Protein AF-A0A3M0Y220-F1 (afdb_monomer_lite)

Radius of gyration: 33.37 Å; chains: 1; bounding box: 118×40×92 Å

Secondary structure (DSSP, 8-state):
---------PPPPP-----EEEE-SSS-EEEE-TTSPBPP-STTS-GGG---S-----EEEEEEEEEB-PPPPTTSTT-SEEEEEEEEEEESSSSEEEEEESS------TTTTTS--TTSS-EEEESSGGG-EEE-S--EE-SSEEE--STT-B--EEEEE-TTS-S-EEEEEEEEEGGGTEEEEEEEES---GGGTTSEEEETTEEEEEEEEETTTTEEEESS----EEEEE-S----SS-----TTB-S-SSTTTBTTGGGTEEEE-------PBPP-SB---SSSSSTTHHHHHHHHHH------SS-EEEEEEEESBS-TTSSSSSTT------EE--STT---EEEEHHHHHHHHHHTT-HHHHHHHHHHHHHHHHHHHHTTPPTTSSGGGSTT---GGG----HHHHHHHHH-S--

Sequence (422 aa):
MASCIDQNVATPAIDLTPVEAVQDDGTQARVKDAMGNLIASDLTTVAAVKASEVLTVWRRVHVEVDSMGPEPAWPDAEANVVRGEVVRVEGDGTKATRVVVDQNLDDGSPLLPQGNGRFEWGTITIGSGSQAATTTFLGNNGVDFVQKTFGEGIEIPFVISKGGVRGSVSGQVWALEPSLRRFSVTVDQGSLSSLYNGGEINVAGVAMVIQSIDRVAQTVQVVQLVDIPFELMDDDEAAHPFDVNLSLLQDSDDLNDNRLATAYVRPVYDLNSPTEAPFNRNVNVGMLPDPDQEAKTQLMAGRDSMSTNDFWTVYFQGAFQEDSRRDQDPNSETQLIAGWTPDFDFRGSLIFVEAIRDGAVSVGGGQTLADQINMTTVVHELGHQFGLGENTGGVMNQGVFDPDQAFFTDDHLHLIRSRLKP

Foldseek 3Di:
DDDDDDDPDDDDDDDPFDWDFDPDPVQDIFIATPVRDTDDPDPVPPPVPPPDPDPLDQAEAEEAEAAADFQDDPPDPRHLKDKFFFPKFAADLQATFKTFTPAFPCPVAPCAPPAAAQAAQWWKWKADDPLTDIDGRWHHAHRGMTGDPDDRIDFKKKWADAPPDPDIWIFGFRIADQVQQKTATDTPDDADDQVRQQTWMQISNRIFGWNGADRVRRMTHTPHDDTIMMMIGGPQDQGPPLDFQQQCQAQDLDNLRHLCNLLSYHYDHPDDQPFHFHADQAQQADDDPQRCPRVLVRLVRGDDDAWDLVHEYAYEYEHAAYHSNQLPRPVPRDDQDQKDDRPLPLSHMYGHLRSLQSVCVSVPNHPVLSSLQSNLVNLLNVLVSLVHAAPPAFSSDPPPSHSVSSHDDPVSSVSSNPDSYD

pLDDT: mean 87.2, std 16.1, range [31.5, 98.69]

Structure (mmCIF, N/CA/C/O backbone):
data_AF-A0A3M0Y220-F1
#
_entry.id   AF-A0A3M0Y220-F1
#
loop_
_atom_site.group_PDB
_atom_site.id
_atom_site.type_symbol
_atom_site.label_atom_id
_atom_site.label_alt_id
_atom_site.label_comp_id
_atom_site.label_asym_id
_atom_site.label_entity_id
_atom_site.label_seq_id
_atom_site.pdbx_PDB_ins_code
_atom_site.Cartn_x
_atom_site.Cartn_y
_atom_site.Cartn_z
_atom_site.occupancy
_atom_site.B_iso_or_equiv
_atom_site.auth_seq_id
_atom_site.auth_comp_id
_atom_site.auth_asym_id
_atom_site.auth_atom_id
_atom_site.pdbx_PDB_model_num
ATOM 1 N N . MET A 1 1 ? 84.416 -12.407 -53.724 1.00 37.88 1 MET A N 1
ATOM 2 C CA . MET A 1 1 ? 83.342 -12.643 -54.714 1.00 37.88 1 MET A CA 1
ATOM 3 C C . MET A 1 1 ? 82.069 -12.990 -53.955 1.00 37.88 1 MET A C 1
ATOM 5 O O . MET A 1 1 ? 82.186 -13.788 -53.038 1.00 37.88 1 MET A O 1
ATOM 9 N N . ALA A 1 2 ? 80.940 -12.385 -54.367 1.00 33.09 2 ALA A N 1
ATOM 10 C CA . ALA A 1 2 ? 79.563 -12.454 -53.825 1.00 33.09 2 ALA A CA 1
ATOM 11 C C . ALA A 1 2 ? 79.411 -11.885 -52.393 1.00 33.09 2 ALA A C 1
ATOM 13 O O . ALA A 1 2 ? 79.965 -12.455 -51.466 1.00 33.09 2 ALA A O 1
ATOM 14 N N . SER A 1 3 ? 78.820 -10.713 -52.106 1.00 34.12 3 SER A N 1
ATOM 15 C CA . SER A 1 3 ? 77.623 -9.992 -52.601 1.00 34.12 3 SER A CA 1
ATOM 16 C C . SER A 1 3 ? 76.319 -10.773 -52.434 1.00 34.12 3 SER A C 1
ATOM 18 O O . SER A 1 3 ? 75.967 -11.571 -53.299 1.00 34.12 3 SER A O 1
ATOM 20 N N . CYS A 1 4 ? 75.610 -10.498 -51.334 1.00 31.50 4 CYS A N 1
ATOM 21 C CA . CYS A 1 4 ? 74.173 -10.714 -51.202 1.00 31.50 4 CYS A CA 1
ATOM 22 C C . CYS A 1 4 ? 73.536 -9.373 -50.808 1.00 31.50 4 CYS A C 1
ATOM 24 O O . CYS A 1 4 ? 74.076 -8.640 -49.982 1.00 31.50 4 CYS A O 1
ATOM 26 N N . ILE A 1 5 ? 72.457 -9.041 -51.505 1.00 34.53 5 ILE A N 1
ATOM 27 C CA . ILE A 1 5 ? 71.771 -7.752 -51.554 1.00 34.53 5 ILE A CA 1
ATOM 28 C C . ILE A 1 5 ? 70.700 -7.727 -50.458 1.00 34.53 5 ILE A C 1
ATOM 30 O O . ILE A 1 5 ? 69.806 -8.567 -50.486 1.00 34.53 5 ILE A O 1
ATOM 34 N N . ASP A 1 6 ? 70.759 -6.745 -49.556 1.00 35.25 6 ASP A N 1
ATOM 35 C CA . ASP A 1 6 ? 69.630 -6.341 -48.709 1.00 35.25 6 ASP A CA 1
ATOM 36 C C . ASP A 1 6 ? 68.903 -5.179 -49.400 1.00 35.25 6 ASP A C 1
ATOM 38 O O . ASP A 1 6 ? 69.456 -4.087 -49.559 1.00 35.25 6 ASP A O 1
ATOM 42 N N . GLN A 1 7 ? 67.668 -5.412 -49.848 1.00 37.62 7 GLN A N 1
ATOM 43 C CA . GLN A 1 7 ? 66.762 -4.342 -50.266 1.00 37.62 7 GLN A CA 1
ATOM 44 C C . GLN A 1 7 ? 65.894 -3.931 -49.076 1.00 37.62 7 GLN A C 1
ATOM 46 O O . GLN A 1 7 ? 64.879 -4.557 -48.782 1.00 37.62 7 GLN A O 1
ATOM 51 N N . ASN A 1 8 ? 66.284 -2.837 -48.421 1.00 41.88 8 ASN A N 1
ATOM 52 C CA . ASN A 1 8 ? 65.405 -2.064 -47.551 1.00 41.88 8 ASN A CA 1
ATOM 53 C C . ASN A 1 8 ? 64.318 -1.397 -48.407 1.00 41.88 8 ASN A C 1
ATOM 55 O O . ASN A 1 8 ? 64.547 -0.338 -48.994 1.00 41.88 8 ASN A O 1
ATOM 59 N N . VAL A 1 9 ? 63.135 -2.004 -48.477 1.00 44.22 9 VAL A N 1
ATOM 60 C CA . VAL A 1 9 ? 61.927 -1.303 -48.923 1.00 44.22 9 VAL A CA 1
ATOM 61 C C . VAL A 1 9 ? 61.382 -0.550 -47.713 1.00 44.22 9 VAL A C 1
ATOM 63 O O . VAL A 1 9 ? 60.905 -1.159 -46.760 1.00 44.22 9 VAL A O 1
ATOM 66 N N . ALA A 1 10 ? 61.501 0.777 -47.725 1.00 45.81 10 ALA A N 1
ATOM 67 C CA . ALA A 1 10 ? 60.895 1.626 -46.710 1.00 45.81 10 ALA A CA 1
ATOM 68 C C . ALA A 1 10 ? 59.366 1.482 -46.771 1.00 45.81 10 ALA A C 1
ATOM 70 O O . ALA A 1 10 ? 58.751 1.782 -47.795 1.00 45.81 10 ALA A O 1
ATOM 71 N N . THR A 1 11 ? 58.750 1.030 -45.680 1.00 40.91 11 THR A N 1
ATOM 72 C CA . THR A 1 11 ? 57.302 1.144 -45.478 1.00 40.91 11 THR A CA 1
ATOM 73 C C . THR A 1 11 ? 56.923 2.627 -45.446 1.00 40.91 11 THR A C 1
ATOM 75 O O . THR A 1 11 ? 57.527 3.372 -44.668 1.00 40.91 11 THR A O 1
ATOM 78 N N . PRO A 1 12 ? 55.968 3.089 -46.272 1.00 45.06 12 PRO A N 1
ATOM 79 C CA . PRO A 1 12 ? 55.531 4.478 -46.246 1.00 45.06 12 PRO A CA 1
ATOM 80 C C . PRO A 1 12 ? 54.910 4.802 -44.882 1.00 45.06 12 PRO A C 1
ATOM 82 O O . PRO A 1 12 ? 54.186 3.986 -44.310 1.00 45.06 12 PRO A O 1
ATOM 85 N N . ALA A 1 13 ? 55.219 5.987 -44.353 1.00 43.81 13 ALA A N 1
ATOM 86 C CA . ALA A 1 13 ? 54.590 6.494 -43.142 1.00 43.81 13 ALA A CA 1
ATOM 87 C C . ALA A 1 13 ? 53.079 6.630 -43.381 1.00 43.81 13 ALA A C 1
ATOM 89 O O . ALA A 1 13 ? 52.662 7.254 -44.357 1.00 43.81 13 ALA A O 1
ATOM 90 N N . ILE A 1 14 ? 52.275 6.018 -42.512 1.00 45.75 14 ILE A N 1
ATOM 91 C CA . ILE A 1 14 ? 50.819 6.165 -42.525 1.00 45.75 14 ILE A CA 1
ATOM 92 C C . ILE A 1 14 ? 50.512 7.575 -42.013 1.00 45.75 14 ILE A C 1
ATOM 94 O O . ILE A 1 14 ? 50.866 7.910 -40.883 1.00 45.75 14 ILE A O 1
ATOM 98 N N . ASP A 1 15 ? 49.900 8.402 -42.856 1.00 52.97 15 ASP A N 1
ATOM 99 C CA . ASP A 1 15 ? 49.363 9.702 -42.459 1.00 52.97 15 ASP A CA 1
ATOM 100 C C . ASP A 1 15 ? 48.146 9.467 -41.549 1.00 52.97 15 ASP A C 1
ATOM 102 O O . ASP A 1 15 ? 47.168 8.843 -41.958 1.00 52.97 15 ASP A O 1
ATOM 106 N N . LEU A 1 16 ? 48.250 9.890 -40.286 1.00 50.69 16 LEU A N 1
ATOM 107 C CA . LEU A 1 16 ? 47.217 9.743 -39.252 1.00 50.69 16 LEU A CA 1
ATOM 108 C C . LEU A 1 16 ? 46.413 11.039 -39.075 1.00 50.69 16 LEU A C 1
ATOM 110 O O . LEU A 1 16 ? 46.027 11.390 -37.959 1.00 50.69 16 LEU A O 1
ATOM 114 N N . THR A 1 17 ? 46.197 11.794 -40.150 1.00 59.81 17 THR A N 1
ATOM 115 C CA . THR A 1 17 ? 45.305 12.951 -40.098 1.00 59.81 17 THR A CA 1
ATOM 116 C C . THR A 1 17 ? 43.883 12.492 -39.728 1.00 59.81 17 THR A C 1
ATOM 118 O O . THR A 1 17 ? 43.369 11.556 -40.344 1.00 59.81 17 THR A O 1
ATOM 121 N N . PRO A 1 18 ? 43.235 13.100 -38.711 1.00 54.31 18 PRO A N 1
ATOM 122 C CA . PRO A 1 18 ? 41.870 12.752 -38.333 1.00 54.31 18 PRO A CA 1
ATOM 123 C C . PRO A 1 18 ? 40.929 12.960 -39.520 1.00 54.31 18 PRO A C 1
ATOM 125 O O . PRO A 1 18 ? 40.909 14.036 -40.120 1.00 54.31 18 PRO A O 1
ATOM 128 N N . VAL A 1 19 ? 40.164 11.927 -39.852 1.00 61.16 19 VAL A N 1
ATOM 129 C CA . VAL A 1 19 ? 39.106 11.967 -40.862 1.00 61.16 19 VAL A CA 1
ATOM 130 C C . VAL A 1 19 ? 37.767 11.773 -40.175 1.00 61.16 19 VAL A C 1
ATOM 132 O O . VAL A 1 19 ? 37.640 10.938 -39.279 1.00 61.16 19 VAL A O 1
ATOM 135 N N . GLU A 1 20 ? 36.774 12.541 -40.603 1.00 58.06 20 GLU A N 1
ATOM 136 C CA . GLU A 1 20 ? 35.415 12.483 -40.075 1.00 58.06 20 GLU A CA 1
ATOM 137 C C . GLU A 1 20 ? 34.477 11.979 -41.174 1.00 58.06 20 GLU A C 1
ATOM 139 O O . GLU A 1 20 ? 34.514 12.447 -42.319 1.00 58.06 20 GLU A O 1
ATOM 144 N N . ALA A 1 21 ? 33.659 10.982 -40.840 1.00 57.66 21 ALA A N 1
ATOM 145 C CA . ALA A 1 21 ? 32.576 10.536 -41.702 1.00 57.66 21 ALA A CA 1
ATOM 146 C C . ALA A 1 21 ? 31.356 11.411 -41.413 1.00 57.66 21 ALA A C 1
ATOM 148 O O . ALA A 1 21 ? 30.845 11.399 -40.296 1.00 57.66 21 ALA A O 1
ATOM 149 N N . VAL A 1 22 ? 30.892 12.158 -42.414 1.00 57.94 22 VAL A N 1
ATOM 150 C CA . VAL A 1 22 ? 29.744 13.057 -42.274 1.00 57.94 22 VAL A CA 1
ATOM 151 C C . VAL A 1 22 ? 28.655 12.634 -43.258 1.00 57.94 22 VAL A C 1
ATOM 153 O O . VAL A 1 22 ? 28.919 12.374 -44.437 1.00 57.94 22 VAL A O 1
ATOM 156 N N . GLN A 1 23 ? 27.422 12.518 -42.764 1.00 52.94 23 GLN A N 1
ATOM 157 C CA . GLN A 1 23 ? 26.236 12.258 -43.577 1.00 52.94 23 GLN A CA 1
ATOM 158 C C . GLN A 1 23 ? 25.514 13.590 -43.804 1.00 52.94 23 GLN A C 1
ATOM 160 O O . GLN A 1 23 ? 24.655 13.990 -43.027 1.00 52.94 23 GLN A O 1
ATOM 165 N N . ASP A 1 24 ? 25.923 14.306 -44.851 1.00 57.78 24 ASP A N 1
ATOM 166 C CA . ASP A 1 24 ? 25.542 15.710 -45.056 1.00 57.78 24 ASP A CA 1
ATOM 167 C C . ASP A 1 24 ? 24.126 15.899 -45.634 1.00 57.78 24 ASP A C 1
ATOM 169 O O . ASP A 1 24 ? 23.545 16.972 -45.493 1.00 57.78 24 ASP A O 1
ATOM 173 N N . ASP A 1 25 ? 23.591 14.901 -46.347 1.00 54.12 25 ASP A N 1
ATOM 174 C CA . ASP A 1 25 ? 22.407 15.073 -47.207 1.00 54.12 25 ASP A CA 1
ATOM 175 C C . ASP A 1 25 ? 21.344 13.969 -47.065 1.00 54.12 25 ASP A C 1
ATOM 177 O O . ASP A 1 25 ? 20.409 13.896 -47.861 1.00 54.12 25 ASP A O 1
ATOM 181 N N . GLY A 1 26 ? 21.486 13.089 -46.068 1.00 47.31 26 GLY A N 1
ATOM 182 C CA . GLY A 1 26 ? 20.572 11.964 -45.840 1.00 47.31 26 GLY A CA 1
ATOM 183 C C . GLY A 1 26 ? 20.623 10.861 -46.906 1.00 47.31 26 GLY A C 1
ATOM 184 O O . GLY A 1 26 ? 19.968 9.837 -46.734 1.00 47.31 26 GLY A O 1
ATOM 185 N N . THR A 1 27 ? 21.419 11.017 -47.967 1.00 47.22 27 THR A N 1
ATOM 186 C CA . THR A 1 27 ? 21.483 10.072 -49.093 1.00 47.22 27 THR A CA 1
ATOM 187 C C . THR A 1 27 ? 22.879 9.512 -49.343 1.00 47.22 27 THR A C 1
ATOM 189 O O . THR A 1 27 ? 22.988 8.409 -49.867 1.00 47.22 27 THR A O 1
ATOM 192 N N . GLN A 1 28 ? 23.947 10.215 -48.949 1.00 51.38 28 GLN A N 1
ATOM 193 C CA . GLN A 1 28 ? 25.328 9.780 -49.155 1.00 51.38 28 GLN A CA 1
ATOM 194 C C . GLN A 1 28 ? 26.217 10.111 -47.953 1.00 51.38 28 GLN A C 1
ATOM 196 O O . GLN A 1 28 ? 26.328 11.260 -47.527 1.00 51.38 28 GLN A O 1
ATOM 201 N N . ALA A 1 29 ? 26.914 9.100 -47.435 1.00 54.16 29 ALA A N 1
ATOM 202 C CA . ALA A 1 29 ? 28.003 9.302 -46.486 1.00 54.16 29 ALA A CA 1
ATOM 203 C C . ALA A 1 29 ? 29.270 9.738 -47.236 1.00 54.16 29 ALA A C 1
ATOM 205 O O . ALA A 1 29 ? 29.640 9.141 -48.251 1.00 54.16 29 ALA A O 1
ATOM 206 N N . ARG A 1 30 ? 29.943 10.782 -46.743 1.00 66.12 30 ARG A N 1
ATOM 207 C CA . ARG A 1 30 ? 31.178 11.311 -47.333 1.00 66.12 30 ARG A CA 1
ATOM 208 C C . ARG A 1 30 ? 32.257 11.443 -46.268 1.00 66.12 30 ARG A C 1
ATOM 210 O O . ARG A 1 30 ? 31.968 11.701 -45.104 1.00 66.12 30 ARG A O 1
ATOM 217 N N . VAL A 1 31 ? 33.510 11.271 -46.677 1.00 63.72 31 VAL A N 1
ATOM 218 C CA . VAL A 1 31 ? 34.668 11.446 -45.793 1.00 63.72 31 VAL A CA 1
ATOM 219 C C . VAL A 1 31 ? 35.266 12.812 -46.059 1.00 63.72 31 VAL A C 1
ATOM 221 O O . VAL A 1 31 ? 35.579 13.134 -47.211 1.00 63.72 31 VAL A O 1
ATOM 224 N N . LYS A 1 32 ? 35.413 13.604 -45.000 1.00 68.50 32 LYS A N 1
ATOM 225 C CA . LYS A 1 32 ? 36.087 14.898 -45.067 1.00 68.50 32 LYS A CA 1
ATOM 226 C C . LYS A 1 32 ? 37.420 14.837 -44.335 1.00 68.50 32 LYS A C 1
ATOM 228 O O . LYS A 1 32 ? 37.559 14.135 -43.332 1.00 68.50 32 LYS A O 1
ATOM 233 N N . ASP A 1 33 ? 38.402 15.561 -44.860 1.00 72.81 33 ASP A N 1
ATOM 234 C CA . ASP A 1 33 ? 39.635 15.836 -44.127 1.00 72.81 33 ASP A CA 1
ATOM 235 C C . ASP A 1 33 ? 39.382 16.855 -42.997 1.00 72.81 33 ASP A C 1
ATOM 237 O O . ASP A 1 33 ? 38.321 17.479 -42.917 1.00 72.81 33 ASP A O 1
ATOM 241 N N . ALA A 1 34 ? 40.380 17.068 -42.136 1.00 72.44 34 ALA A N 1
ATOM 242 C CA . ALA A 1 34 ? 40.316 18.052 -41.051 1.00 72.44 34 ALA A CA 1
ATOM 243 C C . ALA A 1 34 ? 40.107 19.512 -41.524 1.00 72.44 34 ALA A C 1
ATOM 245 O O . ALA A 1 34 ? 39.922 20.408 -40.703 1.00 72.44 34 ALA A O 1
ATOM 246 N N . MET A 1 35 ? 40.160 19.772 -42.834 1.00 76.19 35 MET A N 1
ATOM 247 C CA . MET A 1 35 ? 39.906 21.072 -43.456 1.00 76.19 35 MET A CA 1
ATOM 248 C C . MET A 1 35 ? 38.516 21.144 -44.118 1.00 76.19 35 MET A C 1
ATOM 250 O O . MET A 1 35 ? 38.170 22.177 -44.691 1.00 76.19 35 MET A O 1
ATOM 254 N N . GLY A 1 36 ? 37.708 20.081 -44.027 1.00 72.25 36 GLY A N 1
ATOM 255 C CA . GLY A 1 36 ? 36.359 19.998 -44.584 1.00 72.25 36 GLY A CA 1
ATOM 256 C C . GLY A 1 36 ? 36.296 19.640 -46.073 1.00 72.25 36 GLY A C 1
ATOM 257 O O . GLY A 1 36 ? 35.209 19.681 -46.654 1.00 72.25 36 GLY A O 1
ATOM 258 N N . ASN A 1 37 ? 37.417 19.288 -46.709 1.00 77.06 37 ASN A N 1
ATOM 259 C CA . ASN A 1 37 ? 37.436 18.904 -48.120 1.00 77.06 37 ASN A CA 1
ATOM 260 C C . ASN A 1 37 ? 37.024 17.443 -48.292 1.00 77.06 37 ASN A C 1
ATOM 262 O O . ASN A 1 37 ? 37.400 16.582 -47.499 1.00 77.06 37 ASN A O 1
ATOM 266 N N . LEU A 1 38 ? 36.302 17.150 -49.374 1.00 67.69 38 LEU A N 1
ATOM 267 C CA . LEU A 1 38 ? 35.943 15.781 -49.736 1.00 67.69 38 LEU A CA 1
ATOM 268 C C . LEU A 1 38 ? 37.187 14.993 -50.152 1.00 67.69 38 LEU A C 1
ATOM 270 O O . LEU A 1 38 ? 37.877 15.368 -51.103 1.00 67.69 38 LEU A O 1
ATOM 274 N N . ILE A 1 39 ? 37.432 13.871 -49.480 1.00 69.25 39 ILE A N 1
ATOM 275 C CA . ILE A 1 39 ? 38.471 12.921 -49.875 1.00 69.25 39 ILE A CA 1
ATOM 276 C C . ILE A 1 39 ? 37.904 12.070 -51.017 1.00 69.25 39 ILE A C 1
ATOM 278 O O . ILE A 1 39 ? 36.836 11.468 -50.886 1.00 69.25 39 ILE A O 1
ATOM 282 N N . ALA A 1 40 ? 38.576 12.076 -52.172 1.00 60.31 40 ALA A N 1
ATOM 283 C CA . ALA A 1 40 ? 38.112 11.381 -53.370 1.00 60.31 40 ALA A CA 1
ATOM 284 C C . ALA A 1 40 ? 37.957 9.879 -53.097 1.00 60.31 40 ALA A C 1
ATOM 286 O O . ALA A 1 40 ? 38.880 9.243 -52.602 1.00 60.31 40 ALA A O 1
ATOM 287 N N . SER A 1 41 ? 36.808 9.311 -53.470 1.00 56.09 41 SER A N 1
ATOM 288 C CA . SER A 1 41 ? 36.396 7.925 -53.201 1.00 56.09 41 SER A CA 1
ATOM 289 C C . SER A 1 41 ? 37.181 6.854 -53.977 1.00 56.09 41 SER A C 1
ATOM 291 O O . SER A 1 41 ? 36.639 5.788 -54.283 1.00 56.09 41 SER A O 1
ATOM 293 N N . ASP A 1 42 ? 38.419 7.137 -54.384 1.00 59.16 42 ASP A N 1
ATOM 294 C CA . ASP A 1 42 ? 39.233 6.163 -55.095 1.00 59.16 42 ASP A CA 1
ATOM 295 C C . ASP A 1 42 ? 39.740 5.070 -54.141 1.00 59.16 42 ASP A C 1
ATOM 297 O O . ASP A 1 42 ? 39.746 5.214 -52.915 1.00 59.16 42 ASP A O 1
ATOM 301 N N . LEU A 1 43 ? 40.115 3.931 -54.724 1.00 48.03 43 LEU A N 1
ATOM 302 C CA . LEU A 1 43 ? 40.455 2.681 -54.038 1.00 48.03 43 LEU A CA 1
ATOM 303 C C . LEU A 1 43 ? 41.641 2.782 -53.057 1.00 48.03 43 LEU A C 1
ATOM 305 O O . LEU A 1 43 ? 41.948 1.786 -52.402 1.00 48.03 43 LEU A O 1
ATOM 309 N N . THR A 1 44 ? 42.305 3.937 -52.954 1.00 51.56 44 THR A N 1
ATOM 310 C CA . THR A 1 44 ? 43.358 4.200 -51.962 1.00 51.56 44 THR A CA 1
ATOM 311 C C . THR A 1 44 ? 42.827 4.781 -50.648 1.00 51.56 44 THR A C 1
ATOM 313 O O . THR A 1 44 ? 43.556 4.806 -49.656 1.00 51.56 44 THR A O 1
ATOM 316 N N . THR A 1 45 ? 41.546 5.163 -50.596 1.00 52.44 45 THR A N 1
ATOM 317 C CA . THR A 1 45 ? 40.874 5.570 -49.357 1.00 52.44 45 THR A CA 1
ATOM 318 C C . THR A 1 45 ? 40.820 4.373 -48.409 1.00 52.44 45 THR A C 1
ATOM 320 O O . THR A 1 45 ? 40.289 3.315 -48.758 1.00 52.44 45 THR A O 1
ATOM 323 N N . VAL A 1 46 ? 41.416 4.530 -47.223 1.00 47.94 46 VAL A N 1
ATOM 324 C CA . VAL A 1 46 ? 41.555 3.498 -46.186 1.00 47.94 46 VAL A CA 1
ATOM 325 C C . VAL A 1 46 ? 40.248 2.712 -46.044 1.00 47.94 46 VAL A C 1
ATOM 327 O O . VAL A 1 46 ? 39.182 3.293 -45.848 1.00 47.94 46 VAL A O 1
ATOM 330 N N . ALA A 1 47 ? 40.329 1.378 -46.102 1.00 47.00 47 ALA A N 1
ATOM 331 C CA . ALA A 1 47 ? 39.188 0.463 -45.963 1.00 47.00 47 ALA A CA 1
ATOM 332 C C . ALA A 1 47 ? 38.332 0.698 -44.696 1.00 47.00 47 ALA A C 1
ATOM 334 O O . ALA A 1 47 ? 37.221 0.183 -44.607 1.00 47.00 47 ALA A O 1
ATOM 335 N N . ALA A 1 48 ? 38.834 1.491 -43.746 1.00 48.28 48 ALA A N 1
ATOM 336 C CA . ALA A 1 48 ? 38.172 1.905 -42.520 1.00 48.28 48 ALA A CA 1
ATOM 337 C C . ALA A 1 48 ? 36.995 2.881 -42.715 1.00 48.28 48 ALA A C 1
ATOM 339 O O . ALA A 1 48 ? 36.225 3.049 -41.778 1.00 48.28 48 ALA A O 1
ATOM 340 N N . VAL A 1 49 ? 36.818 3.505 -43.892 1.00 48.06 49 VAL A N 1
ATOM 341 C CA . VAL A 1 49 ? 35.734 4.490 -44.107 1.00 48.06 49 VAL A CA 1
ATOM 342 C C . VAL A 1 49 ? 34.851 4.162 -45.315 1.00 48.06 49 VAL A C 1
ATOM 344 O O . VAL A 1 49 ? 34.451 5.025 -46.091 1.00 48.06 49 VAL A O 1
ATOM 347 N N . LYS A 1 50 ? 34.512 2.880 -45.481 1.00 43.94 50 LYS A N 1
ATOM 348 C CA . LYS A 1 50 ? 33.380 2.474 -46.324 1.00 43.94 50 LYS A CA 1
ATOM 349 C C . LYS A 1 50 ? 32.104 2.454 -45.484 1.00 43.94 50 LYS A C 1
ATOM 351 O O . LYS A 1 50 ? 31.723 1.411 -44.963 1.00 43.94 50 LYS A O 1
ATOM 356 N N . ALA A 1 51 ? 31.423 3.590 -45.384 1.00 45.88 51 ALA A N 1
ATOM 357 C CA . ALA A 1 51 ? 29.998 3.586 -45.079 1.00 45.88 51 ALA A CA 1
ATOM 358 C C . ALA A 1 51 ? 29.274 3.020 -46.314 1.00 45.88 51 ALA A C 1
ATOM 360 O O . ALA A 1 51 ? 29.170 3.690 -47.338 1.00 45.88 51 ALA A O 1
ATOM 361 N N . SER A 1 52 ? 28.875 1.744 -46.276 1.00 46.03 52 SER A N 1
ATOM 362 C CA . SER A 1 52 ? 28.045 1.179 -47.348 1.00 46.03 52 SER A CA 1
ATOM 363 C C . SER A 1 52 ? 26.659 1.825 -47.314 1.00 46.03 52 SER A C 1
ATOM 365 O O . SER A 1 52 ? 26.178 2.117 -46.219 1.00 46.03 52 SER A O 1
ATOM 367 N N . GLU A 1 53 ? 25.985 1.943 -48.461 1.00 48.38 53 GLU A N 1
ATOM 368 C CA . GLU A 1 53 ? 24.539 2.216 -48.589 1.00 48.38 53 GLU A CA 1
ATOM 369 C C . GLU A 1 53 ? 23.690 1.020 -48.074 1.00 48.38 53 GLU A C 1
ATOM 371 O O . GLU A 1 53 ? 22.865 0.450 -48.777 1.00 48.38 53 GLU A O 1
ATOM 376 N N . VAL A 1 54 ? 23.966 0.648 -46.819 1.00 47.47 54 VAL A N 1
ATOM 377 C CA . VAL A 1 54 ? 23.216 -0.120 -45.817 1.00 47.47 54 VAL A CA 1
ATOM 378 C C . VAL A 1 54 ? 22.603 -1.465 -46.230 1.00 47.47 54 VAL A C 1
ATOM 380 O O . VAL A 1 54 ? 21.506 -1.554 -46.771 1.00 47.47 54 VAL A O 1
ATOM 383 N N . LEU A 1 55 ? 23.215 -2.551 -45.743 1.00 48.94 55 LEU A N 1
ATOM 384 C CA . LEU A 1 55 ? 22.407 -3.582 -45.090 1.00 48.94 55 LEU A CA 1
ATOM 385 C C . LEU A 1 55 ? 21.873 -2.955 -43.797 1.00 48.94 55 LEU A C 1
ATOM 387 O O . LEU A 1 55 ? 22.623 -2.799 -42.834 1.00 48.94 55 LEU A O 1
ATOM 391 N N . THR A 1 56 ? 20.596 -2.574 -43.773 1.00 64.81 56 THR A N 1
ATOM 392 C CA . THR A 1 56 ? 19.888 -2.354 -42.508 1.00 64.81 56 THR A CA 1
ATOM 393 C C . THR A 1 56 ? 19.799 -3.706 -41.815 1.00 64.81 56 THR A C 1
ATOM 395 O O . THR A 1 56 ? 18.957 -4.540 -42.150 1.00 64.81 56 THR A O 1
ATOM 398 N N . VAL A 1 57 ? 20.732 -3.966 -40.903 1.00 77.44 57 VAL A N 1
ATOM 399 C CA . VAL A 1 57 ? 20.719 -5.187 -40.104 1.00 77.44 57 VAL A CA 1
ATOM 400 C C . VAL A 1 57 ? 19.870 -4.913 -38.878 1.00 77.44 57 VAL A C 1
ATOM 402 O O . VAL A 1 57 ? 20.274 -4.154 -37.998 1.00 77.44 57 VAL A O 1
ATOM 405 N N . TRP A 1 58 ? 18.698 -5.541 -38.836 1.00 87.81 58 TRP A N 1
ATOM 406 C CA . TRP A 1 58 ? 17.900 -5.600 -37.621 1.00 87.81 58 TRP A CA 1
ATOM 407 C C . TRP A 1 58 ? 18.702 -6.303 -36.531 1.00 87.81 58 TRP A C 1
ATOM 409 O O . TRP A 1 58 ? 19.154 -7.437 -36.718 1.00 87.81 58 TRP A O 1
ATOM 419 N N . ARG A 1 59 ? 18.881 -5.626 -35.400 1.00 91.62 59 ARG A N 1
ATOM 420 C CA . ARG A 1 59 ? 19.436 -6.234 -34.191 1.00 91.62 59 ARG A CA 1
ATOM 421 C C . ARG A 1 59 ? 18.305 -6.835 -33.373 1.00 91.62 59 ARG A C 1
ATOM 423 O O . ARG A 1 59 ? 17.161 -6.391 -33.453 1.00 91.62 59 ARG A O 1
ATOM 430 N N . ARG A 1 60 ? 18.636 -7.849 -32.586 1.00 93.88 60 ARG A N 1
ATOM 431 C CA . ARG A 1 60 ? 17.731 -8.420 -31.592 1.00 93.88 60 ARG A CA 1
ATOM 432 C C . ARG A 1 60 ? 18.204 -8.011 -30.210 1.00 93.88 60 ARG A C 1
ATOM 434 O O . ARG A 1 60 ? 19.409 -8.007 -29.959 1.00 93.88 60 ARG A O 1
ATOM 441 N N . VAL A 1 61 ? 17.255 -7.669 -29.354 1.00 95.56 61 VAL A N 1
ATOM 442 C CA . VAL A 1 61 ? 17.479 -7.503 -27.922 1.00 95.56 61 VAL A CA 1
ATOM 443 C C . VAL A 1 61 ? 16.646 -8.554 -27.209 1.00 95.56 61 VAL A C 1
ATOM 445 O O . VAL A 1 61 ? 15.438 -8.626 -27.400 1.00 95.56 61 VAL A O 1
ATOM 448 N N . HIS A 1 62 ? 17.307 -9.414 -26.451 1.00 96.31 62 HIS A N 1
ATOM 449 C CA . HIS A 1 62 ? 16.655 -10.416 -25.631 1.00 96.31 62 HIS A CA 1
ATOM 450 C C . HIS A 1 62 ? 16.117 -9.725 -24.385 1.00 96.31 62 HIS A C 1
ATOM 452 O O . HIS A 1 62 ? 16.852 -9.000 -23.712 1.00 96.31 62 HIS A O 1
ATOM 458 N N . VAL A 1 63 ? 14.834 -9.903 -24.110 1.00 96.25 63 VAL A N 1
ATOM 459 C CA . VAL A 1 63 ? 14.170 -9.286 -22.969 1.00 96.25 63 VAL A CA 1
ATOM 460 C C . VAL A 1 63 ? 13.887 -10.371 -21.948 1.00 96.25 63 VAL A C 1
ATOM 462 O O . VAL A 1 63 ? 13.151 -11.318 -22.222 1.00 96.25 63 VAL A O 1
ATOM 465 N N . GLU A 1 64 ? 14.489 -10.219 -20.779 1.00 95.75 64 GLU A N 1
ATOM 466 C CA . GLU A 1 64 ? 14.161 -10.988 -19.589 1.00 95.75 64 GLU A CA 1
ATOM 467 C C . GLU A 1 64 ? 13.203 -10.154 -18.736 1.00 95.75 64 GLU A C 1
ATOM 469 O O . GLU A 1 64 ? 13.473 -8.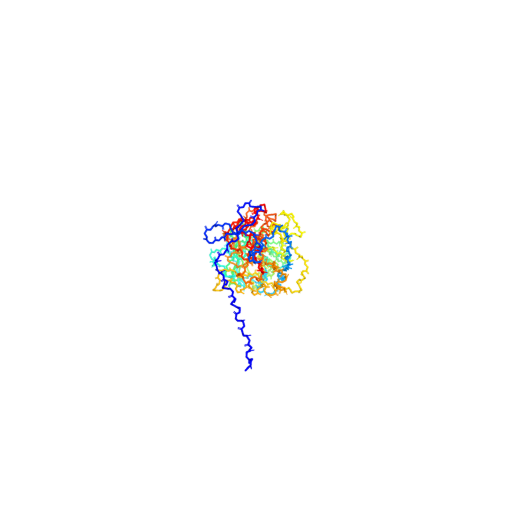982 -18.461 1.00 95.75 64 GLU A O 1
ATOM 474 N N . VAL A 1 65 ? 12.066 -10.742 -18.367 1.00 95.56 65 VAL A N 1
ATOM 475 C CA . VAL A 1 65 ? 11.069 -10.108 -17.501 1.00 95.56 65 VAL A CA 1
ATOM 476 C C . VAL A 1 65 ? 10.799 -11.026 -16.328 1.00 95.56 65 VAL A C 1
ATOM 478 O O . VAL A 1 65 ? 10.529 -12.211 -16.527 1.00 95.56 65 VAL A O 1
ATOM 481 N N . ASP A 1 66 ? 10.866 -10.455 -15.138 1.00 95.25 66 ASP A N 1
ATOM 482 C CA . ASP A 1 66 ? 10.617 -11.114 -13.864 1.00 95.25 66 ASP A CA 1
ATOM 483 C C . ASP A 1 66 ? 9.668 -10.260 -13.003 1.00 95.25 66 ASP A C 1
ATOM 485 O O . ASP A 1 66 ? 9.349 -9.114 -13.335 1.00 95.25 66 ASP A O 1
ATOM 489 N N . SER A 1 67 ? 9.220 -10.817 -11.887 1.00 95.94 67 SER A N 1
ATOM 490 C CA . SER A 1 67 ? 8.512 -10.132 -10.811 1.00 95.94 67 SER A CA 1
ATOM 491 C C . SER A 1 67 ? 9.216 -10.464 -9.500 1.00 95.94 67 SER A C 1
ATOM 493 O O . SER A 1 67 ? 9.706 -11.574 -9.313 1.00 95.94 67 SER A O 1
ATOM 495 N N . MET A 1 68 ? 9.212 -9.538 -8.543 1.00 95.94 68 MET A N 1
ATOM 496 C CA . MET A 1 68 ? 9.413 -9.928 -7.147 1.00 95.94 68 MET A CA 1
ATOM 497 C C . MET A 1 68 ? 8.444 -11.049 -6.780 1.00 95.94 68 MET A C 1
ATOM 499 O O . MET A 1 68 ? 7.344 -11.105 -7.330 1.00 95.94 68 MET A O 1
ATOM 503 N N . GLY A 1 69 ? 8.838 -11.898 -5.836 1.00 96.12 69 GLY A N 1
ATOM 504 C CA . GLY A 1 69 ? 7.983 -12.943 -5.296 1.00 96.12 69 GLY A CA 1
ATOM 505 C C . GLY A 1 69 ? 6.762 -12.386 -4.560 1.00 96.12 69 GLY A C 1
ATOM 506 O O . GLY A 1 69 ? 6.620 -11.172 -4.387 1.00 96.12 69 GLY A O 1
ATOM 507 N N . PRO A 1 70 ? 5.843 -13.258 -4.120 1.00 95.12 70 PRO A N 1
ATOM 508 C CA . PRO A 1 70 ? 4.621 -12.836 -3.463 1.00 95.12 70 PRO A CA 1
ATOM 509 C C . PRO A 1 70 ? 4.911 -12.188 -2.111 1.00 95.12 70 PRO A C 1
ATOM 511 O O . PRO A 1 70 ? 5.825 -12.597 -1.390 1.00 95.12 70 PRO A O 1
ATOM 514 N N . GLU A 1 71 ? 4.063 -11.228 -1.750 1.00 93.25 71 GLU A N 1
ATOM 515 C CA . GLU A 1 71 ? 4.045 -10.626 -0.422 1.00 93.25 71 GLU A CA 1
ATOM 516 C C . GLU A 1 71 ? 4.023 -11.720 0.669 1.00 93.25 71 GLU A C 1
ATOM 518 O O . GLU A 1 71 ? 3.219 -12.665 0.601 1.00 93.25 71 GLU A O 1
ATOM 523 N N . PRO A 1 72 ? 4.909 -11.646 1.677 1.00 93.56 72 PRO A N 1
ATOM 524 C CA . PRO A 1 72 ? 4.937 -12.627 2.743 1.00 93.56 72 PRO A CA 1
ATOM 525 C C . PRO A 1 72 ? 3.761 -12.435 3.702 1.00 93.56 72 PRO A C 1
ATOM 527 O O . PRO A 1 72 ? 3.285 -11.335 3.958 1.00 93.56 72 PRO A O 1
ATOM 530 N N . ALA A 1 73 ? 3.313 -13.531 4.311 1.00 91.50 73 ALA A N 1
ATOM 531 C CA . ALA A 1 73 ? 2.284 -13.468 5.340 1.00 91.50 73 ALA A CA 1
ATOM 532 C C . ALA A 1 73 ? 2.839 -12.934 6.678 1.00 91.50 73 ALA A C 1
ATOM 534 O O . ALA A 1 73 ? 3.977 -13.220 7.056 1.00 91.50 73 ALA A O 1
ATOM 535 N N . TRP A 1 74 ? 1.990 -12.272 7.470 1.00 85.94 74 TRP A N 1
ATOM 536 C CA . TRP A 1 74 ? 2.277 -11.938 8.875 1.00 85.94 74 TRP A CA 1
ATOM 537 C C . TRP A 1 74 ? 2.733 -13.200 9.663 1.00 85.94 74 TRP A C 1
ATOM 539 O O . TRP A 1 74 ? 2.083 -14.247 9.536 1.00 85.94 74 TRP A O 1
ATOM 549 N N . PRO A 1 75 ? 3.806 -13.164 10.490 1.00 91.56 75 PRO A N 1
ATOM 550 C CA . PRO A 1 75 ? 4.423 -11.993 11.102 1.00 91.56 75 PRO A CA 1
ATOM 551 C C . PRO A 1 75 ? 5.649 -11.400 10.411 1.00 91.56 75 PRO A C 1
ATOM 553 O O . PRO A 1 75 ? 6.484 -10.790 11.079 1.00 91.56 75 PRO A O 1
ATOM 556 N N . ASP A 1 76 ? 5.795 -11.615 9.105 1.00 91.44 76 ASP A N 1
ATOM 557 C CA . ASP A 1 76 ? 6.904 -11.010 8.381 1.00 91.44 76 ASP A CA 1
ATOM 558 C C . ASP A 1 76 ? 6.828 -9.474 8.423 1.00 91.44 76 ASP A C 1
ATOM 560 O O . ASP A 1 76 ? 5.744 -8.892 8.344 1.00 91.44 76 ASP A O 1
ATOM 564 N N . ALA A 1 77 ? 7.983 -8.823 8.572 1.00 85.81 77 ALA A N 1
ATOM 565 C CA . ALA A 1 77 ? 8.074 -7.369 8.624 1.00 85.81 77 ALA A CA 1
ATOM 566 C C . ALA A 1 77 ? 7.701 -6.718 7.284 1.00 85.81 77 ALA A C 1
ATOM 568 O O . ALA A 1 77 ? 7.279 -5.563 7.290 1.00 85.81 77 ALA A O 1
ATOM 569 N N . GLU A 1 78 ? 7.801 -7.470 6.182 1.00 87.69 78 GLU A N 1
ATOM 570 C CA . GLU A 1 78 ? 7.431 -7.068 4.822 1.00 87.69 78 GLU A CA 1
ATOM 571 C C . GLU A 1 78 ? 5.941 -7.317 4.498 1.00 87.69 78 GLU A C 1
ATOM 573 O O . GLU A 1 78 ? 5.445 -6.827 3.488 1.00 87.69 78 GLU A O 1
ATOM 578 N N . ALA A 1 79 ? 5.154 -7.922 5.398 1.00 90.62 79 ALA A N 1
ATOM 579 C CA . ALA A 1 79 ? 3.714 -8.138 5.190 1.00 90.62 79 ALA A CA 1
ATOM 580 C C . ALA A 1 79 ? 2.889 -6.835 5.154 1.00 90.62 79 ALA A C 1
ATOM 582 O O . ALA A 1 79 ? 3.107 -5.915 5.949 1.00 90.62 79 ALA A O 1
ATOM 583 N N . ASN A 1 80 ? 1.867 -6.776 4.308 1.00 89.75 80 ASN A N 1
ATOM 584 C CA . ASN A 1 80 ? 0.957 -5.642 4.188 1.00 89.75 80 ASN A CA 1
ATOM 585 C C . ASN A 1 80 ? -0.066 -5.531 5.334 1.00 89.75 80 ASN A C 1
ATOM 587 O O . ASN A 1 80 ? -0.886 -4.620 5.413 1.00 89.75 80 ASN A O 1
ATOM 591 N N . VAL A 1 81 ? 0.016 -6.478 6.270 1.00 93.50 81 VAL A N 1
ATOM 592 C CA . VAL A 1 81 ? -0.873 -6.614 7.416 1.00 93.50 81 VAL A CA 1
ATOM 593 C C . VAL A 1 81 ? -0.087 -6.561 8.715 1.00 93.50 81 VAL A C 1
ATOM 595 O O . VAL A 1 81 ? 0.872 -7.309 8.906 1.00 93.50 81 VAL A O 1
ATOM 598 N N . VAL A 1 82 ? -0.589 -5.783 9.672 1.00 95.19 82 VAL A N 1
ATOM 599 C CA . VAL A 1 82 ? -0.146 -5.789 11.068 1.00 95.19 82 VAL A CA 1
ATOM 600 C C . VAL A 1 82 ? -1.281 -6.286 11.960 1.00 95.19 82 VAL A C 1
ATOM 602 O O . VAL A 1 82 ? -2.410 -5.809 11.881 1.00 95.19 82 VAL A O 1
ATOM 605 N N . ARG A 1 83 ? -0.998 -7.247 12.844 1.00 97.19 83 ARG A N 1
ATOM 606 C CA . ARG A 1 83 ? -1.970 -7.750 13.831 1.00 97.19 83 ARG A CA 1
ATOM 607 C C . ARG A 1 83 ? -1.443 -7.577 15.242 1.00 97.19 83 ARG A C 1
ATOM 609 O O . ARG A 1 83 ? -0.254 -7.765 15.481 1.00 97.19 83 ARG A O 1
ATOM 616 N N . GLY A 1 84 ? -2.347 -7.320 16.176 1.00 97.62 84 GLY A N 1
ATOM 617 C CA . GLY A 1 84 ? -2.004 -7.177 17.586 1.00 97.62 84 GLY A CA 1
ATOM 618 C C . GLY A 1 84 ? -3.231 -6.960 18.457 1.00 97.62 84 GLY A C 1
ATOM 619 O O . GLY A 1 84 ? -4.318 -7.451 18.148 1.00 97.62 84 GLY A O 1
ATOM 620 N N . GLU A 1 85 ? -3.059 -6.202 19.531 1.00 98.44 85 GLU A N 1
ATOM 621 C CA . GLU A 1 85 ? -4.071 -5.914 20.540 1.00 98.44 85 GLU A CA 1
ATOM 622 C C . GLU A 1 85 ? -4.281 -4.405 20.726 1.00 98.44 85 GLU A C 1
ATOM 624 O O . GLU A 1 85 ? -3.353 -3.594 20.679 1.00 98.44 85 GLU A O 1
ATOM 629 N N . VAL A 1 86 ? -5.534 -4.014 20.966 1.00 98.50 86 VAL A N 1
ATOM 630 C CA . VAL A 1 86 ? -5.892 -2.640 21.324 1.00 98.50 86 VAL A CA 1
ATOM 631 C C . VAL A 1 86 ? -5.489 -2.370 22.770 1.00 98.50 86 VAL A C 1
ATOM 633 O O . VAL A 1 86 ? -6.040 -2.943 23.710 1.00 98.50 86 VAL A O 1
ATOM 636 N N . VAL A 1 87 ? -4.585 -1.411 22.953 1.00 98.38 87 VAL A N 1
ATOM 637 C CA . VAL A 1 87 ? -4.109 -0.970 24.267 1.00 98.38 87 VAL A CA 1
ATOM 638 C C . VAL A 1 87 ? -5.032 0.092 24.847 1.00 98.38 87 VAL A C 1
ATOM 640 O O . VAL A 1 87 ? -5.351 0.056 26.033 1.00 98.38 87 VAL A O 1
ATOM 643 N N . ARG A 1 88 ? -5.449 1.074 24.041 1.00 98.31 88 ARG A N 1
ATOM 644 C CA . ARG A 1 88 ? -6.234 2.228 24.503 1.00 98.31 88 ARG A CA 1
ATOM 645 C C . ARG A 1 88 ? -7.044 2.824 23.359 1.00 98.31 88 ARG A C 1
ATOM 647 O O . ARG A 1 88 ? -6.601 2.836 22.220 1.00 98.31 88 ARG A O 1
ATOM 654 N N . VAL A 1 89 ? -8.209 3.376 23.683 1.00 98.50 89 VAL A N 1
ATOM 655 C CA . VAL A 1 89 ? -9.067 4.086 22.726 1.00 98.50 89 VAL A CA 1
ATOM 656 C C . VAL A 1 89 ? -9.262 5.508 23.227 1.00 98.50 89 VAL A C 1
ATOM 658 O O . VAL A 1 89 ? -9.585 5.713 24.400 1.00 98.50 89 VAL A O 1
ATOM 661 N N . GLU A 1 90 ? -9.066 6.476 22.342 1.00 98.31 90 GLU A N 1
ATOM 662 C CA . GLU A 1 90 ? -9.280 7.898 22.583 1.00 98.31 90 GLU A CA 1
ATOM 663 C C . GLU A 1 90 ? -10.342 8.419 21.608 1.00 98.31 90 GLU A C 1
ATOM 665 O O . GLU A 1 90 ? -10.366 8.053 20.431 1.00 98.31 90 GLU A O 1
ATOM 670 N N . GLY A 1 91 ? -11.224 9.286 22.096 1.00 97.44 91 GLY A N 1
ATOM 671 C CA . GLY A 1 91 ? -12.337 9.814 21.317 1.00 97.44 91 GLY A CA 1
ATOM 672 C C . GLY A 1 91 ? -12.772 11.193 21.781 1.00 97.44 91 GLY A C 1
ATOM 673 O O . GLY A 1 91 ? -12.292 11.711 22.790 1.00 97.44 91 GLY A O 1
ATOM 674 N N . ASP A 1 92 ? -13.703 11.789 21.042 1.00 96.69 92 ASP A N 1
ATOM 675 C CA . ASP A 1 92 ? -14.178 13.166 21.250 1.00 96.69 92 ASP A CA 1
ATOM 676 C C . ASP A 1 92 ? -15.446 13.268 22.121 1.00 96.69 92 ASP A C 1
ATOM 678 O O . ASP A 1 92 ? -16.061 14.331 22.230 1.00 96.69 92 ASP A O 1
ATOM 682 N N . GLY A 1 93 ? -15.839 12.159 22.753 1.00 96.25 93 GLY A N 1
ATOM 683 C CA . GLY A 1 93 ? -17.084 12.027 23.509 1.00 96.25 93 GLY A CA 1
ATOM 684 C C . GLY A 1 93 ? -18.252 11.463 22.701 1.00 96.25 93 GLY A C 1
ATOM 685 O O . GLY A 1 93 ? -19.284 11.148 23.291 1.00 96.25 93 GLY A O 1
ATOM 686 N N . THR A 1 94 ? -18.103 11.321 21.380 1.00 96.00 94 THR A N 1
ATOM 687 C CA . THR A 1 94 ? -19.133 10.741 20.503 1.00 96.00 94 THR A CA 1
ATOM 688 C C . THR A 1 94 ? -18.639 9.530 19.722 1.00 96.00 94 THR A C 1
ATOM 690 O O . THR A 1 94 ? -19.389 8.563 19.580 1.00 96.00 94 THR A O 1
ATOM 693 N N . LYS A 1 95 ? -17.375 9.548 19.292 1.00 97.25 95 LYS A N 1
ATOM 694 C CA . LYS A 1 95 ? -16.733 8.509 18.475 1.00 97.25 95 LYS A CA 1
ATOM 695 C C . LYS A 1 95 ? -15.279 8.294 18.887 1.00 97.25 95 LYS A C 1
ATOM 697 O O . LYS A 1 95 ? -14.655 9.205 19.438 1.00 97.25 95 LYS A O 1
ATOM 702 N N . ALA A 1 96 ? -14.737 7.109 18.611 1.00 98.19 96 ALA A N 1
ATOM 703 C CA . ALA A 1 96 ? -13.301 6.879 18.726 1.00 98.19 96 ALA A CA 1
ATOM 704 C C . ALA A 1 96 ? -12.592 7.598 17.575 1.00 98.19 96 ALA A C 1
ATOM 706 O O . ALA A 1 96 ? -12.948 7.430 16.411 1.00 98.19 96 ALA A O 1
ATOM 707 N N . THR A 1 97 ? -11.595 8.413 17.889 1.00 97.75 97 THR A N 1
ATOM 708 C CA . THR A 1 97 ? -10.793 9.133 16.891 1.00 97.75 97 THR A CA 1
ATOM 709 C C . THR A 1 97 ? -9.383 8.582 16.792 1.00 97.75 97 THR A C 1
ATOM 711 O O . THR A 1 97 ? -8.726 8.803 15.777 1.00 97.75 97 THR A O 1
ATOM 714 N N . ARG A 1 98 ? -8.921 7.851 17.812 1.00 97.44 98 ARG A N 1
ATOM 715 C CA . ARG A 1 98 ? -7.598 7.231 17.856 1.00 97.44 98 ARG A CA 1
ATOM 716 C C . ARG A 1 98 ? -7.629 5.910 18.619 1.00 97.44 98 ARG A C 1
ATOM 718 O O . ARG A 1 98 ? -8.201 5.818 19.706 1.00 97.44 98 ARG A O 1
ATOM 725 N N . VAL A 1 99 ? -6.964 4.903 18.064 1.00 98.31 99 VAL A N 1
ATOM 726 C CA . VAL A 1 99 ? -6.773 3.582 18.669 1.00 98.31 99 VAL A CA 1
ATOM 727 C C . VAL A 1 99 ? -5.279 3.351 18.829 1.00 98.31 99 VAL A C 1
ATOM 729 O O . VAL A 1 99 ? -4.546 3.334 17.849 1.00 98.31 99 VAL A O 1
ATOM 732 N N . VAL A 1 100 ? -4.836 3.221 20.077 1.00 98.12 100 VAL A N 1
ATOM 733 C CA . VAL A 1 100 ? -3.461 2.869 20.445 1.00 98.12 100 VAL A CA 1
ATOM 734 C C . VAL A 1 100 ? -3.359 1.352 20.521 1.00 98.12 100 VAL A C 1
ATOM 736 O O . VAL A 1 100 ? -4.209 0.712 21.149 1.00 98.12 100 VAL A O 1
ATOM 739 N N . VAL A 1 101 ? -2.317 0.798 19.920 1.00 98.19 101 VAL A N 1
ATOM 740 C CA . VAL A 1 101 ? -2.085 -0.636 19.747 1.00 98.19 101 VAL A CA 1
ATOM 741 C C . VAL A 1 101 ? -0.778 -1.075 20.405 1.00 98.19 101 VAL A C 1
ATOM 743 O O . VAL A 1 101 ? 0.023 -0.250 20.836 1.00 98.19 101 VAL A O 1
ATOM 746 N N . ASP A 1 102 ? -0.569 -2.383 20.518 1.00 97.62 102 ASP A N 1
ATOM 747 C CA . ASP A 1 102 ? 0.645 -2.991 21.078 1.00 97.62 102 ASP A CA 1
ATOM 748 C C . ASP A 1 102 ? 1.765 -3.216 20.042 1.00 97.62 102 ASP A C 1
ATOM 750 O O . ASP A 1 102 ? 2.780 -3.843 20.348 1.00 97.62 102 ASP A O 1
ATOM 754 N N . GLN A 1 103 ? 1.585 -2.701 18.824 1.00 96.50 103 GLN A N 1
ATOM 755 C CA . GLN A 1 103 ? 2.534 -2.817 17.720 1.00 96.50 103 GLN A CA 1
ATOM 756 C C . GLN A 1 103 ? 3.297 -1.509 17.502 1.00 96.50 103 GLN A C 1
ATOM 758 O O . GLN A 1 103 ? 2.767 -0.422 17.734 1.00 96.50 103 GLN A O 1
ATOM 763 N N . ASN A 1 104 ? 4.537 -1.629 17.020 1.00 93.56 104 ASN A N 1
ATOM 764 C CA . ASN A 1 104 ? 5.275 -0.497 16.472 1.00 93.56 104 ASN A CA 1
ATOM 765 C C . ASN A 1 104 ? 4.853 -0.300 15.013 1.00 93.56 104 ASN A C 1
ATOM 767 O O . ASN A 1 104 ? 5.179 -1.127 14.166 1.00 93.56 104 ASN A O 1
ATOM 771 N N . LEU A 1 105 ? 4.122 0.774 14.753 1.00 92.12 105 LEU A N 1
ATOM 772 C CA . LEU A 1 105 ? 3.637 1.180 13.439 1.00 92.12 105 LEU A CA 1
ATOM 773 C C . LEU A 1 105 ? 4.530 2.256 12.794 1.00 92.12 105 LEU A C 1
ATOM 775 O O . LEU A 1 105 ? 4.139 2.820 11.781 1.00 92.12 105 LEU A O 1
ATOM 779 N N . ASP A 1 106 ? 5.684 2.580 13.388 1.00 88.44 106 ASP A N 1
ATOM 780 C CA . ASP A 1 106 ? 6.664 3.491 12.789 1.00 88.44 106 ASP A CA 1
ATOM 781 C C . ASP A 1 106 ? 7.372 2.817 11.603 1.00 88.44 106 ASP A C 1
ATOM 783 O O . ASP A 1 106 ? 8.135 1.863 11.779 1.00 88.44 106 ASP A O 1
ATOM 787 N N . ASP A 1 107 ? 7.102 3.326 10.407 1.00 78.81 107 ASP A N 1
ATOM 788 C CA . ASP A 1 107 ? 7.678 2.927 9.119 1.00 78.81 107 ASP A CA 1
ATOM 789 C C . ASP A 1 107 ? 8.887 3.797 8.717 1.00 78.81 107 ASP A C 1
ATOM 791 O O . ASP A 1 107 ? 9.499 3.580 7.671 1.00 78.81 107 ASP A O 1
ATOM 795 N N . GLY A 1 108 ? 9.260 4.783 9.544 1.00 76.75 108 GLY A N 1
ATOM 796 C CA . GLY A 1 108 ? 10.318 5.743 9.239 1.00 76.75 108 GLY A CA 1
ATOM 797 C C . GLY A 1 108 ? 9.917 6.859 8.268 1.00 76.75 108 GLY A C 1
ATOM 798 O O . GLY A 1 108 ? 10.791 7.644 7.872 1.00 76.75 108 GLY A O 1
ATOM 799 N N . SER A 1 109 ? 8.637 6.973 7.904 1.00 70.25 109 SER A N 1
ATOM 800 C CA . SER A 1 109 ? 8.123 8.076 7.095 1.00 70.25 109 SER A CA 1
ATOM 801 C C . SER A 1 109 ? 8.389 9.413 7.810 1.00 70.25 109 SER A C 1
ATOM 803 O O . SER A 1 109 ? 8.207 9.558 9.026 1.00 70.25 109 SER A O 1
ATOM 805 N N . PRO A 1 110 ? 8.870 10.441 7.087 1.00 65.56 110 PRO A N 1
ATOM 806 C CA . PRO A 1 110 ? 9.345 11.693 7.684 1.00 65.56 110 PRO A CA 1
ATOM 807 C C . PRO A 1 110 ? 8.230 12.504 8.347 1.00 65.56 110 PRO A C 1
ATOM 809 O O . PRO A 1 110 ? 8.503 13.475 9.060 1.00 65.56 110 PRO A O 1
ATOM 812 N N . LEU A 1 111 ? 6.981 12.149 8.061 1.00 65.25 111 LEU A N 1
ATOM 813 C CA . LEU A 1 111 ? 5.804 12.828 8.551 1.00 65.25 111 LEU A CA 1
ATOM 814 C C . LEU A 1 111 ? 5.375 12.294 9.923 1.00 65.25 111 LEU A C 1
ATOM 816 O O . LEU A 1 111 ? 4.780 13.054 10.688 1.00 65.25 111 LEU A O 1
ATOM 820 N N . LEU A 1 112 ? 5.766 11.085 10.337 1.00 70.81 112 LEU A N 1
ATOM 821 C CA . LEU A 1 112 ? 5.474 10.607 11.688 1.00 70.81 112 LEU A CA 1
ATOM 822 C C . LEU A 1 112 ? 6.259 11.396 12.763 1.00 70.81 112 LEU A C 1
ATOM 824 O O . LEU A 1 112 ? 7.429 11.739 12.586 1.00 70.81 112 LEU A O 1
ATOM 828 N N . PRO A 1 113 ? 5.642 11.725 13.920 1.00 64.69 113 PRO A N 1
ATOM 829 C CA . PRO A 1 113 ? 4.270 11.402 14.326 1.00 64.69 113 PRO A CA 1
ATOM 830 C C . PRO A 1 113 ? 3.234 12.498 13.982 1.00 64.69 113 PRO A C 1
ATOM 832 O O . PRO A 1 113 ? 2.130 12.473 14.523 1.00 64.69 113 PRO A O 1
ATOM 835 N N . GLN A 1 114 ? 3.595 13.533 13.213 1.00 64.69 114 GLN A N 1
ATOM 836 C CA . GLN A 1 114 ? 2.779 14.751 13.029 1.00 64.69 114 GLN A CA 1
ATOM 837 C C . GLN A 1 114 ? 1.994 14.809 11.711 1.00 64.69 114 GLN A C 1
ATOM 839 O O . GLN A 1 114 ? 1.154 15.693 11.549 1.00 64.69 114 GLN A O 1
ATOM 844 N N . GLY A 1 115 ? 2.243 13.892 10.793 1.00 66.44 115 GLY A N 1
ATOM 845 C CA . GLY A 1 115 ? 1.650 13.816 9.470 1.00 66.44 115 GLY A CA 1
ATOM 846 C C . GLY A 1 115 ? 1.512 12.368 9.042 1.00 66.44 115 GLY A C 1
ATOM 847 O O . GLY A 1 115 ? 1.896 11.472 9.793 1.00 66.44 115 GLY A O 1
ATOM 848 N N . ASN A 1 116 ? 0.886 12.193 7.890 1.00 75.19 116 ASN A N 1
ATOM 849 C CA . ASN A 1 116 ? 0.402 10.920 7.391 1.00 75.19 116 ASN A CA 1
ATOM 850 C C . ASN A 1 116 ? 1.548 9.899 7.213 1.00 75.19 116 ASN A C 1
ATOM 852 O O . ASN A 1 116 ? 2.622 10.285 6.759 1.00 75.19 116 ASN A O 1
ATOM 856 N N . GLY A 1 117 ? 1.333 8.656 7.620 1.00 82.19 117 GLY A N 1
ATOM 857 C CA . GLY A 1 117 ? 2.227 7.521 7.416 1.00 82.19 117 GLY A CA 1
ATOM 858 C C . GLY A 1 117 ? 1.488 6.399 6.702 1.00 82.19 117 GLY A C 1
ATOM 859 O O . GLY A 1 117 ? 0.325 6.586 6.340 1.00 82.19 117 GLY A O 1
ATOM 860 N N . ARG A 1 118 ? 2.161 5.254 6.575 1.00 86.06 118 ARG A N 1
ATOM 861 C CA . ARG A 1 118 ? 1.755 4.069 5.813 1.00 86.06 118 ARG A CA 1
ATOM 862 C C . ARG A 1 118 ? 0.248 3.823 5.776 1.00 86.06 118 ARG A C 1
ATOM 864 O O . ARG A 1 118 ? -0.382 3.985 4.754 1.00 86.06 118 ARG A O 1
ATOM 871 N N . PHE A 1 119 ? -0.373 3.617 6.937 1.00 91.50 119 PHE A N 1
ATOM 872 C CA . PHE A 1 119 ? -1.785 3.229 7.011 1.00 91.50 119 PHE A CA 1
ATOM 873 C C . PHE A 1 119 ? -2.788 4.384 6.828 1.00 91.50 119 PHE A C 1
ATOM 875 O O . PHE A 1 119 ? -3.917 4.300 7.333 1.00 91.50 119 PHE A O 1
ATOM 882 N N . GLU A 1 120 ? -2.404 5.505 6.215 1.00 89.38 120 GLU A N 1
ATOM 883 C CA . GLU A 1 120 ? -3.387 6.456 5.695 1.00 89.38 120 GLU A CA 1
ATOM 884 C C . GLU A 1 120 ? -4.250 5.740 4.652 1.00 89.38 120 GLU A C 1
ATOM 886 O O . GLU A 1 120 ? -3.763 4.886 3.950 1.00 89.38 120 GLU A O 1
ATOM 891 N N . TRP A 1 121 ? -5.551 6.029 4.583 1.00 90.88 121 TRP A N 1
ATOM 892 C CA . TRP A 1 121 ? -6.512 5.425 3.646 1.00 90.88 121 TRP A CA 1
ATOM 893 C C . TRP A 1 121 ? -6.769 3.918 3.792 1.00 90.88 121 TRP A C 1
ATOM 895 O O . TRP A 1 121 ? -7.882 3.480 3.472 1.00 90.88 121 TRP A O 1
ATOM 905 N N . GLY A 1 122 ? -5.856 3.188 4.431 1.00 94.25 122 GLY A N 1
ATOM 906 C CA . GLY A 1 122 ? -5.974 1.792 4.810 1.00 94.25 122 GLY A CA 1
ATOM 907 C C . GLY A 1 122 ? -7.144 1.475 5.742 1.00 94.25 122 GLY A C 1
ATOM 908 O O . GLY A 1 122 ? -8.066 2.268 6.008 1.00 94.25 122 GLY A O 1
ATOM 909 N N . THR A 1 123 ? -7.134 0.248 6.255 1.00 97.00 123 THR A N 1
ATOM 910 C CA . THR A 1 123 ? -8.249 -0.318 7.014 1.00 97.00 123 THR A CA 1
ATOM 911 C C . THR A 1 123 ? -7.808 -0.901 8.347 1.00 97.00 123 THR A C 1
ATOM 913 O O . THR A 1 123 ? -6.807 -1.600 8.437 1.00 97.00 123 THR A O 1
ATOM 916 N N . ILE A 1 124 ? -8.595 -0.666 9.399 1.00 98.19 124 ILE A N 1
ATOM 917 C CA . ILE A 1 124 ? -8.459 -1.375 10.675 1.00 98.19 124 ILE A CA 1
ATOM 918 C C . ILE A 1 124 ? -9.706 -2.209 10.942 1.00 98.19 124 ILE A C 1
ATOM 920 O O . ILE A 1 124 ? -10.823 -1.694 10.971 1.00 98.19 124 ILE A O 1
ATOM 924 N N . THR A 1 125 ? -9.514 -3.497 11.189 1.00 98.44 125 THR A N 1
ATOM 925 C CA . THR A 1 125 ? -10.529 -4.408 11.708 1.00 98.44 125 THR A CA 1
ATOM 926 C C . THR A 1 125 ? -10.278 -4.640 13.189 1.00 98.44 125 THR A C 1
ATOM 928 O O . THR A 1 125 ? -9.258 -5.209 13.564 1.00 98.44 125 THR A O 1
ATOM 931 N N . ILE A 1 126 ? -11.204 -4.215 14.047 1.00 98.56 126 ILE A N 1
ATOM 932 C CA . ILE A 1 126 ? -11.115 -4.405 15.499 1.00 98.56 126 ILE A CA 1
ATOM 933 C C . ILE A 1 126 ? -12.060 -5.522 15.905 1.00 98.56 126 ILE A C 1
ATOM 935 O O . ILE A 1 126 ? -13.242 -5.502 15.556 1.00 98.56 126 ILE A O 1
ATOM 939 N N . GLY A 1 127 ? -11.553 -6.462 16.697 1.00 97.94 127 GLY A N 1
ATOM 940 C CA . GLY A 1 127 ? -12.340 -7.514 17.309 1.00 97.94 127 GLY A CA 1
ATOM 941 C C . GLY A 1 127 ? -12.252 -8.872 16.626 1.00 97.94 127 GLY A C 1
ATOM 942 O O . GLY A 1 127 ? -11.331 -9.171 15.872 1.00 97.94 127 GLY A O 1
ATOM 943 N N . SER A 1 128 ? -13.213 -9.742 16.934 1.00 96.19 128 SER A N 1
ATOM 944 C CA . SER A 1 128 ? -13.251 -11.110 16.413 1.00 96.19 128 SER A CA 1
ATOM 945 C C . SER A 1 128 ? -14.664 -11.587 16.077 1.00 96.19 128 SER A C 1
ATOM 947 O O . SER A 1 128 ? -15.674 -11.102 16.596 1.00 96.19 128 SER A O 1
ATOM 949 N N . GLY A 1 129 ? -14.740 -12.584 15.193 1.00 96.00 129 GLY A N 1
ATOM 950 C CA . GLY A 1 129 ? -15.999 -13.205 14.792 1.00 96.00 129 GLY A CA 1
ATOM 951 C C . GLY A 1 129 ? -16.959 -12.228 14.108 1.00 96.00 129 GLY A C 1
ATOM 952 O O . GLY A 1 129 ? -16.551 -11.280 13.449 1.00 96.00 129 GLY A O 1
ATOM 953 N N . SER A 1 130 ? -18.264 -12.459 14.262 1.00 96.00 130 SER A N 1
ATOM 954 C CA . SER A 1 130 ? -19.304 -11.679 13.573 1.00 96.00 130 SER A CA 1
ATOM 955 C C . SER A 1 130 ? -19.538 -10.275 14.144 1.00 96.00 130 SER A C 1
ATOM 957 O O . SER A 1 130 ? -20.455 -9.595 13.693 1.00 96.00 130 SER A O 1
ATOM 959 N N . GLN A 1 131 ? -18.811 -9.889 15.193 1.00 96.12 131 GLN A N 1
ATOM 960 C CA . GLN A 1 131 ? -18.893 -8.562 15.809 1.00 96.12 131 GLN A CA 1
ATOM 961 C C . GLN A 1 131 ? -17.613 -7.746 15.611 1.00 96.12 131 GLN A C 1
ATOM 963 O O . GLN A 1 131 ? -17.548 -6.626 16.112 1.00 96.12 131 GLN A O 1
ATOM 968 N N . ALA A 1 132 ? -16.620 -8.284 14.895 1.00 97.88 132 ALA A N 1
ATOM 969 C CA . ALA A 1 132 ? -15.510 -7.474 14.423 1.00 97.88 132 ALA A CA 1
ATOM 970 C C . ALA A 1 132 ? -16.045 -6.353 13.517 1.00 97.88 132 ALA A C 1
ATOM 972 O O . ALA A 1 132 ? -16.992 -6.570 12.755 1.00 97.88 132 ALA A O 1
ATOM 973 N N . ALA A 1 133 ? -15.455 -5.168 13.618 1.00 98.19 133 ALA A N 1
ATOM 974 C CA . ALA A 1 133 ? -15.823 -4.015 12.808 1.00 98.19 133 ALA A CA 1
ATOM 975 C C . ALA A 1 133 ? -14.611 -3.531 12.021 1.00 98.19 133 ALA A C 1
ATOM 977 O O . ALA A 1 133 ? -13.534 -3.365 12.593 1.00 98.19 133 ALA A O 1
ATOM 978 N N . THR A 1 134 ? -14.805 -3.303 10.724 1.00 98.06 134 THR A N 1
ATOM 979 C CA . THR A 1 134 ? -13.777 -2.786 9.821 1.00 98.06 134 THR A CA 1
ATOM 980 C C . THR A 1 134 ? -14.050 -1.319 9.543 1.00 98.06 134 THR A C 1
ATOM 982 O O . THR A 1 134 ? -15.104 -0.956 9.029 1.00 98.06 134 THR A O 1
ATOM 985 N N . THR A 1 135 ? -13.079 -0.476 9.865 1.00 98.19 135 THR A N 1
ATOM 986 C CA . THR A 1 135 ? -13.065 0.940 9.511 1.00 98.19 135 THR A CA 1
ATOM 987 C C . THR A 1 135 ? -12.074 1.139 8.375 1.00 98.19 135 THR A C 1
ATOM 989 O O . THR A 1 135 ? -10.901 0.833 8.541 1.00 98.19 135 THR A O 1
ATOM 992 N N . THR A 1 136 ? -12.532 1.676 7.247 1.00 96.88 136 THR A N 1
ATOM 993 C CA . THR A 1 136 ? -11.682 2.062 6.105 1.00 96.88 136 THR A CA 1
ATOM 994 C C . THR A 1 136 ? -11.333 3.546 6.148 1.00 96.88 136 THR A C 1
ATOM 996 O O . THR A 1 136 ? -11.899 4.277 6.973 1.00 96.88 136 THR A O 1
ATOM 999 N N . PHE A 1 137 ? -10.490 4.023 5.230 1.00 93.44 137 PHE A N 1
ATOM 1000 C CA . PHE A 1 137 ? -10.152 5.442 5.102 1.00 93.44 137 PHE A CA 1
ATOM 1001 C C . PHE A 1 137 ? -9.608 6.002 6.416 1.00 93.44 137 PHE A C 1
ATOM 1003 O O . PHE A 1 137 ? -10.141 6.969 6.984 1.00 93.44 137 PHE A O 1
ATOM 1010 N N . LEU A 1 138 ? -8.619 5.301 6.966 1.00 94.81 138 LEU A N 1
ATOM 1011 C CA . LEU A 1 138 ? -7.861 5.796 8.101 1.00 94.81 138 LEU A CA 1
ATOM 1012 C C . LEU A 1 138 ? -7.219 7.136 7.739 1.00 94.81 138 LEU A C 1
ATOM 1014 O O . LEU A 1 138 ? -6.898 7.412 6.592 1.00 94.81 138 LEU A O 1
ATOM 1018 N N . GLY A 1 139 ? -7.126 8.027 8.719 1.00 90.75 139 GLY A N 1
ATOM 1019 C CA . GLY A 1 139 ? -6.590 9.361 8.476 1.00 90.75 139 GLY A CA 1
ATOM 1020 C C . GLY A 1 139 ? -5.075 9.425 8.591 1.00 90.75 139 GLY A C 1
ATOM 1021 O O . GLY A 1 139 ? -4.501 10.347 8.036 1.00 90.75 139 GLY A O 1
ATOM 1022 N N . ASN A 1 140 ? -4.472 8.546 9.403 1.00 90.31 140 ASN A N 1
ATOM 1023 C CA . ASN A 1 140 ? -3.029 8.422 9.639 1.00 90.31 140 ASN A CA 1
ATOM 1024 C C . ASN A 1 140 ? -2.740 7.317 10.690 1.00 90.31 140 ASN A C 1
ATOM 1026 O O . ASN A 1 140 ? -3.632 6.953 11.467 1.00 90.31 140 ASN A O 1
ATOM 1030 N N . ASN A 1 141 ? -1.479 6.920 10.841 1.00 92.44 141 ASN A N 1
ATOM 1031 C CA . ASN A 1 141 ? -0.878 6.290 12.013 1.00 92.44 141 ASN A CA 1
ATOM 1032 C C . ASN A 1 141 ? 0.135 7.191 12.761 1.00 92.44 141 ASN A C 1
ATOM 1034 O O . ASN A 1 141 ? 0.460 8.311 12.392 1.00 92.44 141 ASN A O 1
ATOM 1038 N N . GLY A 1 142 ? 0.570 6.717 13.920 1.00 92.00 142 GLY A N 1
ATOM 1039 C CA . GLY A 1 142 ? 1.743 7.183 14.650 1.00 92.00 142 GLY A CA 1
ATOM 1040 C C . GLY A 1 142 ? 2.662 6.005 14.937 1.00 92.00 142 GLY A C 1
ATOM 1041 O O . GLY A 1 142 ? 2.497 4.942 14.358 1.00 92.00 142 GLY A O 1
ATOM 1042 N N . VAL A 1 143 ? 3.553 6.147 15.920 1.00 92.81 143 VAL A N 1
ATOM 1043 C CA . VAL A 1 143 ? 4.425 5.039 16.360 1.00 92.81 143 VAL A CA 1
ATOM 1044 C C . VAL A 1 143 ? 3.627 3.847 16.900 1.00 92.81 143 VAL A C 1
ATOM 1046 O O . VAL A 1 143 ? 4.018 2.708 16.709 1.00 92.81 143 VAL A O 1
ATOM 1049 N N . ASP A 1 144 ? 2.521 4.088 17.602 1.00 95.56 144 ASP A N 1
ATOM 1050 C CA . ASP A 1 144 ? 1.768 3.050 18.320 1.00 95.56 144 ASP A CA 1
ATOM 1051 C C . ASP A 1 144 ? 0.252 3.223 18.190 1.00 95.56 144 ASP A C 1
ATOM 1053 O O . ASP A 1 144 ? -0.516 2.761 19.033 1.00 95.56 144 ASP A O 1
ATOM 1057 N N . PHE A 1 145 ? -0.215 3.955 17.179 1.00 95.88 145 PHE A N 1
ATOM 1058 C CA . PHE A 1 145 ? -1.637 4.238 17.032 1.00 95.88 145 PHE A CA 1
ATOM 1059 C C . PHE A 1 145 ? -2.060 4.417 15.586 1.00 95.88 145 PHE A C 1
ATOM 1061 O O . PHE A 1 145 ? -1.262 4.827 14.756 1.00 95.88 145 PHE A O 1
ATOM 1068 N N . VAL A 1 146 ? -3.349 4.224 15.333 1.00 96.38 146 VAL A N 1
ATOM 1069 C CA . VAL A 1 146 ? -4.037 4.717 14.135 1.00 96.38 146 VAL A CA 1
ATOM 1070 C C . VAL A 1 146 ? -5.095 5.731 14.527 1.00 96.38 146 VAL A C 1
ATOM 1072 O O . VAL A 1 146 ? -5.615 5.711 15.649 1.00 96.38 146 VAL A O 1
ATOM 1075 N N . GLN A 1 147 ? -5.415 6.645 13.622 1.00 95.56 147 GLN A N 1
ATOM 1076 C CA . GLN A 1 147 ? -6.402 7.684 13.862 1.00 95.56 147 GLN A CA 1
ATOM 1077 C C . GLN A 1 147 ? -7.329 7.890 12.672 1.00 95.56 147 GLN A C 1
ATOM 1079 O O . GLN A 1 147 ? -6.955 7.744 11.514 1.00 95.56 147 GLN A O 1
ATOM 1084 N N . LYS A 1 148 ? -8.556 8.302 12.982 1.00 95.81 148 LYS A N 1
ATOM 1085 C CA . LYS A 1 148 ? -9.548 8.754 12.014 1.00 95.81 148 LYS A CA 1
ATOM 1086 C C . LYS A 1 148 ? -10.324 9.915 12.617 1.00 95.81 148 LYS A C 1
ATOM 1088 O O . LYS A 1 148 ? -11.256 9.747 13.401 1.00 95.81 148 LYS A O 1
ATOM 1093 N N . THR A 1 149 ? -9.890 11.126 12.290 1.00 89.06 149 THR A N 1
ATOM 1094 C CA . THR A 1 149 ? -10.444 12.366 12.856 1.00 89.06 149 THR A CA 1
ATOM 1095 C C . THR A 1 149 ? -11.671 12.863 12.086 1.00 89.06 149 THR A C 1
ATOM 1097 O O . THR A 1 149 ? -12.526 13.551 12.652 1.00 89.06 149 THR A O 1
ATOM 1100 N N . PHE A 1 150 ? -11.819 12.461 10.823 1.00 89.12 150 PHE A N 1
ATOM 1101 C CA . PHE A 1 150 ? -12.943 12.819 9.956 1.00 89.12 150 PHE A CA 1
ATOM 1102 C C . PHE A 1 150 ? -14.033 11.731 9.931 1.00 89.12 150 PHE A C 1
ATOM 1104 O O . PHE A 1 150 ? -13.810 10.588 10.329 1.00 89.12 150 PHE A O 1
ATOM 1111 N N . GLY A 1 151 ? -15.242 12.091 9.487 1.00 93.38 151 GLY A N 1
ATOM 1112 C CA . GLY A 1 151 ? -16.371 11.156 9.368 1.00 93.38 151 GLY A CA 1
ATOM 1113 C C . GLY A 1 151 ? -16.844 10.579 10.709 1.00 93.38 151 GLY A C 1
ATOM 1114 O O . GLY A 1 151 ? -16.887 11.296 11.710 1.00 93.38 151 GLY A O 1
ATOM 1115 N N . GLU A 1 152 ? -17.177 9.288 10.723 1.00 94.31 152 GLU A N 1
ATOM 1116 C CA . GLU A 1 152 ? -17.751 8.572 11.878 1.00 94.31 152 GLU A CA 1
ATOM 1117 C C . GLU A 1 152 ? -16.709 8.094 12.908 1.00 94.31 152 GLU A C 1
ATOM 1119 O O . GLU A 1 152 ? -17.072 7.607 13.975 1.00 94.31 152 GLU A O 1
ATOM 1124 N N . GLY A 1 153 ? -15.411 8.292 12.646 1.00 97.12 153 GLY A N 1
ATOM 1125 C CA . GLY A 1 153 ? -14.337 7.777 13.502 1.00 97.12 153 GLY A CA 1
ATOM 1126 C C . GLY A 1 153 ? -14.066 6.289 13.278 1.00 97.12 153 GLY A C 1
ATOM 1127 O O . GLY A 1 153 ? -14.407 5.745 12.227 1.00 97.12 153 GLY A O 1
ATOM 1128 N N . ILE A 1 154 ? -13.399 5.661 14.246 1.00 98.31 154 ILE A N 1
ATOM 1129 C CA . ILE A 1 154 ? -13.093 4.228 14.249 1.00 98.31 154 ILE A CA 1
ATOM 1130 C C . ILE A 1 154 ? -14.241 3.480 14.929 1.00 98.31 154 ILE A C 1
ATOM 1132 O O . ILE A 1 154 ? -14.604 3.777 16.068 1.00 98.31 154 ILE A O 1
ATOM 1136 N N . GLU A 1 155 ? -14.822 2.515 14.225 1.00 98.25 155 GLU A N 1
ATOM 1137 C CA . GLU A 1 155 ? -15.953 1.735 14.715 1.00 98.25 155 GLU A CA 1
ATOM 1138 C C . GLU A 1 155 ? -15.495 0.669 15.714 1.00 98.25 155 GLU A C 1
ATOM 1140 O O . GLU A 1 155 ? -14.642 -0.168 15.418 1.00 98.25 155 GLU A O 1
ATOM 1145 N N . ILE A 1 156 ? -16.082 0.688 16.912 1.00 98.44 156 ILE A N 1
ATOM 1146 C CA . ILE A 1 156 ? -15.816 -0.286 17.976 1.00 98.44 156 ILE A CA 1
ATOM 1147 C C . ILE A 1 156 ? -17.158 -0.626 18.630 1.00 98.44 156 ILE A C 1
ATOM 1149 O O . ILE A 1 156 ? -17.536 -0.025 19.645 1.00 98.44 156 ILE A O 1
ATOM 1153 N N . PRO A 1 157 ? -17.927 -1.561 18.049 1.00 98.38 157 PRO A N 1
ATOM 1154 C CA . PRO A 1 157 ? -19.268 -1.849 18.521 1.00 98.38 157 PRO A CA 1
ATOM 1155 C C . PRO A 1 157 ? -19.228 -2.530 19.888 1.00 98.38 157 PRO A C 1
ATOM 1157 O O . PRO A 1 157 ? -18.322 -3.309 20.197 1.00 98.38 157 PRO A O 1
ATOM 1160 N N . PHE A 1 158 ? -20.260 -2.302 20.697 1.00 98.69 158 PHE A N 1
ATOM 1161 C CA . PHE A 1 158 ? -20.492 -3.090 21.900 1.00 98.69 158 PHE A CA 1
ATOM 1162 C C . PHE A 1 158 ? -21.937 -3.569 22.030 1.00 98.69 158 PHE A C 1
ATOM 1164 O O . PHE A 1 158 ? -22.881 -2.933 21.554 1.00 98.69 158 PHE A O 1
ATOM 1171 N N . VAL A 1 159 ? -22.110 -4.671 22.761 1.00 98.50 159 VAL A N 1
ATOM 1172 C CA . VAL A 1 159 ? -23.407 -5.185 23.208 1.00 98.50 159 VAL A CA 1
ATOM 1173 C C . VAL A 1 159 ? -23.332 -5.571 24.682 1.00 98.50 159 VAL A C 1
ATOM 1175 O O . VAL A 1 159 ? -22.495 -6.367 25.085 1.00 98.50 159 VAL A O 1
ATOM 1178 N N . ILE A 1 160 ? -24.241 -5.050 25.502 1.00 98.50 160 ILE A N 1
ATOM 1179 C CA . ILE A 1 160 ? -24.423 -5.440 26.902 1.00 98.50 160 ILE A CA 1
ATOM 1180 C C . ILE A 1 160 ? -25.625 -6.365 27.024 1.00 98.50 160 ILE A C 1
ATOM 1182 O O . ILE A 1 160 ? -26.714 -6.067 26.520 1.00 98.50 160 ILE A O 1
ATOM 1186 N N . SER A 1 161 ? -25.453 -7.455 27.766 1.00 98.12 161 SER A N 1
ATOM 1187 C CA . SER A 1 161 ? -26.532 -8.379 28.096 1.00 98.12 161 SER A CA 1
ATOM 1188 C C . SER A 1 161 ? -26.378 -8.962 29.503 1.00 98.12 161 SER A C 1
ATOM 1190 O O . SER A 1 161 ? -25.301 -8.965 30.10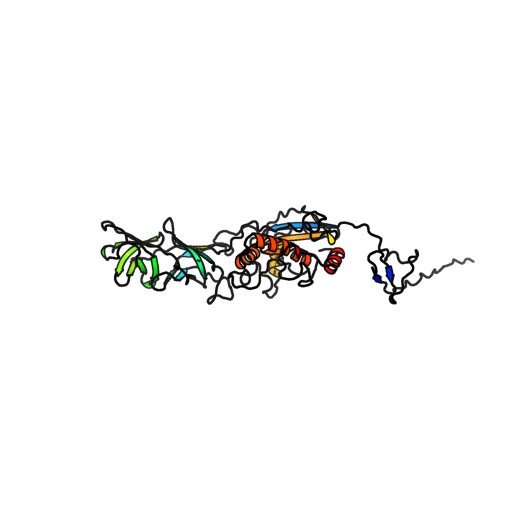0 1.00 98.12 161 SER A O 1
ATOM 1192 N N . LYS A 1 162 ? -27.485 -9.437 30.083 1.00 98.12 162 LYS A N 1
ATOM 1193 C CA . LYS A 1 162 ? -27.468 -10.165 31.357 1.00 98.12 162 LYS A CA 1
ATOM 1194 C C . LYS A 1 162 ? -28.664 -11.098 31.464 1.00 98.12 162 LYS A C 1
ATOM 1196 O O . LYS A 1 162 ? -29.803 -10.681 31.259 1.00 98.12 162 LYS A O 1
ATOM 1201 N N . GLY A 1 163 ? -28.419 -12.342 31.872 1.00 97.38 163 GLY A N 1
ATOM 1202 C CA . GLY A 1 163 ? -29.481 -13.306 32.156 1.00 97.38 163 GLY A CA 1
ATOM 1203 C C . GLY A 1 163 ? -30.522 -12.746 33.134 1.00 97.38 163 GLY A C 1
ATOM 1204 O O . GLY A 1 163 ? -30.181 -12.206 34.186 1.00 97.38 163 GLY A O 1
ATOM 1205 N N . GLY A 1 164 ? -31.802 -12.855 32.776 1.00 95.38 164 GLY A N 1
ATOM 1206 C CA . GLY A 1 164 ? -32.921 -12.350 33.581 1.00 95.38 164 GLY A CA 1
ATOM 1207 C C . GLY A 1 164 ? -33.229 -10.855 33.418 1.00 95.38 164 GLY A C 1
ATOM 1208 O O . GLY A 1 164 ? -34.283 -10.415 33.878 1.00 95.38 164 GLY A O 1
ATOM 1209 N N . VAL A 1 165 ? -32.383 -10.081 32.731 1.00 95.81 165 VAL A N 1
ATOM 1210 C CA . VAL A 1 165 ? -32.702 -8.712 32.298 1.00 95.81 165 VAL A CA 1
ATOM 1211 C C . VAL A 1 165 ? -33.269 -8.779 30.880 1.00 95.81 165 VAL A C 1
ATOM 1213 O O . VAL A 1 165 ? -32.728 -9.467 30.019 1.00 95.81 165 VAL A O 1
ATOM 1216 N N . ARG A 1 166 ? -34.408 -8.121 30.632 1.00 94.94 166 ARG A N 1
ATOM 1217 C CA . ARG A 1 166 ? -35.019 -8.101 29.294 1.00 94.94 166 ARG A CA 1
ATOM 1218 C C . ARG A 1 166 ? -34.327 -7.068 28.408 1.00 94.94 166 ARG A C 1
ATOM 1220 O O . ARG A 1 166 ? -34.298 -5.894 28.766 1.00 94.94 166 ARG A O 1
ATOM 1227 N N . GLY A 1 167 ? -33.906 -7.509 27.224 1.00 94.81 167 GLY A N 1
ATOM 1228 C CA . GLY A 1 167 ? -33.274 -6.672 26.207 1.00 94.81 167 GLY A CA 1
ATOM 1229 C C . GLY A 1 167 ? -31.750 -6.642 26.312 1.00 94.81 167 GLY A C 1
ATOM 1230 O O . GLY A 1 167 ? -31.158 -7.221 27.222 1.00 94.81 167 GLY A O 1
ATOM 1231 N N . SER A 1 168 ? -31.143 -5.967 25.346 1.00 97.00 168 SER A N 1
ATOM 1232 C CA . SER A 1 168 ? -29.721 -5.647 25.296 1.00 97.00 168 SER A CA 1
ATOM 1233 C C . SER A 1 168 ? -29.545 -4.136 25.175 1.00 97.00 168 SER A C 1
ATOM 1235 O O . SER A 1 168 ? -30.486 -3.407 24.846 1.00 97.00 168 SER A O 1
ATOM 1237 N N . VAL A 1 169 ? -28.338 -3.666 25.470 1.00 98.31 169 VAL A N 1
ATOM 1238 C CA . VAL A 1 169 ? -27.908 -2.301 25.145 1.00 98.31 169 VAL A CA 1
ATOM 1239 C C . VAL A 1 169 ? -26.807 -2.419 24.110 1.00 98.31 169 VAL A C 1
ATOM 1241 O O . VAL A 1 169 ? -25.931 -3.257 24.286 1.00 98.31 169 VAL A O 1
ATOM 1244 N N . SER A 1 170 ? -26.837 -1.622 23.053 1.00 98.38 170 SER A N 1
ATOM 1245 C CA . SER A 1 170 ? -25.770 -1.616 22.053 1.00 98.38 170 SER A CA 1
ATOM 1246 C C . SER A 1 170 ? -25.405 -0.203 21.638 1.00 98.38 170 SER A C 1
ATOM 1248 O O . SER A 1 170 ? -26.207 0.724 21.785 1.00 98.38 170 SER A O 1
ATOM 1250 N N . GLY A 1 171 ? -24.199 -0.061 21.110 1.00 98.31 171 GLY A N 1
ATOM 1251 C CA . GLY A 1 171 ? -23.708 1.177 20.526 1.00 98.31 171 GLY A CA 1
ATOM 1252 C C . GLY A 1 171 ? -22.212 1.103 20.254 1.00 98.31 171 GLY A C 1
ATOM 1253 O O . GLY A 1 171 ? -21.717 0.027 19.926 1.00 98.31 171 GLY A O 1
ATOM 1254 N N . GLN A 1 172 ? -21.500 2.215 20.432 1.00 98.44 172 GLN A N 1
ATOM 1255 C CA . GLN A 1 172 ? -20.073 2.347 20.120 1.00 98.44 172 GLN A CA 1
ATOM 1256 C C . GLN A 1 172 ? -19.231 2.646 21.363 1.00 98.44 172 GLN A C 1
ATOM 1258 O O . GLN A 1 172 ? -19.660 3.379 22.257 1.00 98.44 172 GLN A O 1
ATOM 1263 N N . VAL A 1 173 ? -18.017 2.102 21.419 1.00 98.50 173 VAL A N 1
ATOM 1264 C CA . VAL A 1 173 ? -16.972 2.517 22.361 1.00 98.50 173 VAL A CA 1
ATOM 1265 C C . VAL A 1 173 ? -16.232 3.702 21.754 1.00 98.50 173 VAL A C 1
ATOM 1267 O O . VAL A 1 173 ? -15.680 3.593 20.665 1.00 98.50 173 VAL A O 1
ATOM 1270 N N . TRP A 1 174 ? -16.180 4.823 22.470 1.00 98.50 174 TRP A N 1
ATOM 1271 C CA . TRP A 1 174 ? -15.400 5.989 22.042 1.00 98.50 174 TRP A CA 1
ATOM 1272 C C . TRP A 1 174 ? -14.162 6.232 22.910 1.00 98.50 174 TRP A C 1
ATOM 1274 O O . TRP A 1 174 ? -13.274 6.968 22.497 1.00 98.50 174 TRP A O 1
ATOM 1284 N N . ALA A 1 175 ? -14.062 5.609 24.090 1.00 98.50 175 ALA A N 1
ATOM 1285 C CA . ALA A 1 175 ? -12.821 5.595 24.862 1.00 98.50 175 ALA A CA 1
ATOM 1286 C C . ALA A 1 175 ? -12.653 4.323 25.704 1.00 98.50 175 ALA A C 1
ATOM 1288 O O . ALA A 1 175 ? -13.628 3.728 26.168 1.00 98.50 175 ALA A O 1
ATOM 1289 N N . LEU A 1 176 ? -11.396 3.955 25.949 1.00 98.50 176 LEU A N 1
ATOM 1290 C CA . LEU A 1 176 ? -10.973 2.883 26.849 1.00 98.50 176 LEU A CA 1
ATOM 1291 C C . LEU A 1 176 ? -9.875 3.435 27.760 1.00 98.50 176 LEU A C 1
ATOM 1293 O O . LEU A 1 176 ? -8.836 3.866 27.276 1.00 98.50 176 LEU A O 1
ATOM 1297 N N . GLU A 1 177 ? -10.089 3.393 29.075 1.00 98.31 177 GLU A N 1
ATOM 1298 C CA . GLU A 1 177 ? -9.104 3.741 30.104 1.00 98.31 177 GLU A CA 1
ATOM 1299 C C . GLU A 1 177 ? -8.574 2.456 30.773 1.00 98.31 177 GLU A C 1
ATOM 1301 O O . GLU A 1 177 ? -9.217 1.932 31.697 1.00 98.31 177 GLU A O 1
ATOM 1306 N N . PRO A 1 178 ? -7.405 1.926 30.356 1.00 97.50 178 PRO A N 1
ATOM 1307 C CA . PRO A 1 178 ? -6.968 0.591 30.769 1.00 97.50 178 PRO A CA 1
ATOM 1308 C C . PRO A 1 178 ? -6.703 0.473 32.270 1.00 97.50 178 PRO A C 1
ATOM 1310 O O . PRO A 1 178 ? -7.098 -0.501 32.910 1.00 97.50 178 PRO A O 1
ATOM 1313 N N . SER A 1 179 ? -6.117 1.516 32.866 1.00 97.75 179 SER A N 1
ATOM 1314 C CA . SER A 1 179 ? -5.815 1.583 34.302 1.00 97.75 179 SER A CA 1
ATOM 1315 C C . SER A 1 179 ? -7.065 1.522 35.185 1.00 97.75 179 SER A C 1
ATOM 1317 O O . SER A 1 179 ? -6.995 1.068 36.329 1.00 97.75 179 SER A O 1
ATOM 1319 N N . LEU A 1 180 ? -8.219 1.943 34.656 1.00 97.69 180 LEU A N 1
ATOM 1320 C CA . LEU A 1 180 ? -9.509 1.871 35.340 1.00 97.69 180 LEU A CA 1
ATOM 1321 C C . LEU A 1 180 ? -10.361 0.680 34.893 1.00 97.69 180 LEU A C 1
ATOM 1323 O O . LEU A 1 180 ? -11.368 0.398 35.551 1.00 97.69 180 LEU A O 1
ATOM 1327 N N . ARG A 1 181 ? -9.962 -0.029 33.826 1.00 98.25 181 ARG A N 1
ATOM 1328 C CA . ARG A 1 181 ? -10.752 -1.075 33.153 1.00 98.25 181 ARG A CA 1
ATOM 1329 C C . ARG A 1 181 ? -12.132 -0.555 32.7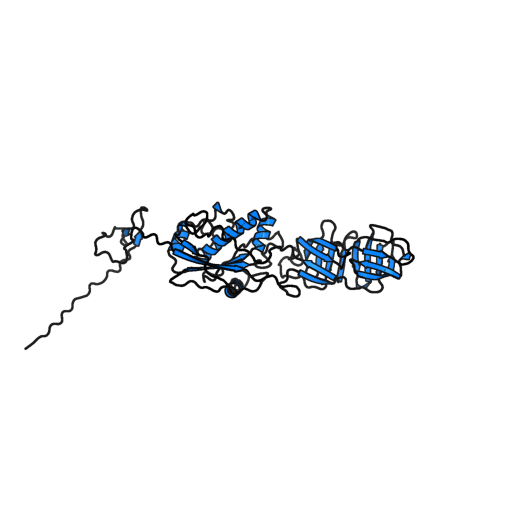54 1.00 98.25 181 ARG A C 1
ATOM 1331 O O . ARG A 1 181 ? -13.156 -1.170 33.061 1.00 98.25 181 ARG A O 1
ATOM 1338 N N . ARG A 1 182 ? -12.158 0.645 32.176 1.00 98.50 182 ARG A N 1
ATOM 1339 C CA . ARG A 1 182 ? -13.384 1.401 31.917 1.00 98.50 182 ARG A CA 1
ATOM 1340 C C . ARG A 1 182 ? -13.514 1.725 30.437 1.00 98.50 182 ARG A C 1
ATOM 1342 O O . ARG A 1 182 ? -12.598 2.298 29.860 1.00 98.50 182 ARG A O 1
ATOM 1349 N N . PHE A 1 183 ? -14.683 1.429 29.887 1.00 98.62 183 PHE A N 1
ATOM 1350 C CA . PHE A 1 183 ? -15.119 1.878 28.573 1.00 98.62 183 PHE A CA 1
ATOM 1351 C C . PHE A 1 183 ? -16.049 3.080 28.722 1.00 98.62 183 PHE A C 1
ATOM 1353 O O . PHE A 1 183 ? -16.934 3.066 29.585 1.00 98.62 183 PHE A O 1
ATOM 1360 N N . SER A 1 184 ? -15.879 4.082 27.870 1.00 98.50 184 SER A N 1
ATOM 1361 C CA . SER A 1 184 ? -16.859 5.145 27.649 1.00 98.50 184 SER A CA 1
ATOM 1362 C C . SER A 1 184 ? -17.576 4.877 26.336 1.00 98.50 184 SER A C 1
ATOM 1364 O O . SER A 1 184 ? -16.940 4.540 25.334 1.00 98.50 184 SER A O 1
ATOM 1366 N N . VAL A 1 185 ? -18.902 4.981 26.360 1.00 98.50 185 VAL A N 1
ATOM 1367 C CA . VAL A 1 185 ? -19.748 4.494 25.271 1.00 98.50 185 VAL A CA 1
ATOM 1368 C C . VAL A 1 185 ? -20.767 5.525 24.800 1.00 98.50 185 VAL A C 1
ATOM 1370 O O . VAL A 1 185 ? -21.206 6.381 25.567 1.00 98.50 185 VAL A O 1
ATOM 1373 N N . THR A 1 186 ? -21.177 5.393 23.543 1.00 97.94 186 THR A N 1
ATOM 1374 C CA . THR A 1 186 ? -22.362 6.028 22.959 1.00 97.94 186 THR A CA 1
ATOM 1375 C C . THR A 1 186 ? -23.417 4.943 22.773 1.00 97.94 186 THR A C 1
ATOM 1377 O O . THR A 1 186 ? -23.113 3.886 22.233 1.00 97.94 186 THR A O 1
ATOM 1380 N N . VAL A 1 187 ? -24.643 5.157 23.259 1.00 98.12 187 VAL A N 1
ATOM 1381 C CA . VAL A 1 187 ? -25.721 4.153 23.210 1.00 98.12 187 VAL A CA 1
ATOM 1382 C C . VAL A 1 187 ? -26.656 4.437 22.042 1.00 98.12 187 VAL A C 1
ATOM 1384 O O . VAL A 1 187 ? -27.350 5.452 22.051 1.00 98.12 187 VAL A O 1
ATOM 1387 N N . ASP A 1 188 ? -26.757 3.484 21.119 1.00 97.69 188 ASP A N 1
ATOM 1388 C CA . ASP A 1 188 ? -27.655 3.562 19.962 1.00 97.69 188 ASP A CA 1
ATOM 1389 C C . ASP A 1 188 ? -28.997 2.882 20.248 1.00 97.69 188 ASP A C 1
ATOM 1391 O O . ASP A 1 188 ? -30.060 3.360 19.847 1.00 97.69 188 ASP A O 1
ATOM 1395 N N . GLN A 1 189 ? -28.966 1.753 20.969 1.00 97.88 189 GLN A N 1
ATOM 1396 C CA . GLN A 1 189 ? -30.160 0.984 21.318 1.00 97.88 189 GLN A CA 1
ATOM 1397 C C . GLN A 1 189 ? -30.173 0.595 22.795 1.00 97.88 189 GLN A C 1
ATOM 1399 O O . GLN A 1 189 ? -29.172 0.165 23.366 1.00 97.88 189 GLN A O 1
ATOM 1404 N N . GLY A 1 190 ? -31.351 0.694 23.413 1.00 97.38 190 GLY A N 1
ATOM 1405 C CA . GLY A 1 190 ? -31.560 0.354 24.818 1.00 97.38 190 GLY A CA 1
ATOM 1406 C C . GLY A 1 190 ? -31.237 1.504 25.774 1.00 97.38 190 GLY A C 1
ATOM 1407 O O . GLY A 1 190 ? -31.396 2.681 25.460 1.00 97.38 190 GLY A O 1
ATOM 1408 N N . SER A 1 191 ? -30.882 1.175 27.014 1.00 97.38 191 SER A N 1
ATOM 1409 C CA . SER A 1 191 ? -30.519 2.165 28.033 1.00 97.38 191 SER A CA 1
ATOM 1410 C C . SER A 1 191 ? -29.573 1.557 29.056 1.00 97.38 191 SER A C 1
ATOM 1412 O O . SER A 1 191 ? -29.893 0.533 29.666 1.00 97.38 191 SER A O 1
ATOM 1414 N N . LEU A 1 192 ? -28.440 2.222 29.292 1.00 97.50 192 LEU A N 1
ATOM 1415 C CA . LEU A 1 192 ? -27.514 1.845 30.356 1.00 97.50 192 LEU A CA 1
ATOM 1416 C C . LEU A 1 192 ? -28.201 1.888 31.721 1.00 97.50 192 LEU A C 1
ATOM 1418 O O . LEU A 1 192 ? -28.909 2.837 32.070 1.00 97.50 192 LEU A O 1
ATOM 1422 N N . SER A 1 193 ? -27.981 0.839 32.503 1.00 97.62 193 SER A N 1
ATOM 1423 C CA . SER A 1 193 ? -28.576 0.664 33.821 1.00 97.62 193 SER A CA 1
ATOM 1424 C C . SER A 1 193 ? -27.716 -0.264 34.664 1.00 97.62 193 SER A C 1
ATOM 1426 O O . SER A 1 193 ? -27.223 -1.275 34.168 1.00 97.62 193 SER A O 1
ATOM 1428 N N . SER A 1 194 ? -27.617 0.012 35.963 1.00 97.94 194 SER A N 1
ATOM 1429 C CA . SER A 1 194 ? -26.918 -0.848 36.927 1.00 97.94 194 SER A CA 1
ATOM 1430 C C . SER A 1 194 ? -27.520 -2.254 37.052 1.00 97.94 194 SER A C 1
ATOM 1432 O O . SER A 1 194 ? -26.892 -3.145 37.622 1.00 97.94 194 SER A O 1
ATOM 1434 N N . LEU A 1 195 ? -28.709 -2.498 36.483 1.00 97.75 195 LEU A N 1
ATOM 1435 C CA . LEU A 1 195 ? -29.296 -3.837 36.383 1.00 97.75 195 LEU A CA 1
ATOM 1436 C C . LEU A 1 195 ? -28.381 -4.831 35.654 1.00 97.75 195 LEU A C 1
ATOM 1438 O O . LEU A 1 195 ? -28.417 -6.020 35.981 1.00 97.75 195 LEU A O 1
ATOM 1442 N N . TYR A 1 196 ? -27.536 -4.355 34.734 1.00 98.25 196 TYR A N 1
ATOM 1443 C CA . TYR A 1 196 ? -26.572 -5.177 34.001 1.00 98.25 196 TYR A CA 1
ATOM 1444 C C . TYR A 1 196 ? -25.262 -5.448 34.767 1.00 98.25 196 TYR A C 1
ATOM 1446 O O . TYR A 1 196 ? -24.438 -6.204 34.267 1.00 98.25 196 TYR A O 1
ATOM 1454 N N . ASN A 1 197 ? -25.062 -4.928 35.988 1.00 98.31 197 ASN A N 1
ATOM 1455 C CA . ASN A 1 197 ? -23.877 -5.259 36.799 1.00 98.31 197 ASN A CA 1
ATOM 1456 C C . ASN A 1 197 ? -23.790 -6.776 37.046 1.00 98.31 197 ASN A C 1
ATOM 1458 O O . ASN A 1 197 ? -24.779 -7.392 37.448 1.00 98.31 197 ASN A O 1
ATOM 1462 N N . GLY A 1 198 ? -22.628 -7.387 36.819 1.00 97.81 198 GLY A N 1
ATOM 1463 C CA . GLY A 1 198 ? -22.434 -8.843 36.824 1.00 97.81 198 GLY A CA 1
ATOM 1464 C C . GLY A 1 198 ? -22.955 -9.560 35.571 1.00 97.81 198 GLY A C 1
ATOM 1465 O O . GLY A 1 198 ? -22.956 -10.786 35.538 1.00 97.81 198 GLY A O 1
ATOM 1466 N N . GLY A 1 199 ? -23.453 -8.815 34.582 1.00 98.44 199 GLY A N 1
ATOM 1467 C CA . GLY A 1 199 ? -23.682 -9.292 33.221 1.00 98.44 199 GLY A CA 1
ATOM 1468 C C . GLY A 1 199 ? -22.412 -9.216 32.378 1.00 98.44 199 GLY A C 1
ATOM 1469 O O . GLY A 1 199 ? -21.304 -9.140 32.908 1.00 98.44 199 GLY A O 1
ATOM 1470 N N . GLU A 1 200 ? -22.595 -9.202 31.066 1.00 98.56 200 GLU A N 1
ATOM 1471 C CA . GLU A 1 200 ? -21.521 -9.202 30.078 1.00 98.56 200 GLU A CA 1
ATOM 1472 C C . GLU A 1 200 ? -21.620 -7.963 29.189 1.00 98.56 200 GLU A C 1
ATOM 1474 O O . GLU A 1 200 ? -22.715 -7.580 28.768 1.00 98.56 200 GLU A O 1
ATOM 1479 N N . ILE A 1 201 ? -20.475 -7.347 28.912 1.00 98.50 201 ILE A N 1
ATOM 1480 C CA . ILE A 1 201 ? -20.284 -6.455 27.773 1.00 98.50 201 ILE A CA 1
ATOM 1481 C C . ILE A 1 201 ? -19.439 -7.210 26.752 1.00 98.50 201 ILE A C 1
ATOM 1483 O O . ILE A 1 201 ? -18.390 -7.745 27.093 1.00 98.50 201 ILE A O 1
ATOM 1487 N N . ASN A 1 202 ? -19.908 -7.267 25.517 1.00 98.50 202 ASN A N 1
ATOM 1488 C CA . ASN A 1 202 ? -19.159 -7.771 24.387 1.00 98.50 202 ASN A CA 1
ATOM 1489 C C . ASN A 1 202 ? -18.687 -6.568 23.566 1.00 98.50 202 ASN A C 1
ATOM 1491 O O . ASN A 1 202 ? -19.533 -5.831 23.064 1.00 98.50 202 ASN A O 1
ATOM 1495 N N . VAL A 1 203 ? -17.377 -6.333 23.502 1.00 98.50 203 VAL A N 1
ATOM 1496 C CA . VAL A 1 203 ? -16.755 -5.244 22.737 1.00 98.50 203 VAL A CA 1
ATOM 1497 C C . VAL A 1 203 ? -16.081 -5.855 21.519 1.00 98.50 203 VAL A C 1
ATOM 1499 O O . VAL A 1 203 ? -15.121 -6.607 21.663 1.00 98.50 203 VAL A O 1
ATOM 1502 N N . ALA A 1 204 ? -16.610 -5.562 20.333 1.00 98.19 204 ALA A N 1
ATOM 1503 C CA . ALA A 1 204 ? -16.130 -6.091 19.061 1.00 98.19 204 ALA A CA 1
ATOM 1504 C C . ALA A 1 204 ? -15.913 -7.626 19.071 1.00 98.19 204 ALA A C 1
ATOM 1506 O O . ALA A 1 204 ? -14.894 -8.153 18.640 1.00 98.19 204 ALA A O 1
ATOM 1507 N N . GLY A 1 205 ? -16.847 -8.389 19.638 1.00 97.94 205 GLY A N 1
ATOM 1508 C CA . GLY A 1 205 ? -16.740 -9.850 19.751 1.00 97.94 205 GLY A CA 1
ATOM 1509 C C . GLY A 1 205 ? -16.033 -10.356 21.013 1.00 97.94 205 GLY A C 1
ATOM 1510 O O . GLY A 1 205 ? -16.113 -11.551 21.300 1.00 97.94 205 GLY A O 1
ATOM 1511 N N . VAL A 1 206 ? -15.408 -9.482 21.808 1.00 98.38 206 VAL A N 1
ATOM 1512 C CA . VAL A 1 206 ? -14.699 -9.847 23.043 1.00 98.38 206 VAL A CA 1
ATOM 1513 C C . VAL A 1 206 ? -15.573 -9.626 24.277 1.00 98.38 206 VAL A C 1
ATOM 1515 O O . VAL A 1 206 ? -15.879 -8.500 24.671 1.00 98.38 206 VAL A O 1
ATOM 1518 N N . ALA A 1 207 ? -15.965 -10.728 24.916 1.00 98.25 207 ALA A N 1
ATOM 1519 C CA . ALA A 1 207 ? -16.810 -10.745 26.105 1.00 98.25 207 ALA A CA 1
ATOM 1520 C C . ALA A 1 207 ? -16.037 -10.438 27.400 1.00 98.25 207 ALA A C 1
ATOM 1522 O O . ALA A 1 207 ? -15.009 -11.048 27.694 1.00 98.25 207 ALA A O 1
ATOM 1523 N N . MET A 1 208 ? -16.583 -9.544 28.227 1.00 98.56 208 MET A N 1
ATOM 1524 C CA . MET A 1 208 ? -16.032 -9.157 29.527 1.00 98.56 208 MET A CA 1
ATOM 1525 C C . MET A 1 208 ? -17.137 -9.024 30.580 1.00 98.56 208 MET A C 1
ATOM 1527 O O . MET A 1 208 ? -18.249 -8.571 30.304 1.00 98.56 208 MET A O 1
ATOM 1531 N N . VAL A 1 209 ? -16.829 -9.375 31.831 1.00 98.56 209 VAL A N 1
ATOM 1532 C CA . VAL A 1 209 ? -17.797 -9.287 32.936 1.00 98.56 209 VAL A CA 1
ATOM 1533 C C . VAL A 1 209 ? -17.900 -7.851 33.443 1.00 98.56 209 VAL A C 1
ATOM 1535 O O . VAL A 1 209 ? -16.904 -7.250 33.850 1.00 98.56 209 VAL A O 1
ATOM 1538 N N . ILE A 1 210 ? -19.120 -7.320 33.498 1.00 98.69 210 ILE A N 1
ATOM 1539 C CA . ILE A 1 210 ? -19.398 -5.958 33.962 1.00 98.69 210 ILE A CA 1
ATOM 1540 C C . ILE A 1 210 ? -19.277 -5.894 35.485 1.00 98.69 210 ILE A C 1
ATOM 1542 O O . ILE A 1 210 ? -20.028 -6.544 36.212 1.00 98.69 210 ILE A O 1
ATOM 1546 N N . GLN A 1 211 ? -18.382 -5.044 35.981 1.00 98.50 211 GLN A N 1
ATOM 1547 C CA . GLN A 1 211 ? -18.286 -4.700 37.396 1.00 98.50 211 GLN A CA 1
ATOM 1548 C C . GLN A 1 211 ? -19.329 -3.641 37.772 1.00 98.50 211 GLN A C 1
ATOM 1550 O O . GLN A 1 211 ? -20.073 -3.818 38.740 1.00 98.50 211 GLN A O 1
ATOM 1555 N N . SER A 1 212 ? -19.387 -2.536 37.024 1.00 98.44 212 SER A N 1
ATOM 1556 C CA . SER A 1 212 ? -20.322 -1.439 37.292 1.00 98.44 212 SER A CA 1
ATOM 1557 C C . SER A 1 212 ? -20.661 -0.627 36.039 1.00 98.44 212 SER A C 1
ATOM 1559 O O . SER A 1 212 ? -19.907 -0.630 35.069 1.00 98.44 212 SER A O 1
ATOM 1561 N N . ILE A 1 213 ? -21.801 0.069 36.068 1.00 98.62 213 ILE A N 1
ATOM 1562 C CA . ILE A 1 213 ? -22.248 0.996 35.022 1.00 98.62 213 ILE A CA 1
ATOM 1563 C C . ILE A 1 213 ? -22.574 2.347 35.653 1.00 98.62 213 ILE A C 1
ATOM 1565 O O . ILE A 1 213 ? -23.378 2.414 36.589 1.00 98.62 213 ILE A O 1
ATOM 1569 N N . ASP A 1 214 ? -22.015 3.415 35.088 1.00 98.19 214 ASP A N 1
ATOM 1570 C CA . ASP A 1 214 ? -22.416 4.793 35.359 1.00 98.19 214 ASP A CA 1
ATOM 1571 C C . ASP A 1 214 ? -23.224 5.327 34.174 1.00 98.19 214 ASP A C 1
ATOM 1573 O O . ASP A 1 214 ? -22.696 5.619 33.101 1.00 98.19 214 ASP A O 1
ATOM 1577 N N . ARG A 1 215 ? -24.536 5.464 34.375 1.00 97.31 215 ARG A N 1
ATOM 1578 C CA . ARG A 1 215 ? -25.453 5.959 33.344 1.00 97.31 215 ARG A CA 1
ATOM 1579 C C . ARG A 1 215 ? -25.243 7.442 33.032 1.00 97.31 215 ARG A C 1
ATOM 1581 O O . ARG A 1 215 ? -25.524 7.856 31.912 1.00 97.31 215 ARG A O 1
ATOM 1588 N N . VAL A 1 216 ? -24.831 8.253 34.004 1.00 96.50 216 VAL A N 1
ATOM 1589 C CA . VAL A 1 216 ? -24.674 9.700 33.794 1.00 96.50 216 VAL A CA 1
ATOM 1590 C C . VAL A 1 216 ? -23.408 9.956 32.992 1.00 96.50 216 VAL A C 1
ATOM 1592 O O . VAL A 1 216 ? -23.454 10.694 32.015 1.00 96.50 216 VAL A O 1
ATOM 1595 N N . ALA A 1 217 ? -22.315 9.290 33.361 1.00 97.00 217 ALA A N 1
ATOM 1596 C CA . ALA A 1 217 ? -21.053 9.383 32.637 1.00 97.00 217 ALA A CA 1
ATOM 1597 C C . ALA A 1 217 ? -21.021 8.549 31.341 1.00 97.00 217 ALA A C 1
ATOM 1599 O O . ALA A 1 217 ? -20.080 8.690 30.572 1.00 97.00 217 ALA A O 1
ATOM 1600 N N . GLN A 1 218 ? -22.019 7.683 31.109 1.00 98.06 218 GLN A N 1
ATOM 1601 C CA . GLN A 1 218 ? -22.043 6.704 30.010 1.00 98.06 218 GLN A CA 1
ATOM 1602 C C . GLN A 1 218 ? -20.795 5.808 30.009 1.00 98.06 218 GLN A C 1
ATOM 1604 O O . GLN A 1 218 ? -20.130 5.631 28.991 1.00 98.06 218 GLN A O 1
ATOM 1609 N N . THR A 1 219 ? -20.464 5.242 31.174 1.00 98.38 219 THR A N 1
ATOM 1610 C CA . THR A 1 219 ? -19.285 4.377 31.320 1.00 98.38 219 THR A CA 1
ATOM 1611 C C . THR A 1 219 ? -19.635 2.990 31.839 1.00 98.38 219 THR A C 1
ATOM 1613 O O . THR A 1 219 ? -20.580 2.806 32.614 1.00 98.38 219 THR A O 1
ATOM 1616 N N . VAL A 1 220 ? -18.844 2.007 31.414 1.00 98.56 220 VAL A N 1
ATOM 1617 C CA . VAL A 1 220 ? -18.933 0.603 31.820 1.00 98.56 220 VAL A CA 1
ATOM 1618 C C . VAL A 1 220 ? -17.569 0.175 32.343 1.00 98.56 220 VAL A C 1
ATOM 1620 O O . VAL A 1 220 ? -16.584 0.181 31.611 1.00 98.56 220 VAL A O 1
ATOM 1623 N N . GLN A 1 221 ? -17.498 -0.194 33.618 1.00 98.62 221 GLN A N 1
ATOM 1624 C CA . GLN A 1 221 ? -16.296 -0.764 34.216 1.00 98.62 221 GLN A CA 1
ATOM 1625 C C . GLN A 1 221 ? -16.396 -2.286 34.222 1.00 98.62 221 GLN A C 1
ATOM 1627 O O . GLN A 1 221 ? -17.412 -2.829 34.664 1.00 98.62 221 GLN A O 1
ATOM 1632 N N . VAL A 1 222 ? -15.343 -2.972 33.788 1.00 98.62 222 VAL A N 1
ATOM 1633 C CA . VAL A 1 222 ? -15.270 -4.439 33.762 1.00 98.62 222 VAL A CA 1
ATOM 1634 C C . VAL A 1 222 ? -14.388 -4.983 34.882 1.00 98.62 222 VAL A C 1
ATOM 1636 O O . VAL A 1 222 ? -13.519 -4.294 35.416 1.00 98.62 222 VAL A O 1
ATOM 1639 N N . VAL A 1 223 ? -14.617 -6.242 35.256 1.00 98.44 223 VAL A N 1
ATOM 1640 C CA . VAL A 1 223 ? -13.831 -6.933 36.291 1.00 98.44 223 VAL A CA 1
ATOM 1641 C C . VAL A 1 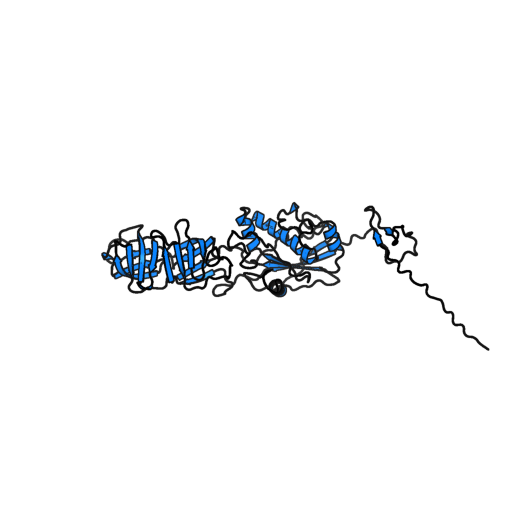223 ? -12.379 -7.102 35.846 1.00 98.44 223 VAL A C 1
ATOM 1643 O O . VAL A 1 223 ? -11.453 -6.895 36.630 1.00 98.44 223 VAL A O 1
ATOM 1646 N N . GLN A 1 224 ? -12.177 -7.456 34.584 1.00 98.12 224 GLN A N 1
ATOM 1647 C CA . GLN A 1 224 ? -10.877 -7.667 33.969 1.00 98.12 224 GLN A CA 1
ATOM 1648 C C . GLN A 1 224 ? -10.990 -7.283 32.495 1.00 98.12 224 GLN A C 1
ATOM 1650 O O . GLN A 1 224 ? -12.003 -7.591 31.868 1.00 98.12 224 GLN A O 1
ATOM 1655 N N . LEU A 1 225 ? -9.973 -6.592 31.980 1.00 98.19 225 LEU A N 1
ATOM 1656 C CA . LEU A 1 225 ? -9.842 -6.388 30.543 1.00 98.19 225 LEU A CA 1
ATOM 1657 C C . LEU A 1 225 ? -9.371 -7.690 29.909 1.00 98.19 225 LEU A C 1
ATOM 1659 O O . LEU A 1 225 ? -8.491 -8.362 30.448 1.00 98.19 225 LEU A O 1
ATOM 1663 N N . VAL A 1 226 ? -10.003 -8.029 28.799 1.00 98.19 226 VAL A N 1
ATOM 1664 C CA . VAL A 1 226 ? -9.569 -9.090 27.900 1.00 98.19 226 VAL A CA 1
ATOM 1665 C C . VAL A 1 226 ? -9.032 -8.404 26.656 1.00 98.19 226 VAL A C 1
ATOM 1667 O O . VAL A 1 226 ? -9.564 -7.361 26.266 1.00 98.19 226 VAL A O 1
ATOM 1670 N N . ASP A 1 227 ? -7.989 -8.970 26.070 1.00 98.31 227 ASP A N 1
ATOM 1671 C CA . ASP A 1 227 ? -7.333 -8.379 24.915 1.00 98.31 227 ASP A CA 1
ATOM 1672 C C . ASP A 1 227 ? -8.301 -8.321 23.727 1.00 98.31 227 ASP A C 1
ATOM 1674 O O . ASP A 1 227 ? -9.023 -9.280 23.431 1.00 98.31 227 ASP A O 1
ATOM 1678 N N . ILE A 1 228 ? -8.370 -7.150 23.091 1.00 98.50 228 ILE A N 1
ATOM 1679 C CA . ILE A 1 228 ? -9.218 -6.908 21.924 1.00 98.50 228 ILE A CA 1
ATOM 1680 C C . ILE A 1 228 ? -8.298 -6.937 20.708 1.00 98.50 228 ILE A C 1
ATOM 1682 O O . ILE A 1 228 ? -7.513 -6.000 20.550 1.00 98.50 228 ILE A O 1
ATOM 1686 N N . PRO A 1 229 ? -8.353 -7.986 19.869 1.00 98.44 229 PRO A N 1
ATOM 1687 C CA . PRO A 1 229 ? -7.449 -8.088 18.739 1.00 98.44 229 PRO A CA 1
ATOM 1688 C C . PRO A 1 229 ? -7.762 -7.011 17.701 1.00 98.44 229 PRO A C 1
ATOM 1690 O O . PRO A 1 229 ? -8.904 -6.554 17.590 1.00 98.44 229 PRO A O 1
ATOM 1693 N N . PHE A 1 230 ? -6.763 -6.647 16.911 1.00 98.44 230 PHE A N 1
ATOM 1694 C CA . PHE A 1 230 ? -6.951 -5.878 15.691 1.00 98.44 230 PHE A CA 1
ATOM 1695 C C . PHE A 1 230 ? -6.153 -6.479 14.532 1.00 98.44 230 PHE A C 1
ATOM 1697 O O . PHE A 1 230 ? -5.171 -7.201 14.725 1.00 98.44 230 PHE A O 1
ATOM 1704 N N . GLU A 1 231 ? -6.586 -6.141 13.327 1.00 97.88 231 GLU A N 1
ATOM 1705 C CA . GLU A 1 231 ? -5.859 -6.306 12.078 1.00 97.88 231 GLU A CA 1
ATOM 1706 C C . GLU A 1 231 ? -5.851 -4.955 11.369 1.00 97.88 231 GLU A C 1
ATOM 1708 O O . GLU A 1 231 ? -6.894 -4.320 11.238 1.00 97.88 231 GLU A O 1
ATOM 1713 N N . LEU A 1 232 ? -4.676 -4.503 10.968 1.00 96.94 232 LEU A N 1
ATOM 1714 C CA . LEU A 1 232 ? -4.443 -3.272 10.237 1.00 96.94 232 LEU A CA 1
ATOM 1715 C C . LEU A 1 232 ? -3.870 -3.657 8.875 1.00 96.94 232 LEU A C 1
ATOM 1717 O O . LEU A 1 232 ? -2.927 -4.442 8.821 1.00 96.94 232 LEU A O 1
ATOM 1721 N N . MET A 1 233 ? -4.470 -3.147 7.810 1.00 94.94 233 MET A N 1
ATOM 1722 C CA . MET A 1 233 ? -4.056 -3.355 6.427 1.00 94.94 233 MET A CA 1
ATOM 1723 C C . MET A 1 233 ? -3.843 -1.983 5.800 1.00 94.94 233 MET A C 1
ATOM 1725 O O . MET A 1 233 ? -4.658 -1.082 6.025 1.00 94.94 233 MET A O 1
ATOM 1729 N N . ASP A 1 234 ? -2.771 -1.854 5.037 1.00 92.44 234 ASP A N 1
ATOM 1730 C CA . ASP A 1 234 ? -2.541 -0.719 4.141 1.00 92.44 234 ASP A CA 1
ATOM 1731 C C . ASP A 1 234 ? -3.619 -0.604 3.066 1.00 92.44 234 ASP A C 1
ATOM 1733 O O . ASP A 1 234 ? -4.433 -1.517 2.893 1.00 92.44 234 ASP A O 1
ATOM 1737 N N . ASP A 1 235 ? -3.683 0.522 2.367 1.00 88.56 235 ASP A N 1
ATOM 1738 C CA . ASP A 1 235 ? -4.470 0.611 1.136 1.00 88.56 235 ASP A CA 1
ATOM 1739 C C . ASP A 1 235 ? -3.703 0.173 -0.111 1.00 88.56 235 ASP A C 1
ATOM 1741 O O . ASP A 1 235 ? -4.289 0.214 -1.194 1.00 88.56 235 ASP A O 1
ATOM 1745 N N . ASP A 1 236 ? -2.485 -0.354 0.049 1.00 87.69 236 ASP A N 1
ATOM 1746 C CA . ASP A 1 236 ? -1.763 -0.920 -1.075 1.00 87.69 236 ASP A CA 1
ATOM 1747 C C . ASP A 1 236 ? -2.492 -2.146 -1.661 1.00 87.69 236 ASP A C 1
ATOM 1749 O O . ASP A 1 236 ? -2.819 -3.111 -0.952 1.00 87.69 236 ASP A O 1
ATOM 1753 N N . GLU A 1 237 ? -2.730 -2.146 -2.975 1.00 85.44 237 GLU A N 1
ATOM 1754 C CA . GLU A 1 237 ? -3.551 -3.157 -3.662 1.00 85.44 237 GLU A CA 1
ATOM 1755 C C . GLU A 1 237 ? -2.818 -3.928 -4.773 1.00 85.44 237 GLU A C 1
ATOM 1757 O O . GLU A 1 237 ? -3.392 -4.888 -5.312 1.00 85.44 237 GLU A O 1
ATOM 1762 N N . ALA A 1 238 ? -1.581 -3.570 -5.146 1.00 80.81 238 ALA A N 1
ATOM 1763 C CA . ALA A 1 238 ? -0.826 -4.345 -6.129 1.00 80.81 238 ALA A CA 1
ATOM 1764 C C . ALA A 1 238 ? -0.649 -5.788 -5.654 1.00 80.81 238 ALA A C 1
ATOM 1766 O O . ALA A 1 238 ? -0.069 -6.087 -4.611 1.00 80.81 238 ALA A O 1
ATOM 1767 N N . ALA A 1 239 ? -1.126 -6.713 -6.478 1.00 87.94 239 ALA A N 1
ATOM 1768 C CA . ALA A 1 239 ? -1.038 -8.133 -6.209 1.00 87.94 239 ALA A CA 1
ATOM 1769 C C . ALA A 1 239 ? 0.034 -8.773 -7.085 1.00 87.94 239 ALA A C 1
ATOM 1771 O O . ALA A 1 239 ? 0.151 -8.469 -8.268 1.00 87.94 239 ALA A O 1
ATOM 1772 N N . HIS A 1 240 ? 0.754 -9.733 -6.513 1.00 90.25 240 HIS A N 1
ATOM 1773 C CA . HIS A 1 240 ? 1.659 -10.590 -7.263 1.00 90.25 240 HIS A CA 1
ATOM 1774 C C . HIS A 1 240 ? 0.907 -11.421 -8.336 1.00 90.25 240 HIS A C 1
ATOM 1776 O O . HIS A 1 240 ? -0.122 -12.034 -8.016 1.00 90.25 240 HIS A O 1
ATOM 1782 N N . PRO A 1 241 ? 1.456 -11.587 -9.557 1.00 92.00 241 PRO A N 1
ATOM 1783 C CA . PRO A 1 241 ? 2.726 -11.023 -10.022 1.00 92.00 241 PRO A CA 1
ATOM 1784 C C . PRO A 1 241 ? 2.622 -9.522 -10.315 1.00 92.00 241 PRO A C 1
ATOM 1786 O O . PRO A 1 241 ? 1.593 -9.040 -10.780 1.00 92.00 241 PRO A O 1
ATOM 1789 N N . PHE A 1 242 ? 3.711 -8.794 -10.077 1.00 92.56 242 PHE A N 1
ATOM 1790 C CA . PHE A 1 242 ? 3.807 -7.369 -10.383 1.00 92.56 242 PHE A CA 1
ATOM 1791 C C . PHE A 1 242 ? 4.049 -7.197 -11.886 1.00 92.56 242 PHE A C 1
ATOM 1793 O O . PHE A 1 242 ? 5.182 -7.128 -12.356 1.00 92.56 242 PHE A O 1
ATOM 1800 N N . ASP A 1 243 ? 2.971 -7.205 -12.667 1.00 95.44 243 ASP A N 1
ATOM 1801 C CA . ASP A 1 243 ? 3.065 -7.279 -14.124 1.00 95.44 243 ASP A CA 1
ATOM 1802 C C . ASP A 1 243 ? 3.721 -6.033 -14.757 1.00 95.44 243 ASP A C 1
ATOM 1804 O O . ASP A 1 243 ? 3.297 -4.885 -14.584 1.00 95.44 243 ASP A O 1
ATOM 1808 N N . VAL A 1 244 ? 4.744 -6.282 -15.580 1.00 96.69 244 VAL A N 1
ATOM 1809 C CA . VAL A 1 244 ? 5.410 -5.272 -16.411 1.00 96.69 244 VAL A CA 1
ATOM 1810 C C . VAL A 1 244 ? 4.704 -5.173 -17.765 1.00 96.69 244 VAL A C 1
ATOM 1812 O O . VAL A 1 244 ? 4.602 -6.152 -18.508 1.00 96.69 244 VAL A O 1
ATOM 1815 N N . ASN A 1 245 ? 4.239 -3.979 -18.134 1.00 97.56 245 ASN A N 1
ATOM 1816 C CA . ASN A 1 245 ? 3.487 -3.765 -19.364 1.00 97.56 245 ASN A CA 1
ATOM 1817 C C . ASN A 1 245 ? 4.414 -3.532 -20.567 1.00 97.56 245 ASN A C 1
ATOM 1819 O O . ASN A 1 245 ? 4.943 -2.446 -20.793 1.00 97.56 245 ASN A O 1
ATOM 1823 N N . LEU A 1 246 ? 4.559 -4.560 -21.400 1.00 97.56 246 LEU A N 1
ATOM 1824 C CA . LEU A 1 246 ? 5.461 -4.559 -22.555 1.00 97.56 246 LEU A CA 1
ATOM 1825 C C . LEU A 1 246 ? 4.794 -4.119 -23.867 1.00 97.56 246 LEU A C 1
ATOM 1827 O O . LEU A 1 246 ? 5.365 -4.325 -24.939 1.00 97.56 246 LEU A O 1
ATOM 1831 N N . SER A 1 247 ? 3.590 -3.540 -23.828 1.00 98.00 247 SER A N 1
ATOM 1832 C CA . SER A 1 247 ? 2.786 -3.257 -25.034 1.00 98.00 247 SER A CA 1
ATOM 1833 C C . SER A 1 247 ? 3.497 -2.381 -26.077 1.00 98.00 247 SER A C 1
ATOM 1835 O O . SER A 1 247 ? 3.168 -2.461 -27.254 1.00 98.00 247 SER A O 1
ATOM 1837 N N . LEU A 1 248 ? 4.496 -1.592 -25.665 1.00 97.81 248 LEU A N 1
ATOM 1838 C CA . LEU A 1 248 ? 5.307 -0.721 -26.528 1.00 97.81 248 LEU A CA 1
ATOM 1839 C C . LEU A 1 248 ? 6.648 -1.340 -26.986 1.00 97.81 248 LEU A C 1
ATOM 1841 O O . LEU A 1 248 ? 7.479 -0.641 -27.575 1.00 97.81 248 LEU A O 1
ATOM 1845 N N . LEU A 1 249 ? 6.887 -2.625 -26.702 1.00 97.31 249 LEU A N 1
ATOM 1846 C CA . LEU A 1 249 ? 8.121 -3.365 -27.007 1.00 97.31 249 LEU A CA 1
ATOM 1847 C C . LEU A 1 249 ? 7.858 -4.722 -27.688 1.00 97.31 249 LEU A C 1
ATOM 1849 O O . LEU A 1 249 ? 8.593 -5.680 -27.495 1.00 97.31 249 LEU A O 1
ATOM 1853 N N . GLN A 1 250 ? 6.826 -4.845 -28.511 1.00 98.00 250 GLN A N 1
ATOM 1854 C CA . GLN A 1 250 ? 6.521 -6.098 -29.206 1.00 98.00 250 GLN A CA 1
ATOM 1855 C C . GLN A 1 250 ? 7.594 -6.464 -30.257 1.00 98.00 250 GLN A C 1
ATOM 1857 O O . GLN A 1 250 ? 8.316 -5.599 -30.757 1.00 98.00 250 GLN A O 1
ATOM 1862 N N . ASP A 1 251 ? 7.684 -7.741 -30.660 1.00 97.38 251 ASP A N 1
ATOM 1863 C CA . ASP A 1 251 ? 8.500 -8.171 -31.817 1.00 97.38 251 ASP A CA 1
ATOM 1864 C C . ASP A 1 251 ? 7.851 -7.695 -33.133 1.00 97.38 251 ASP A C 1
ATOM 1866 O O . ASP A 1 251 ? 7.215 -8.453 -33.869 1.00 97.38 251 ASP A O 1
ATOM 1870 N N . SER A 1 252 ? 7.963 -6.394 -33.393 1.00 97.12 252 SER A N 1
ATOM 1871 C CA . SER A 1 252 ? 7.344 -5.684 -34.511 1.00 97.12 252 SER A CA 1
ATOM 1872 C C . SER A 1 252 ? 8.315 -4.662 -35.107 1.00 97.12 252 SER A C 1
ATOM 1874 O O . SER A 1 252 ? 9.258 -4.204 -34.457 1.00 97.12 252 SER A O 1
ATOM 1876 N N . ASP A 1 253 ? 8.108 -4.316 -36.376 1.00 95.81 253 ASP A N 1
ATOM 1877 C CA . ASP A 1 253 ? 8.727 -3.158 -37.025 1.00 95.81 253 ASP A CA 1
ATOM 1878 C C . ASP A 1 253 ? 7.803 -1.933 -37.088 1.00 95.81 253 ASP A C 1
ATOM 1880 O O . ASP A 1 253 ? 8.229 -0.880 -37.569 1.00 95.81 253 ASP A O 1
ATOM 1884 N N . ASP A 1 254 ? 6.577 -2.042 -36.571 1.00 96.56 254 ASP A N 1
ATOM 1885 C CA . ASP A 1 254 ? 5.695 -0.900 -36.358 1.00 96.56 254 ASP A CA 1
ATOM 1886 C C . ASP A 1 254 ? 6.154 -0.113 -35.123 1.00 96.56 254 ASP A C 1
ATOM 1888 O O . ASP A 1 254 ? 6.328 -0.666 -34.037 1.00 96.56 254 ASP A O 1
ATOM 1892 N N . LEU A 1 255 ? 6.330 1.199 -35.282 1.00 94.88 255 LEU A N 1
ATOM 1893 C CA . LEU A 1 255 ? 6.711 2.098 -34.194 1.00 94.88 255 LEU A CA 1
ATOM 1894 C C . LEU A 1 255 ? 5.659 2.148 -33.074 1.00 94.88 255 LEU A C 1
ATOM 1896 O O . LEU A 1 255 ? 6.008 2.474 -31.941 1.00 94.88 255 LEU A O 1
ATOM 1900 N N . ASN A 1 256 ? 4.389 1.872 -33.371 1.00 95.19 256 ASN A N 1
ATOM 1901 C CA . ASN A 1 256 ? 3.317 1.874 -32.373 1.00 95.19 256 ASN A CA 1
ATOM 1902 C C . ASN A 1 256 ? 3.381 0.656 -31.449 1.00 95.19 256 ASN A C 1
ATOM 1904 O O . ASN A 1 256 ? 3.021 0.771 -30.283 1.00 95.19 256 ASN A O 1
ATOM 1908 N N . ASP A 1 257 ? 3.899 -0.462 -31.957 1.00 96.94 257 ASP A N 1
ATOM 1909 C CA . ASP A 1 257 ? 4.039 -1.706 -31.200 1.00 96.94 257 ASP A CA 1
ATOM 1910 C C . ASP A 1 257 ? 5.455 -1.866 -30.618 1.00 96.94 257 ASP A C 1
ATOM 1912 O O . ASP A 1 257 ? 5.643 -2.578 -29.637 1.00 96.94 257 ASP A O 1
ATOM 1916 N N . ASN A 1 258 ? 6.467 -1.229 -31.221 1.00 97.88 258 ASN A N 1
ATOM 1917 C CA . ASN A 1 258 ? 7.871 -1.313 -30.819 1.00 97.88 258 ASN A CA 1
ATOM 1918 C C . ASN A 1 258 ? 8.567 0.054 -30.908 1.00 97.88 258 ASN A C 1
ATOM 1920 O O . ASN A 1 258 ? 8.988 0.500 -31.982 1.00 97.88 258 ASN A O 1
ATOM 1924 N N . ARG A 1 259 ? 8.800 0.693 -29.759 1.00 96.88 259 ARG A N 1
ATOM 1925 C CA . ARG A 1 259 ? 9.481 1.999 -29.688 1.00 96.88 259 ARG A CA 1
ATOM 1926 C C . ARG A 1 259 ? 10.950 1.966 -30.115 1.00 96.88 259 ARG A C 1
ATOM 1928 O O . ARG A 1 259 ? 11.514 3.016 -30.414 1.00 96.88 259 ARG A O 1
ATOM 1935 N N . LEU A 1 260 ? 11.555 0.783 -30.243 1.00 96.94 260 LEU A N 1
ATOM 1936 C CA . LEU A 1 260 ? 12.893 0.605 -30.807 1.00 96.94 260 LEU A CA 1
ATOM 1937 C C . LEU A 1 260 ? 12.908 0.346 -32.324 1.00 96.94 260 LEU A C 1
ATOM 1939 O O . LEU A 1 260 ? 13.992 0.237 -32.909 1.00 96.94 260 LEU A O 1
ATOM 1943 N N . ALA A 1 261 ? 11.753 0.256 -32.993 1.00 96.50 261 ALA A N 1
ATOM 1944 C CA . ALA A 1 261 ? 11.687 -0.067 -34.420 1.00 96.50 261 ALA A CA 1
ATOM 1945 C C . ALA A 1 261 ? 12.483 0.928 -35.280 1.00 96.50 261 ALA A C 1
ATOM 1947 O O . ALA A 1 261 ? 13.195 0.535 -36.205 1.00 96.50 261 ALA A O 1
ATOM 1948 N N . THR A 1 262 ? 12.456 2.214 -34.923 1.00 94.12 262 THR A N 1
ATOM 1949 C CA . THR A 1 262 ? 13.253 3.255 -35.586 1.00 94.12 262 THR A CA 1
ATOM 1950 C C . THR A 1 262 ? 14.753 3.050 -35.384 1.00 94.12 262 THR A C 1
ATOM 1952 O O . THR A 1 262 ? 15.531 3.398 -36.268 1.00 94.12 262 THR A O 1
ATOM 1955 N N . ALA A 1 263 ? 15.193 2.427 -34.288 1.00 94.56 263 ALA A N 1
ATOM 1956 C CA . ALA A 1 263 ? 16.585 2.024 -34.076 1.00 94.56 263 ALA A CA 1
ATOM 1957 C C . ALA A 1 263 ? 16.965 0.731 -34.827 1.00 94.56 263 ALA A C 1
ATOM 1959 O O . ALA A 1 263 ? 18.134 0.344 -34.795 1.00 94.56 263 ALA A O 1
ATOM 1960 N N . TYR A 1 264 ? 16.020 0.096 -35.529 1.00 95.06 264 TYR A N 1
ATOM 1961 C CA . TYR A 1 264 ? 16.161 -1.225 -36.148 1.00 95.06 264 TYR A CA 1
ATOM 1962 C C . TYR A 1 264 ? 16.497 -2.322 -35.133 1.00 95.06 264 TYR A C 1
ATOM 1964 O O . TYR A 1 264 ? 17.315 -3.207 -35.398 1.00 95.06 264 TYR A O 1
ATOM 1972 N N . VAL A 1 265 ? 15.875 -2.263 -33.956 1.00 95.31 265 VAL A N 1
ATOM 1973 C CA . VAL A 1 265 ? 16.025 -3.275 -32.907 1.00 95.31 265 VAL A CA 1
ATOM 1974 C C . VAL A 1 265 ? 14.673 -3.941 -32.668 1.00 95.31 265 VAL A C 1
ATOM 1976 O O . VAL A 1 265 ? 13.655 -3.261 -32.562 1.00 95.31 265 VAL A O 1
ATOM 1979 N N . ARG A 1 266 ? 14.665 -5.274 -32.601 1.00 96.12 266 ARG A N 1
ATOM 1980 C CA . ARG A 1 266 ? 13.489 -6.083 -32.261 1.00 96.12 266 ARG A CA 1
ATOM 1981 C C . ARG A 1 266 ? 13.677 -6.765 -30.910 1.00 96.12 266 ARG A C 1
ATOM 1983 O O . ARG A 1 266 ? 14.668 -7.486 -30.749 1.00 96.12 266 ARG A O 1
ATOM 1990 N N . PRO A 1 267 ? 12.755 -6.553 -29.967 1.00 96.88 267 PRO A N 1
ATOM 1991 C CA . PRO A 1 267 ? 12.661 -7.353 -28.757 1.00 96.88 267 PRO A CA 1
ATOM 1992 C C . PRO A 1 267 ? 12.421 -8.831 -29.073 1.00 96.88 267 PRO A C 1
ATOM 1994 O O . PRO A 1 267 ? 11.731 -9.171 -30.033 1.00 96.88 267 PRO A O 1
ATOM 1997 N N . VAL A 1 268 ? 13.013 -9.711 -28.272 1.00 96.50 268 VAL A N 1
ATOM 1998 C CA . VAL A 1 268 ? 12.817 -11.160 -28.328 1.00 96.50 268 VAL A CA 1
ATOM 1999 C C . VAL A 1 268 ? 12.587 -11.664 -26.910 1.00 96.50 268 VAL A C 1
ATOM 2001 O O . VAL A 1 268 ? 13.404 -11.427 -26.028 1.00 96.50 268 VAL A O 1
ATOM 2004 N N . TYR A 1 269 ? 11.483 -12.377 -26.713 1.00 93.88 269 TYR A N 1
ATOM 2005 C CA . TYR A 1 269 ? 11.043 -12.901 -25.419 1.00 93.88 269 TYR A CA 1
ATOM 2006 C C . TYR A 1 269 ? 11.311 -14.404 -25.330 1.00 93.88 269 TYR A C 1
ATOM 2008 O O . TYR A 1 269 ? 10.394 -15.223 -25.375 1.00 93.88 269 TYR A O 1
ATOM 2016 N N . ASP A 1 270 ? 12.587 -14.776 -25.315 1.00 88.38 270 ASP A N 1
ATOM 2017 C CA . ASP A 1 270 ? 13.050 -16.170 -25.321 1.00 88.38 270 ASP A CA 1
ATOM 2018 C C . ASP A 1 270 ? 13.841 -16.560 -24.064 1.00 88.38 270 ASP A C 1
ATOM 2020 O O . ASP A 1 270 ? 14.311 -17.696 -23.957 1.00 88.38 270 ASP A O 1
ATOM 2024 N N . LEU A 1 271 ? 13.962 -15.639 -23.109 1.00 85.31 271 LEU A N 1
ATOM 2025 C CA . LEU A 1 271 ? 14.597 -15.870 -21.822 1.00 85.31 271 LEU A CA 1
ATOM 2026 C C . LEU A 1 271 ? 13.527 -16.267 -20.806 1.00 85.31 271 LEU A C 1
ATOM 2028 O O . LEU A 1 271 ? 12.610 -15.504 -20.519 1.00 85.31 271 LEU A O 1
ATOM 2032 N N . ASN A 1 272 ? 13.648 -17.478 -20.267 1.00 78.75 272 ASN A N 1
ATOM 2033 C CA . ASN A 1 272 ? 12.932 -17.838 -19.050 1.00 78.75 272 ASN A CA 1
ATOM 2034 C C . ASN A 1 272 ? 13.746 -17.294 -17.874 1.00 78.75 272 ASN A C 1
ATOM 2036 O O . ASN A 1 272 ? 14.951 -17.544 -17.848 1.00 78.75 272 ASN A O 1
ATOM 2040 N N . SER A 1 273 ? 13.102 -16.634 -16.915 1.00 76.94 273 SER A N 1
ATOM 2041 C CA . SER A 1 273 ? 13.697 -16.319 -15.613 1.00 76.94 273 SER A CA 1
ATOM 2042 C C . SER A 1 273 ? 13.263 -17.404 -14.614 1.00 76.94 273 SER A C 1
ATOM 2044 O O . SER A 1 273 ? 12.132 -17.386 -14.128 1.00 76.94 273 SER A O 1
ATOM 2046 N N . PRO A 1 274 ? 14.044 -18.488 -14.425 1.00 79.75 274 PRO A N 1
ATOM 2047 C CA . PRO A 1 274 ? 13.770 -19.471 -13.378 1.00 79.75 274 PRO A CA 1
ATOM 2048 C C . PRO A 1 274 ? 13.984 -18.927 -11.962 1.00 79.75 274 PRO A C 1
ATOM 2050 O O . PRO A 1 274 ? 13.540 -19.584 -11.015 1.00 79.75 274 PRO A O 1
ATOM 2053 N N . THR A 1 275 ? 14.710 -17.820 -11.805 1.00 90.69 275 THR A N 1
ATOM 2054 C CA . THR A 1 275 ? 15.034 -17.256 -10.499 1.00 90.69 275 THR A CA 1
ATOM 2055 C C . THR A 1 275 ? 13.996 -16.216 -10.096 1.00 90.69 275 THR A C 1
ATOM 2057 O O . THR A 1 275 ? 13.912 -15.150 -10.678 1.00 90.69 275 THR A O 1
ATOM 2060 N N . GLU A 1 276 ? 13.234 -16.519 -9.050 1.00 91.81 276 GLU A N 1
ATOM 2061 C CA . GLU A 1 276 ? 12.280 -15.586 -8.452 1.00 91.81 276 GLU A CA 1
ATOM 2062 C C . GLU A 1 276 ? 13.006 -14.719 -7.418 1.00 91.81 276 GLU A C 1
ATOM 2064 O O . GLU A 1 276 ? 13.550 -15.235 -6.431 1.00 91.81 276 GLU A O 1
ATOM 2069 N N . ALA A 1 277 ? 13.038 -13.404 -7.631 1.00 94.94 277 ALA A N 1
ATOM 2070 C CA . ALA A 1 277 ? 13.588 -12.503 -6.627 1.00 94.94 277 ALA A CA 1
ATOM 2071 C C . ALA A 1 277 ? 12.707 -12.475 -5.368 1.00 94.94 277 ALA A C 1
ATOM 2073 O O . ALA A 1 277 ? 11.485 -12.562 -5.467 1.00 94.94 277 ALA A O 1
ATOM 2074 N N . PRO A 1 278 ? 13.282 -12.319 -4.163 1.00 96.19 278 PRO A N 1
ATOM 2075 C CA . PRO A 1 278 ? 12.477 -12.183 -2.958 1.00 96.19 278 PRO A CA 1
ATOM 2076 C C . PRO A 1 278 ? 11.615 -10.917 -3.019 1.00 96.19 278 PRO A C 1
ATOM 2078 O O . PRO A 1 278 ? 12.014 -9.908 -3.611 1.00 96.19 278 PRO A O 1
ATOM 2081 N N . PHE A 1 279 ? 10.456 -10.973 -2.363 1.00 96.38 279 PHE A N 1
ATOM 2082 C CA . PHE A 1 279 ? 9.661 -9.783 -2.096 1.00 96.38 279 PHE A CA 1
ATOM 2083 C C . PHE A 1 279 ? 10.456 -8.817 -1.215 1.00 96.38 279 PHE A C 1
ATOM 2085 O O . PHE A 1 279 ? 11.024 -9.214 -0.195 1.00 96.38 279 PHE A O 1
ATOM 2092 N N . ASN A 1 280 ? 10.485 -7.559 -1.630 1.00 94.81 280 ASN A N 1
ATOM 2093 C CA . ASN A 1 280 ? 10.988 -6.436 -0.861 1.00 94.81 280 ASN A CA 1
ATOM 2094 C C . ASN A 1 280 ? 9.937 -5.342 -1.007 1.00 94.81 280 ASN A C 1
ATOM 2096 O O . ASN A 1 280 ? 9.717 -4.893 -2.134 1.00 94.81 280 ASN A O 1
ATOM 2100 N N . ARG A 1 281 ? 9.257 -4.969 0.086 1.00 92.06 281 ARG A N 1
ATOM 2101 C CA . ARG A 1 281 ? 8.153 -4.015 -0.014 1.00 92.06 281 ARG A CA 1
ATOM 2102 C C . ARG A 1 281 ? 8.673 -2.689 -0.543 1.00 92.06 281 ARG A C 1
ATOM 2104 O O . ARG A 1 281 ? 8.150 -2.203 -1.531 1.00 92.06 281 ARG A O 1
ATOM 2111 N N . ASN A 1 282 ? 9.737 -2.169 0.069 1.00 91.75 282 ASN A N 1
ATOM 2112 C CA . ASN A 1 282 ? 10.279 -0.851 -0.228 1.00 91.75 282 ASN A CA 1
ATOM 2113 C C . ASN A 1 282 ? 11.722 -0.948 -0.711 1.00 91.75 282 ASN A C 1
ATOM 2115 O O . ASN A 1 282 ? 12.643 -1.078 0.097 1.00 91.75 282 ASN A O 1
ATOM 2119 N N . VAL A 1 283 ? 11.947 -0.831 -2.020 1.00 92.94 283 VAL A N 1
ATOM 2120 C CA . VAL A 1 283 ? 13.315 -0.805 -2.548 1.00 92.94 283 VAL A CA 1
ATOM 2121 C C . VAL A 1 283 ? 13.856 0.616 -2.473 1.00 92.94 283 VAL A C 1
ATOM 2123 O O . VAL A 1 283 ? 13.443 1.483 -3.242 1.00 92.94 283 VAL A O 1
ATOM 2126 N N . ASN A 1 284 ? 14.826 0.866 -1.590 1.00 90.12 284 ASN A N 1
ATOM 2127 C CA . ASN A 1 284 ? 15.402 2.201 -1.465 1.00 90.12 284 ASN A CA 1
ATOM 2128 C C . ASN A 1 284 ? 16.152 2.615 -2.737 1.00 90.12 284 ASN A C 1
ATOM 2130 O O . ASN A 1 284 ? 17.177 2.021 -3.092 1.00 90.12 284 ASN A O 1
ATOM 2134 N N . VAL A 1 285 ? 15.669 3.680 -3.378 1.00 87.00 285 VAL A N 1
ATOM 2135 C CA . VAL A 1 285 ? 16.326 4.333 -4.510 1.00 87.00 285 VAL A CA 1
ATOM 2136 C C . VAL A 1 285 ? 16.558 5.813 -4.193 1.00 87.00 285 VAL A C 1
ATOM 2138 O O . VAL A 1 285 ? 15.685 6.545 -3.733 1.00 87.00 285 VAL A O 1
ATOM 2141 N N . GLY A 1 286 ? 17.782 6.299 -4.393 1.00 74.62 286 GLY A N 1
ATOM 2142 C CA . GLY A 1 286 ? 18.058 7.745 -4.408 1.00 74.62 286 GLY A CA 1
ATOM 2143 C C . GLY A 1 286 ? 18.343 8.452 -3.070 1.00 74.62 286 GLY A C 1
ATOM 2144 O O . GLY A 1 286 ? 18.803 9.595 -3.112 1.00 74.62 286 GLY A O 1
ATOM 2145 N N . MET A 1 287 ? 18.121 7.843 -1.895 1.00 65.19 287 MET A N 1
ATOM 2146 C CA . MET A 1 287 ? 18.155 8.580 -0.609 1.00 65.19 287 MET A CA 1
ATOM 2147 C C . MET A 1 287 ? 19.187 8.099 0.429 1.00 65.19 287 MET A C 1
ATOM 2149 O O . MET A 1 287 ? 19.373 8.750 1.465 1.00 65.19 287 MET A O 1
ATOM 2153 N N . LEU A 1 288 ? 19.883 6.993 0.171 1.00 68.94 288 LEU A N 1
ATOM 2154 C CA . LEU A 1 288 ? 20.968 6.476 1.012 1.00 68.94 288 LEU A CA 1
ATOM 2155 C C . LEU A 1 288 ? 22.350 6.922 0.497 1.00 68.94 288 LEU A C 1
ATOM 2157 O O . LEU A 1 288 ? 22.472 7.353 -0.647 1.00 68.94 288 LEU A O 1
ATOM 2161 N N . PRO A 1 289 ? 23.421 6.837 1.316 1.00 73.25 289 PRO A N 1
ATOM 2162 C CA . PRO A 1 289 ? 24.782 7.170 0.878 1.00 73.25 289 PRO A CA 1
ATOM 2163 C C . PRO A 1 289 ? 25.271 6.355 -0.334 1.00 73.25 289 PRO A C 1
ATOM 2165 O O . PRO A 1 289 ? 26.229 6.774 -0.980 1.00 73.25 289 PRO A O 1
ATOM 2168 N N . ASP A 1 290 ? 24.616 5.230 -0.636 1.00 80.12 290 ASP A N 1
ATOM 2169 C CA . ASP A 1 290 ? 24.703 4.524 -1.913 1.00 80.12 290 ASP A CA 1
ATOM 2170 C C . ASP A 1 290 ? 23.271 4.239 -2.410 1.00 80.12 290 ASP A C 1
ATOM 2172 O O . ASP A 1 290 ? 22.682 3.226 -2.024 1.00 80.12 290 ASP A O 1
ATOM 2176 N N . PRO A 1 291 ? 22.673 5.162 -3.185 1.00 74.62 291 PRO A N 1
ATOM 2177 C CA . PRO A 1 291 ? 21.262 5.110 -3.564 1.00 74.62 291 PRO A CA 1
ATOM 2178 C C . PRO A 1 291 ? 20.896 3.927 -4.464 1.00 74.62 291 PRO A C 1
ATOM 2180 O O . PRO A 1 291 ? 19.717 3.684 -4.676 1.00 74.62 291 PRO A O 1
ATOM 2183 N N . ASP A 1 292 ? 21.887 3.214 -4.997 1.00 86.81 292 ASP A N 1
ATOM 2184 C CA . ASP A 1 292 ? 21.678 2.143 -5.963 1.00 86.81 292 ASP A CA 1
ATOM 2185 C C . ASP A 1 292 ? 21.951 0.756 -5.394 1.00 86.81 292 ASP A C 1
ATOM 2187 O O . ASP A 1 292 ? 21.624 -0.244 -6.034 1.00 86.81 292 ASP A O 1
ATOM 2191 N N . GLN A 1 293 ? 22.609 0.653 -4.237 1.00 91.00 293 GLN A N 1
ATOM 2192 C CA . GLN A 1 293 ? 23.095 -0.638 -3.754 1.00 91.00 293 GLN A CA 1
ATOM 2193 C C . GLN A 1 293 ? 21.954 -1.625 -3.490 1.00 91.00 293 GLN A C 1
ATOM 2195 O O . GLN A 1 293 ? 22.098 -2.817 -3.778 1.00 91.00 293 GLN A O 1
ATOM 2200 N N . GLU A 1 294 ? 20.827 -1.148 -2.966 1.00 92.38 294 GLU A N 1
ATOM 2201 C CA . GLU A 1 294 ? 19.661 -1.987 -2.710 1.00 92.38 294 GLU A CA 1
ATOM 2202 C C . GLU A 1 294 ? 18.984 -2.417 -4.013 1.00 92.38 294 GLU A C 1
ATOM 2204 O O . GLU A 1 294 ? 18.885 -3.617 -4.263 1.00 92.38 294 GLU A O 1
ATOM 2209 N N . ALA A 1 295 ? 18.658 -1.475 -4.903 1.00 93.50 295 ALA A N 1
ATOM 2210 C CA . ALA A 1 295 ? 18.099 -1.783 -6.220 1.00 93.50 295 ALA A CA 1
ATOM 2211 C C . ALA A 1 295 ? 18.986 -2.739 -7.036 1.00 93.50 295 ALA A C 1
ATOM 2213 O O . ALA A 1 295 ? 18.497 -3.695 -7.635 1.00 93.50 295 ALA A O 1
ATOM 2214 N N . LYS A 1 296 ? 20.313 -2.555 -7.012 1.00 93.62 296 LYS A N 1
ATOM 2215 C CA . LYS A 1 296 ? 21.267 -3.492 -7.631 1.00 93.62 296 LYS A CA 1
ATOM 2216 C C . LYS A 1 296 ? 21.166 -4.882 -7.018 1.00 93.62 296 LYS A C 1
ATOM 2218 O O . LYS A 1 296 ? 21.213 -5.866 -7.749 1.00 93.62 296 LYS A O 1
ATOM 2223 N N . THR A 1 297 ? 21.087 -4.969 -5.691 1.00 93.88 297 THR A N 1
ATOM 2224 C CA . THR A 1 297 ? 20.973 -6.250 -4.978 1.00 93.88 297 THR A CA 1
ATOM 2225 C C . THR A 1 297 ? 19.670 -6.953 -5.341 1.00 93.88 297 THR A C 1
ATOM 2227 O O . THR A 1 297 ? 19.700 -8.144 -5.636 1.00 93.88 297 THR A O 1
ATOM 2230 N N . GLN A 1 298 ? 18.572 -6.201 -5.408 1.00 95.25 298 GLN A N 1
ATOM 2231 C CA . GLN A 1 298 ? 17.255 -6.688 -5.791 1.00 95.25 298 GLN A CA 1
ATOM 2232 C C . GLN A 1 298 ? 17.235 -7.221 -7.233 1.00 95.25 298 GLN A C 1
ATOM 2234 O O . GLN A 1 298 ? 16.874 -8.373 -7.461 1.00 95.25 298 GLN A O 1
ATOM 2239 N N . LEU A 1 299 ? 17.739 -6.448 -8.201 1.00 94.94 299 LEU A N 1
ATOM 2240 C CA . LEU A 1 299 ? 17.826 -6.886 -9.599 1.00 94.94 299 LEU A CA 1
ATOM 2241 C C . LEU A 1 299 ? 18.699 -8.138 -9.764 1.00 94.94 299 LEU A C 1
ATOM 2243 O O . LEU A 1 299 ? 18.336 -9.059 -10.490 1.00 94.94 299 LEU A O 1
ATOM 2247 N N . MET A 1 300 ? 19.843 -8.200 -9.072 1.00 93.38 300 MET A N 1
ATOM 2248 C CA . MET A 1 300 ? 20.731 -9.371 -9.108 1.00 93.38 300 MET A CA 1
ATOM 2249 C C . MET A 1 300 ? 20.113 -10.622 -8.473 1.00 93.38 300 MET A C 1
ATOM 2251 O O . MET A 1 300 ? 20.647 -11.709 -8.683 1.00 93.38 300 MET A O 1
ATOM 2255 N N . ALA A 1 301 ? 19.046 -10.484 -7.682 1.00 94.69 301 ALA A N 1
ATOM 2256 C CA . ALA A 1 301 ? 18.388 -11.615 -7.048 1.00 94.69 301 ALA A CA 1
ATOM 2257 C C . ALA A 1 301 ? 17.464 -12.388 -8.000 1.00 94.69 301 ALA A C 1
ATOM 2259 O O . ALA A 1 301 ? 17.266 -13.568 -7.744 1.00 94.69 301 ALA A O 1
ATOM 2260 N N . GLY A 1 302 ? 16.934 -11.759 -9.059 1.00 93.50 302 GLY A N 1
ATOM 2261 C CA . GLY A 1 302 ? 16.086 -12.417 -10.074 1.00 93.50 302 GLY A CA 1
ATOM 2262 C C . GLY A 1 302 ? 16.747 -12.573 -11.447 1.00 93.50 302 GLY A C 1
ATOM 2263 O O . GLY A 1 302 ? 16.439 -13.493 -12.195 1.00 93.50 302 GLY A O 1
ATOM 2264 N N . ARG A 1 303 ? 17.719 -11.712 -11.779 1.00 93.31 303 ARG A N 1
ATOM 2265 C CA . ARG A 1 303 ? 18.340 -11.709 -13.107 1.00 93.31 303 ARG A CA 1
ATOM 2266 C C . ARG A 1 303 ? 19.183 -12.955 -13.381 1.00 93.31 303 ARG A C 1
ATOM 2268 O O . ARG A 1 303 ? 20.180 -13.203 -12.701 1.00 93.31 303 ARG A O 1
ATOM 2275 N N . ASP A 1 304 ? 18.906 -13.608 -14.503 1.00 92.56 304 ASP A N 1
ATOM 2276 C CA . ASP A 1 304 ? 19.591 -14.819 -14.956 1.00 92.56 304 ASP A CA 1
ATOM 2277 C C . ASP A 1 304 ? 20.514 -14.602 -16.170 1.00 92.56 304 ASP A C 1
ATOM 2279 O O . ASP A 1 304 ? 21.453 -15.379 -16.391 1.00 92.56 304 ASP A O 1
ATOM 2283 N N . SER A 1 305 ? 20.301 -13.542 -16.957 1.00 90.56 305 SER A N 1
ATOM 2284 C CA . SER A 1 305 ? 20.991 -13.355 -18.243 1.00 90.56 305 SER A CA 1
ATOM 2285 C C . SER A 1 305 ? 21.741 -12.029 -18.351 1.00 90.56 305 SER A C 1
ATOM 2287 O O . SER A 1 305 ? 21.243 -10.973 -17.980 1.00 90.56 305 SER A O 1
ATOM 2289 N N . MET A 1 306 ? 22.933 -12.046 -18.955 1.00 89.69 306 MET A N 1
ATOM 2290 C CA . MET A 1 306 ? 23.771 -10.856 -19.167 1.00 89.69 306 MET A CA 1
ATOM 2291 C C . MET A 1 306 ? 23.996 -10.583 -20.657 1.00 89.69 306 MET A C 1
ATOM 2293 O O . MET A 1 306 ? 24.200 -11.521 -21.431 1.00 89.69 306 MET A O 1
ATOM 2297 N N . SER A 1 307 ? 24.057 -9.302 -21.041 1.00 88.12 307 SER A N 1
ATOM 2298 C CA . SER A 1 307 ? 24.492 -8.888 -22.382 1.00 88.12 307 SER A CA 1
ATOM 2299 C C . SER A 1 307 ? 25.878 -9.452 -22.715 1.00 88.12 307 SER A C 1
ATOM 2301 O O . SER A 1 307 ? 26.792 -9.449 -21.884 1.00 88.12 307 SER A O 1
ATOM 2303 N N . THR A 1 308 ? 26.068 -9.866 -23.967 1.00 86.12 308 THR A N 1
ATOM 2304 C CA . THR A 1 308 ? 27.368 -10.279 -24.513 1.00 86.12 308 THR A CA 1
ATOM 2305 C C . THR A 1 308 ? 27.748 -9.406 -25.711 1.00 86.12 308 THR A C 1
ATOM 2307 O O . THR A 1 308 ? 27.037 -8.471 -26.071 1.00 86.12 308 THR A O 1
ATOM 2310 N N . ASN A 1 309 ? 28.890 -9.684 -26.346 1.00 81.31 309 ASN A N 1
ATOM 2311 C CA . ASN A 1 309 ? 29.246 -9.014 -27.602 1.00 81.31 309 ASN A CA 1
ATOM 2312 C C . ASN A 1 309 ? 28.408 -9.508 -28.794 1.00 81.31 309 ASN A C 1
ATOM 2314 O O . ASN A 1 309 ? 28.367 -8.833 -29.820 1.00 81.31 309 ASN A O 1
ATOM 2318 N N . ASP A 1 310 ? 27.782 -10.682 -28.669 1.00 81.75 310 ASP A N 1
ATOM 2319 C CA . ASP A 1 310 ? 27.061 -11.339 -29.762 1.00 81.75 310 ASP A CA 1
ATOM 2320 C C . ASP A 1 310 ? 25.555 -11.055 -29.714 1.00 81.75 310 ASP A C 1
ATOM 2322 O O . ASP A 1 310 ? 24.885 -11.085 -30.747 1.00 81.75 310 ASP A O 1
ATOM 2326 N N . PHE A 1 311 ? 25.021 -10.764 -28.527 1.00 85.12 311 PHE A N 1
ATOM 2327 C CA . PHE A 1 311 ? 23.616 -10.434 -28.324 1.00 85.12 311 PHE A CA 1
ATOM 2328 C C . PHE A 1 311 ? 23.428 -9.483 -27.143 1.00 85.12 311 PHE A C 1
ATOM 2330 O O . PHE A 1 311 ? 24.205 -9.468 -26.187 1.00 85.12 311 PHE A O 1
ATOM 2337 N N . TRP A 1 312 ? 22.364 -8.695 -27.225 1.00 93.31 312 TRP A N 1
ATOM 2338 C CA . TRP A 1 312 ? 21.960 -7.755 -26.192 1.00 93.31 312 TRP A CA 1
ATOM 2339 C C . TRP A 1 312 ? 20.912 -8.377 -25.296 1.00 93.31 312 TRP A C 1
ATOM 2341 O O . TRP A 1 312 ? 19.992 -9.009 -25.811 1.00 93.31 312 TRP A O 1
ATOM 2351 N N . THR A 1 313 ? 21.025 -8.144 -23.995 1.00 93.94 313 THR A N 1
ATOM 2352 C CA . THR A 1 313 ? 20.025 -8.570 -23.025 1.00 93.94 313 THR A CA 1
ATOM 2353 C C . THR A 1 313 ? 19.642 -7.398 -22.144 1.00 93.94 313 THR A C 1
ATOM 2355 O O . THR A 1 313 ? 20.510 -6.776 -21.539 1.00 93.94 313 THR A O 1
ATOM 2358 N N . VAL A 1 314 ? 18.347 -7.143 -22.038 1.00 95.50 314 VAL A N 1
ATOM 2359 C CA . VAL A 1 314 ? 17.777 -6.179 -21.094 1.00 95.50 314 VAL A CA 1
ATOM 2360 C C . VAL A 1 314 ? 16.922 -6.927 -20.086 1.00 95.50 314 VAL A C 1
ATOM 2362 O O . VAL A 1 314 ? 16.375 -7.986 -20.403 1.00 95.50 314 VAL A O 1
ATOM 2365 N N . TYR A 1 315 ? 16.853 -6.400 -18.870 1.00 96.19 315 TYR A N 1
ATOM 2366 C CA . TYR A 1 315 ? 16.155 -7.039 -17.759 1.00 96.19 315 TYR A CA 1
ATOM 2367 C C . TYR A 1 315 ? 15.164 -6.064 -17.135 1.00 96.19 315 TYR A C 1
ATOM 2369 O O . TYR A 1 315 ? 15.532 -4.929 -16.831 1.00 96.19 315 TYR A O 1
ATOM 2377 N N . PHE A 1 316 ? 13.927 -6.507 -16.950 1.00 97.12 316 PHE A N 1
ATOM 2378 C CA . PHE A 1 316 ? 12.910 -5.789 -16.192 1.00 97.12 316 PHE A CA 1
ATOM 2379 C C . PHE A 1 316 ? 12.431 -6.666 -15.051 1.00 97.12 316 PHE A C 1
ATOM 2381 O O . PHE A 1 316 ? 12.144 -7.842 -15.259 1.00 97.12 316 PHE A O 1
ATOM 2388 N N . GLN A 1 317 ? 12.289 -6.076 -13.875 1.00 97.25 317 GLN A N 1
ATOM 2389 C CA . GLN A 1 317 ? 11.634 -6.719 -12.753 1.00 97.25 317 GLN A CA 1
ATOM 2390 C C . GLN A 1 317 ? 10.469 -5.858 -12.284 1.00 97.25 317 GLN A C 1
ATOM 2392 O O . GLN A 1 317 ? 10.653 -4.695 -11.918 1.00 97.25 317 GLN A O 1
ATOM 2397 N N . GLY A 1 318 ? 9.278 -6.446 -12.283 1.00 97.75 318 GLY A N 1
ATOM 2398 C CA . GLY A 1 318 ? 8.136 -5.895 -11.574 1.00 97.75 318 GLY A CA 1
ATOM 2399 C C . GLY A 1 318 ? 8.420 -5.859 -10.080 1.00 97.75 318 GLY A C 1
ATOM 2400 O O . GLY A 1 318 ? 8.707 -6.889 -9.469 1.00 97.75 318 GLY A O 1
ATOM 2401 N N . ALA A 1 319 ? 8.377 -4.667 -9.511 1.00 96.88 319 ALA A N 1
ATOM 2402 C CA . ALA A 1 319 ? 8.581 -4.392 -8.102 1.00 96.88 319 ALA A CA 1
ATOM 2403 C C . ALA A 1 319 ? 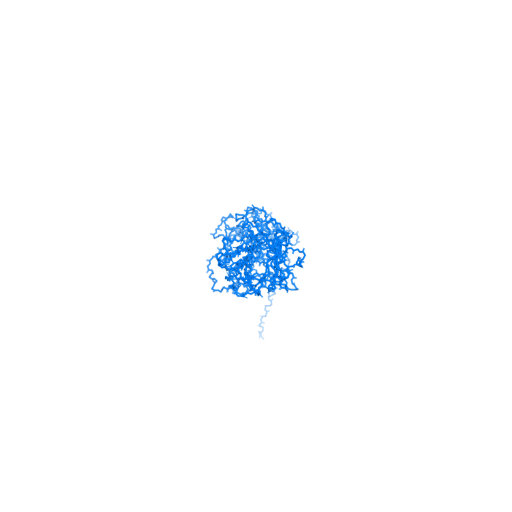7.288 -3.840 -7.501 1.00 96.88 319 ALA A C 1
ATOM 2405 O O . ALA A 1 319 ? 6.456 -3.294 -8.226 1.00 96.88 319 ALA A O 1
ATOM 2406 N N . PHE A 1 320 ? 7.135 -3.976 -6.185 1.00 95.81 320 PHE A N 1
ATOM 2407 C CA . PHE A 1 320 ? 5.992 -3.420 -5.470 1.00 95.81 320 PHE A CA 1
ATOM 2408 C C . PHE A 1 320 ? 6.067 -1.886 -5.455 1.00 95.81 320 PHE A C 1
ATOM 2410 O O . PHE A 1 320 ? 5.485 -1.251 -6.335 1.00 95.81 320 PHE A O 1
ATOM 2417 N N . GLN A 1 321 ? 6.885 -1.295 -4.578 1.00 93.25 321 GLN A N 1
ATOM 2418 C CA . GLN A 1 321 ? 7.119 0.152 -4.539 1.00 93.25 321 GLN A CA 1
ATOM 2419 C C . GLN A 1 321 ? 8.573 0.519 -4.232 1.00 93.25 321 GLN A C 1
ATOM 2421 O O . GLN A 1 321 ? 9.444 -0.342 -4.044 1.00 93.25 321 GLN A O 1
ATOM 2426 N N . GLU A 1 322 ? 8.843 1.820 -4.274 1.00 91.69 322 GLU A N 1
ATOM 2427 C CA . GLU A 1 322 ? 10.157 2.382 -3.985 1.00 91.69 322 GLU A CA 1
ATOM 2428 C C . GLU A 1 322 ? 10.373 2.634 -2.479 1.00 91.69 322 GLU A C 1
ATOM 2430 O O . GLU A 1 322 ? 9.885 1.885 -1.642 1.00 91.69 322 GLU A O 1
ATOM 2435 N N . ASP A 1 323 ? 11.166 3.642 -2.107 1.00 86.00 323 ASP A N 1
ATOM 2436 C CA . ASP A 1 323 ? 11.359 4.049 -0.713 1.00 86.00 323 ASP A CA 1
ATOM 2437 C C . ASP A 1 323 ? 10.035 4.508 -0.072 1.00 86.00 323 ASP A C 1
ATOM 2439 O O . ASP A 1 323 ? 9.330 5.329 -0.653 1.00 86.00 323 ASP A O 1
ATOM 2443 N N . SER A 1 324 ? 9.773 4.083 1.170 1.00 80.06 324 SER A N 1
ATOM 2444 C CA . SER A 1 324 ? 8.557 4.392 1.953 1.00 80.06 324 SER A CA 1
ATOM 2445 C C . SER A 1 324 ? 8.347 5.870 2.327 1.00 80.06 324 SER A C 1
ATOM 2447 O O . SER A 1 324 ? 7.623 6.215 3.258 1.00 80.06 324 SER A O 1
ATOM 2449 N N . ARG A 1 325 ? 9.110 6.770 1.713 1.00 76.44 325 ARG A N 1
ATOM 2450 C CA . ARG A 1 325 ? 9.023 8.227 1.879 1.00 76.44 325 ARG A CA 1
ATOM 2451 C C . ARG A 1 325 ? 8.660 8.923 0.566 1.00 76.44 325 ARG A C 1
ATOM 2453 O O . ARG A 1 325 ? 8.842 10.146 0.472 1.00 76.44 325 ARG A O 1
ATOM 2460 N N . ARG A 1 326 ? 8.390 8.131 -0.475 1.00 74.12 326 ARG A N 1
ATOM 2461 C CA . ARG A 1 326 ? 8.096 8.542 -1.853 1.00 74.12 326 ARG A CA 1
ATOM 2462 C C . ARG A 1 326 ? 7.140 7.576 -2.567 1.00 74.12 326 ARG A C 1
ATOM 2464 O O . ARG A 1 326 ? 6.950 7.693 -3.775 1.00 74.12 326 ARG A O 1
ATOM 2471 N N . ASP A 1 327 ? 6.555 6.629 -1.848 1.00 68.94 327 ASP A N 1
ATOM 2472 C CA . ASP A 1 327 ? 5.605 5.660 -2.395 1.00 68.94 327 ASP A CA 1
ATOM 2473 C C . ASP A 1 327 ? 4.234 6.278 -2.706 1.00 68.94 327 ASP A C 1
ATOM 2475 O O . ASP A 1 327 ? 3.452 5.666 -3.420 1.00 68.94 327 ASP A O 1
ATOM 2479 N N . GLN A 1 328 ? 4.017 7.545 -2.333 1.00 71.38 328 GLN A N 1
ATOM 2480 C CA . GLN A 1 328 ? 2.716 8.210 -2.317 1.00 71.38 328 GLN A CA 1
ATOM 2481 C C . GL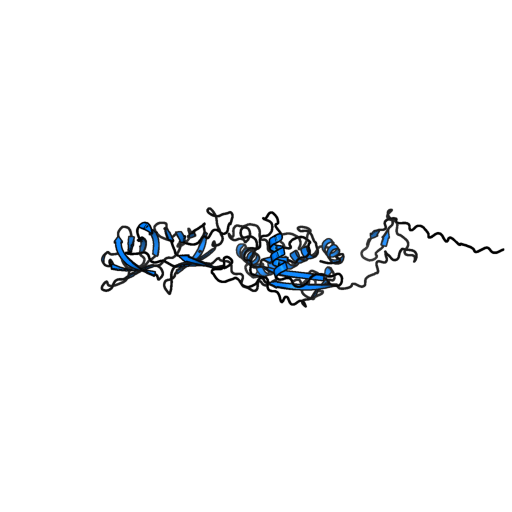N A 1 328 ? 1.806 7.788 -1.178 1.00 71.38 328 GLN A C 1
ATOM 2483 O O . GLN A 1 328 ? 0.621 8.112 -1.240 1.00 71.38 328 GLN A O 1
ATOM 2488 N N . ASP A 1 329 ? 2.382 7.266 -0.092 1.00 67.38 329 ASP A N 1
ATOM 2489 C CA . ASP A 1 329 ? 1.673 6.965 1.146 1.00 67.38 329 ASP A CA 1
ATOM 2490 C C . ASP A 1 329 ? 2.312 7.725 2.313 1.00 67.38 329 ASP A C 1
ATOM 2492 O O . ASP A 1 329 ? 3.129 7.233 3.095 1.00 67.38 329 ASP A O 1
ATOM 2496 N N . PRO A 1 330 ? 1.955 9.016 2.434 1.00 70.19 330 PRO A N 1
ATOM 2497 C CA . PRO A 1 330 ? 0.638 9.552 2.079 1.00 70.19 330 PRO A CA 1
ATOM 2498 C C . PRO A 1 330 ? 0.457 10.132 0.682 1.00 70.19 330 PRO A C 1
ATOM 2500 O O . PRO A 1 330 ? 1.356 10.791 0.160 1.00 70.19 330 PRO A O 1
ATOM 2503 N N . ASN A 1 331 ? -0.794 10.116 0.193 1.00 68.44 331 ASN A N 1
ATOM 2504 C CA . ASN A 1 331 ? -1.264 10.627 -1.118 1.00 68.44 331 ASN A CA 1
ATOM 2505 C C . ASN A 1 331 ? -0.917 12.108 -1.438 1.00 68.44 331 ASN A C 1
ATOM 2507 O O . ASN A 1 331 ? -1.320 12.679 -2.454 1.00 68.44 331 ASN A O 1
ATOM 2511 N N . SER A 1 332 ? -0.222 12.790 -0.531 1.00 67.75 332 SER A N 1
ATOM 2512 C CA . SER A 1 332 ? 0.302 14.147 -0.676 1.00 67.75 332 SER A CA 1
ATOM 2513 C C . SER A 1 332 ? 1.747 14.220 -1.186 1.00 67.75 332 SER A C 1
ATOM 2515 O O . SER A 1 332 ? 2.243 15.330 -1.416 1.00 67.75 332 SER A O 1
ATOM 2517 N N . GLU A 1 333 ? 2.434 13.090 -1.361 1.00 73.31 333 GLU A N 1
ATOM 2518 C CA . GLU A 1 333 ? 3.790 13.079 -1.905 1.00 73.31 333 GLU A CA 1
ATOM 2519 C C . GLU A 1 333 ? 3.784 13.435 -3.395 1.00 73.31 333 GLU A C 1
ATOM 2521 O O . GLU A 1 333 ? 3.019 12.928 -4.208 1.00 73.31 333 GLU A O 1
ATOM 2526 N N . THR A 1 334 ? 4.625 14.397 -3.771 1.00 69.31 334 THR A N 1
ATOM 2527 C CA . THR A 1 334 ? 4.537 15.038 -5.092 1.00 69.31 334 THR A CA 1
ATOM 2528 C C . THR A 1 334 ? 5.370 14.357 -6.173 1.00 69.31 334 THR A C 1
ATOM 2530 O O . THR A 1 334 ? 5.396 14.843 -7.304 1.00 69.31 334 THR A O 1
ATOM 2533 N N . GLN A 1 335 ? 6.118 13.306 -5.837 1.00 83.19 335 GLN A N 1
ATOM 2534 C CA . GLN A 1 335 ? 7.077 12.690 -6.745 1.00 83.19 335 GLN A CA 1
ATOM 2535 C C . GLN A 1 335 ? 6.772 11.204 -6.893 1.00 83.19 335 GLN A C 1
ATOM 2537 O O . GLN A 1 335 ? 7.094 10.427 -6.015 1.00 83.19 335 GLN A O 1
ATOM 2542 N N . LEU A 1 336 ? 6.180 10.839 -8.029 1.00 89.25 336 LEU A N 1
ATOM 2543 C CA . LEU A 1 336 ? 6.075 9.454 -8.470 1.00 89.25 336 LEU A CA 1
ATOM 2544 C C . LEU A 1 336 ? 7.415 9.002 -9.059 1.00 89.25 336 LEU A C 1
ATOM 2546 O O . LEU A 1 336 ? 7.857 9.584 -10.057 1.00 89.25 336 LEU A O 1
ATOM 2550 N N . ILE A 1 337 ? 8.015 7.947 -8.516 1.00 92.81 337 ILE A N 1
ATOM 2551 C CA . ILE A 1 337 ? 9.062 7.184 -9.204 1.00 92.81 337 ILE A CA 1
ATOM 2552 C C . ILE A 1 337 ? 8.430 5.882 -9.684 1.00 92.81 337 ILE A C 1
ATOM 2554 O O . ILE A 1 337 ? 8.196 4.949 -8.929 1.00 92.81 337 ILE A O 1
ATOM 2558 N N . ALA A 1 338 ? 8.122 5.836 -10.978 1.00 95.44 338 ALA A N 1
ATOM 2559 C CA . ALA A 1 338 ? 7.475 4.681 -11.591 1.00 95.44 338 ALA A CA 1
ATOM 2560 C C . ALA A 1 338 ? 8.461 3.540 -11.903 1.00 95.44 338 ALA A C 1
ATOM 2562 O O . ALA A 1 338 ? 8.058 2.389 -12.066 1.00 95.44 338 ALA A O 1
ATOM 2563 N N . GLY A 1 339 ? 9.752 3.849 -12.019 1.00 95.75 339 GLY A N 1
ATOM 2564 C CA . GLY A 1 339 ? 10.795 2.879 -12.316 1.00 95.75 339 GLY A CA 1
ATOM 2565 C C . GLY A 1 339 ? 12.179 3.403 -11.960 1.00 95.75 339 GLY A C 1
ATOM 2566 O O . GLY A 1 339 ? 12.359 4.589 -11.682 1.00 95.75 339 GLY A O 1
ATOM 2567 N N . TRP A 1 340 ? 13.148 2.491 -11.916 1.00 95.56 340 TRP A N 1
ATOM 2568 C CA . TRP A 1 340 ? 14.534 2.822 -11.603 1.00 95.56 340 TRP A CA 1
ATOM 2569 C C . TRP A 1 340 ? 15.521 1.900 -12.313 1.00 95.56 340 TRP A C 1
ATOM 2571 O O . TRP A 1 340 ? 15.409 0.673 -12.245 1.00 95.56 340 TRP A O 1
ATOM 2581 N N . THR A 1 341 ? 16.554 2.491 -12.912 1.00 94.94 341 THR A N 1
ATOM 2582 C CA . THR A 1 341 ? 17.689 1.784 -13.516 1.00 94.94 341 THR A CA 1
ATOM 2583 C C . THR A 1 341 ? 18.982 2.181 -12.789 1.00 94.94 341 THR A C 1
ATOM 2585 O O . THR A 1 341 ? 19.523 3.254 -13.065 1.00 94.94 341 THR A O 1
ATOM 2588 N N . PRO A 1 342 ? 19.495 1.354 -11.855 1.00 91.38 342 PRO A N 1
ATOM 2589 C CA . PRO A 1 342 ? 20.597 1.748 -10.982 1.00 91.38 342 PRO A CA 1
ATOM 2590 C C . PRO A 1 342 ? 21.949 1.709 -11.697 1.00 91.38 342 PRO A C 1
ATOM 2592 O O . PRO A 1 342 ? 22.430 0.630 -12.062 1.00 91.38 342 PRO A O 1
ATOM 2595 N N . ASP A 1 343 ? 22.595 2.873 -11.795 1.00 79.12 343 ASP A N 1
ATOM 2596 C CA . ASP A 1 343 ? 23.800 3.156 -12.583 1.00 79.12 343 ASP A CA 1
ATOM 2597 C C . ASP A 1 343 ? 23.764 2.636 -14.044 1.00 79.12 343 ASP A C 1
ATOM 2599 O O . ASP A 1 343 ? 23.091 1.680 -14.424 1.00 79.12 343 ASP A O 1
ATOM 2603 N N . PHE A 1 344 ? 24.609 3.196 -14.914 1.00 65.12 344 PHE A N 1
ATOM 2604 C CA . PHE A 1 344 ? 24.823 2.665 -16.276 1.00 65.12 344 PHE A CA 1
ATOM 2605 C C . PHE A 1 344 ? 25.603 1.336 -16.304 1.00 65.12 344 PHE A C 1
ATOM 2607 O O . PHE A 1 344 ? 26.235 0.997 -17.301 1.00 65.12 344 PHE A O 1
ATOM 2614 N N . ASP A 1 345 ? 25.587 0.583 -15.207 1.00 63.69 345 ASP A N 1
ATOM 2615 C CA . ASP A 1 345 ? 26.187 -0.744 -15.089 1.00 63.69 345 ASP A CA 1
ATOM 2616 C C . ASP A 1 345 ? 25.306 -1.835 -15.728 1.00 63.69 345 ASP A C 1
ATOM 2618 O O . ASP A 1 345 ? 25.653 -3.019 -15.661 1.00 63.69 345 ASP A O 1
ATOM 2622 N N . PHE A 1 346 ? 24.201 -1.437 -16.379 1.00 66.56 346 PHE A N 1
ATOM 2623 C CA . PHE A 1 346 ? 23.403 -2.274 -17.278 1.00 66.56 346 PHE A CA 1
ATOM 2624 C C . PHE A 1 346 ? 22.766 -3.477 -16.576 1.00 66.56 346 PHE A C 1
ATOM 2626 O O . PHE A 1 346 ? 22.731 -4.595 -17.102 1.00 66.56 346 PHE A O 1
ATOM 2633 N N . ARG A 1 347 ? 22.320 -3.278 -15.327 1.00 77.88 347 ARG A N 1
ATOM 2634 C CA . ARG A 1 347 ? 21.871 -4.376 -14.457 1.00 77.88 347 ARG A CA 1
ATOM 2635 C C . ARG A 1 347 ? 20.404 -4.770 -14.613 1.00 77.88 347 ARG A C 1
ATOM 2637 O O . ARG A 1 347 ? 20.034 -5.828 -14.117 1.00 77.88 347 ARG A O 1
ATOM 2644 N N . GLY A 1 348 ? 19.646 -3.988 -15.370 1.00 94.69 348 GLY A N 1
ATOM 2645 C CA . GLY A 1 348 ? 18.201 -4.094 -15.512 1.00 94.69 348 GLY A CA 1
ATOM 2646 C C . GLY A 1 348 ? 17.499 -2.909 -14.867 1.00 94.69 348 GLY A C 1
ATOM 2647 O O . GLY A 1 348 ? 18.161 -1.975 -14.413 1.00 94.69 348 GLY A O 1
ATOM 2648 N N . SER A 1 349 ? 16.177 -2.976 -14.822 1.00 96.75 349 SER A N 1
ATOM 2649 C CA . SER A 1 349 ? 15.329 -1.910 -14.298 1.00 96.75 349 SER A CA 1
ATOM 2650 C C . SER A 1 349 ? 14.218 -2.475 -13.425 1.00 96.75 349 SER A C 1
ATOM 2652 O O . SER A 1 349 ? 13.655 -3.525 -13.738 1.00 96.75 349 SER A O 1
ATOM 2654 N N . LEU A 1 350 ? 13.904 -1.767 -12.346 1.00 97.25 350 LEU A N 1
ATOM 2655 C CA . LEU A 1 350 ? 12.730 -2.015 -11.515 1.00 97.25 350 LEU A CA 1
ATOM 2656 C C . LEU A 1 350 ? 11.561 -1.194 -12.058 1.00 97.25 350 LEU A C 1
ATOM 2658 O O . LEU A 1 350 ? 11.756 -0.039 -12.435 1.00 97.25 350 LEU A O 1
ATOM 2662 N N . ILE A 1 351 ? 10.370 -1.784 -12.095 1.00 97.81 351 ILE A N 1
ATOM 2663 C CA . ILE A 1 351 ? 9.117 -1.110 -12.453 1.00 97.81 351 ILE A CA 1
ATOM 2664 C C . ILE A 1 351 ? 8.198 -1.199 -11.235 1.00 97.81 351 ILE A C 1
ATOM 2666 O O . ILE A 1 351 ? 7.774 -2.296 -10.885 1.00 97.81 351 ILE A O 1
ATOM 2670 N N . PHE A 1 352 ? 7.932 -0.073 -10.575 1.00 97.06 352 PHE A N 1
ATOM 2671 C CA . PHE A 1 352 ? 7.205 -0.008 -9.302 1.00 97.06 352 PHE A CA 1
ATOM 2672 C C . PHE A 1 352 ? 5.698 0.021 -9.548 1.00 97.06 352 PHE A C 1
ATOM 2674 O O . PHE A 1 352 ? 5.105 1.076 -9.769 1.00 97.06 352 PHE A O 1
ATOM 2681 N N . VAL A 1 353 ? 5.088 -1.161 -9.588 1.00 96.81 353 VAL A N 1
ATOM 2682 C CA . VAL A 1 353 ? 3.692 -1.337 -10.005 1.00 96.81 353 VAL A CA 1
ATOM 2683 C C . VAL A 1 353 ? 2.726 -0.667 -9.035 1.00 96.81 353 VAL A C 1
ATOM 2685 O O . VAL A 1 353 ? 1.741 -0.090 -9.496 1.00 96.81 353 VAL A O 1
ATOM 2688 N N . GLU A 1 354 ? 3.024 -0.692 -7.736 1.00 94.56 354 GLU A N 1
ATOM 2689 C CA . GLU A 1 354 ? 2.167 -0.075 -6.728 1.00 94.56 354 GLU A CA 1
ATOM 2690 C C . GLU A 1 354 ? 2.222 1.446 -6.791 1.00 94.56 354 GLU A C 1
ATOM 2692 O O . GLU A 1 354 ? 1.208 2.075 -7.075 1.00 94.56 354 GLU A O 1
ATOM 2697 N N . ALA A 1 355 ? 3.423 2.027 -6.754 1.00 93.25 355 ALA A N 1
ATOM 2698 C CA . ALA A 1 355 ? 3.592 3.470 -6.925 1.00 93.25 355 ALA A CA 1
ATOM 2699 C C . ALA A 1 355 ? 2.907 3.985 -8.213 1.00 93.25 355 ALA A C 1
ATOM 2701 O O . ALA A 1 355 ? 2.291 5.052 -8.233 1.00 93.25 355 ALA A O 1
ATOM 2702 N N . ILE A 1 356 ? 2.966 3.220 -9.315 1.00 94.81 356 ILE A N 1
ATOM 2703 C CA . ILE A 1 356 ? 2.245 3.544 -10.557 1.00 94.81 356 ILE A CA 1
ATOM 2704 C C . ILE A 1 356 ? 0.719 3.522 -10.364 1.00 94.81 356 ILE A C 1
ATOM 2706 O O . ILE A 1 356 ? 0.030 4.405 -10.894 1.00 94.81 356 ILE A O 1
ATOM 2710 N N . ARG A 1 357 ? 0.182 2.515 -9.664 1.00 94.25 357 ARG A N 1
ATOM 2711 C CA . ARG A 1 357 ? -1.247 2.393 -9.349 1.00 94.25 357 ARG A CA 1
ATOM 2712 C C . ARG A 1 357 ? -1.706 3.598 -8.531 1.00 94.25 357 ARG A C 1
ATOM 2714 O O . ARG A 1 357 ? -2.654 4.265 -8.956 1.00 94.25 357 ARG A O 1
ATOM 2721 N N . ASP A 1 358 ? -1.005 3.928 -7.452 1.00 90.06 358 ASP A N 1
ATOM 2722 C CA . ASP A 1 358 ? -1.357 5.046 -6.571 1.00 90.06 358 ASP A CA 1
ATOM 2723 C C . ASP A 1 358 ? -1.225 6.390 -7.259 1.00 90.06 358 ASP A C 1
ATOM 2725 O O . ASP A 1 358 ? -2.179 7.173 -7.279 1.00 90.06 358 ASP A O 1
ATOM 2729 N N . GLY A 1 359 ? -0.133 6.599 -7.994 1.00 90.44 359 GLY A N 1
ATOM 2730 C CA . GLY A 1 359 ? 0.041 7.768 -8.853 1.00 90.44 359 GLY A CA 1
ATOM 2731 C C . GLY A 1 359 ? -1.104 7.971 -9.843 1.00 90.44 359 GLY A C 1
ATOM 2732 O O . GLY A 1 359 ? -1.514 9.104 -10.109 1.00 90.44 359 GLY A O 1
ATOM 2733 N N . ALA A 1 360 ? -1.659 6.890 -10.390 1.00 92.50 360 ALA A N 1
ATOM 2734 C CA . ALA A 1 360 ? -2.792 6.965 -11.301 1.00 92.50 360 ALA A CA 1
ATOM 2735 C C . ALA A 1 360 ? -4.130 7.209 -10.582 1.00 92.50 360 ALA A C 1
ATOM 2737 O O . ALA A 1 360 ? -4.994 7.922 -11.113 1.00 92.50 360 ALA A O 1
ATOM 2738 N N . VAL A 1 361 ? -4.335 6.620 -9.402 1.00 89.38 361 VAL A N 1
ATOM 2739 C CA . VAL A 1 361 ? -5.548 6.794 -8.587 1.00 89.38 361 VAL A CA 1
ATOM 2740 C C . VAL A 1 361 ? -5.612 8.201 -7.991 1.00 89.38 361 VAL A C 1
ATOM 2742 O O . VAL A 1 361 ? -6.667 8.839 -8.080 1.00 89.38 361 VAL A O 1
ATOM 2745 N N . SER A 1 362 ? -4.496 8.730 -7.487 1.00 87.06 362 SER A N 1
ATOM 2746 C CA . SER A 1 362 ? -4.403 10.042 -6.832 1.00 87.06 362 SER A CA 1
ATOM 2747 C C . SER A 1 362 ? -4.786 11.203 -7.761 1.00 87.06 362 SER A C 1
ATOM 2749 O O . SER A 1 362 ? -5.376 12.199 -7.329 1.00 87.06 362 SER A O 1
ATOM 2751 N N . VAL A 1 363 ? -4.563 11.051 -9.072 1.00 88.88 363 VAL A N 1
ATOM 2752 C CA . VAL A 1 363 ? -4.988 12.015 -10.107 1.00 88.88 363 VAL A CA 1
ATOM 2753 C C . VAL A 1 363 ? -6.331 11.673 -10.769 1.00 88.88 363 VAL A C 1
ATOM 2755 O O . VAL A 1 363 ? -6.760 12.357 -11.702 1.00 88.88 363 VAL A O 1
ATOM 2758 N N . GLY A 1 364 ? -7.022 10.630 -10.296 1.00 90.88 364 GLY A N 1
ATOM 2759 C CA . GLY A 1 364 ? -8.340 10.206 -10.778 1.00 90.88 364 GLY A CA 1
ATOM 2760 C C . GLY A 1 364 ? -8.336 9.477 -12.127 1.00 90.88 364 GLY A C 1
ATOM 2761 O O . GLY A 1 364 ? -9.385 9.388 -12.769 1.00 90.88 364 GLY A O 1
ATOM 2762 N N . GLY A 1 365 ? -7.180 8.982 -12.577 1.00 92.38 365 GLY A N 1
ATOM 2763 C CA . GLY A 1 365 ? -7.035 8.218 -13.819 1.00 92.38 365 GLY A CA 1
ATOM 2764 C C . GLY A 1 365 ? -7.341 6.723 -13.671 1.00 92.38 365 GLY A C 1
ATOM 2765 O O . GLY A 1 365 ? -7.825 6.104 -14.623 1.00 92.38 365 GLY A O 1
ATOM 2766 N N . GLY A 1 366 ? -7.104 6.152 -12.484 1.00 93.31 366 GLY A N 1
ATOM 2767 C CA . GLY A 1 366 ? -7.329 4.733 -12.183 1.00 93.31 366 GLY A CA 1
ATOM 2768 C C . GLY A 1 366 ? -6.513 3.785 -13.074 1.00 93.31 366 GLY A C 1
ATOM 2769 O O . GLY A 1 366 ? -5.491 4.173 -13.638 1.00 93.31 366 GLY A O 1
ATOM 2770 N N . GLN A 1 367 ? -6.989 2.546 -13.253 1.00 94.56 367 GLN A N 1
ATOM 2771 C CA . GLN A 1 367 ? -6.229 1.487 -13.938 1.00 94.56 367 GLN A CA 1
ATOM 2772 C C . GLN A 1 367 ? -5.781 1.853 -15.361 1.00 94.56 367 GLN A C 1
ATOM 2774 O O . GLN A 1 367 ? -4.671 1.532 -15.759 1.00 94.56 367 GLN A O 1
ATOM 2779 N N . THR A 1 368 ? -6.616 2.547 -16.141 1.00 96.12 368 THR A N 1
ATOM 2780 C CA . THR A 1 368 ? -6.251 2.908 -17.522 1.00 96.12 368 THR A CA 1
ATOM 2781 C C . THR A 1 368 ? -5.033 3.826 -17.572 1.00 96.12 368 THR A C 1
ATOM 2783 O O . THR A 1 368 ? -4.197 3.670 -18.458 1.00 96.12 368 THR A O 1
ATOM 2786 N N . LEU A 1 369 ? -4.925 4.775 -16.638 1.00 95.94 369 LEU A N 1
ATOM 2787 C CA . LEU A 1 369 ? -3.744 5.626 -16.546 1.00 95.94 369 LEU A CA 1
ATOM 2788 C C . LEU A 1 369 ? -2.551 4.849 -15.972 1.00 95.94 369 LEU A C 1
ATOM 2790 O O . LEU A 1 369 ? -1.447 5.013 -16.479 1.00 95.94 369 LEU A O 1
ATOM 2794 N N . ALA A 1 370 ? -2.766 3.960 -14.997 1.00 96.00 370 ALA A N 1
ATOM 2795 C CA . ALA A 1 370 ? -1.712 3.090 -14.468 1.00 96.00 370 ALA A CA 1
ATOM 2796 C C . ALA A 1 370 ? -1.069 2.238 -15.580 1.00 96.00 370 ALA A C 1
ATOM 2798 O O . ALA A 1 370 ? 0.153 2.200 -15.707 1.00 96.00 370 ALA A O 1
ATOM 2799 N N . ASP A 1 371 ? -1.881 1.641 -16.458 1.00 96.81 371 ASP A N 1
ATOM 2800 C CA . ASP A 1 371 ? -1.400 0.851 -17.598 1.00 96.81 371 ASP A CA 1
ATOM 2801 C C . ASP A 1 371 ? -0.549 1.692 -18.565 1.00 96.81 371 ASP A C 1
ATOM 2803 O O . ASP A 1 371 ? 0.460 1.206 -19.085 1.00 96.81 371 ASP A O 1
ATOM 2807 N N . GLN A 1 372 ? -0.952 2.947 -18.810 1.00 97.25 372 GLN A N 1
ATOM 2808 C CA . GLN A 1 372 ? -0.217 3.896 -19.654 1.00 97.25 372 GLN A CA 1
ATOM 2809 C C . GLN A 1 372 ? 1.123 4.273 -19.028 1.00 97.25 372 GLN A C 1
ATOM 2811 O O . GLN A 1 372 ? 2.152 4.139 -19.689 1.00 97.25 372 GLN A O 1
ATOM 2816 N N . ILE A 1 373 ? 1.125 4.666 -17.751 1.00 97.25 373 ILE A N 1
ATOM 2817 C CA . ILE A 1 373 ? 2.349 4.986 -17.017 1.00 97.25 373 ILE A CA 1
ATOM 2818 C C . ILE A 1 373 ? 3.293 3.782 -17.067 1.00 97.25 373 ILE A C 1
ATOM 2820 O O . ILE A 1 373 ? 4.421 3.933 -17.526 1.00 97.25 373 ILE A O 1
ATOM 2824 N N . ASN A 1 374 ? 2.822 2.580 -16.716 1.00 97.94 374 ASN A N 1
ATOM 2825 C CA . ASN A 1 374 ? 3.629 1.358 -16.704 1.00 97.94 374 ASN A CA 1
ATOM 2826 C C . ASN A 1 374 ? 4.320 1.105 -18.057 1.00 97.94 374 ASN A C 1
ATOM 2828 O O . ASN A 1 374 ? 5.548 1.022 -18.108 1.00 97.94 374 ASN A O 1
ATOM 2832 N N . MET A 1 375 ? 3.580 1.098 -19.174 1.00 97.44 375 MET A N 1
ATOM 2833 C CA . MET A 1 375 ? 4.198 0.858 -20.486 1.00 97.44 375 MET A CA 1
ATOM 2834 C C . MET A 1 375 ? 5.170 1.968 -20.915 1.00 97.44 375 MET A C 1
ATOM 2836 O O . MET A 1 375 ? 6.169 1.683 -21.576 1.00 97.44 375 MET A O 1
ATOM 2840 N N . THR A 1 376 ? 4.905 3.231 -20.558 1.00 97.94 376 THR A N 1
ATOM 2841 C CA . THR A 1 376 ? 5.822 4.340 -20.872 1.00 97.94 376 THR A CA 1
ATOM 2842 C C . THR A 1 376 ? 7.091 4.291 -20.030 1.00 97.94 376 THR A C 1
ATOM 2844 O O . THR A 1 376 ? 8.182 4.492 -20.568 1.00 97.94 376 THR A O 1
ATOM 2847 N N . THR A 1 377 ? 6.969 3.927 -18.753 1.00 97.94 377 THR A N 1
ATOM 2848 C CA . THR A 1 377 ? 8.085 3.732 -17.827 1.00 97.94 377 THR A CA 1
ATOM 2849 C C . THR A 1 377 ? 9.005 2.631 -18.323 1.00 97.94 377 THR A C 1
ATOM 2851 O O . THR A 1 377 ? 10.208 2.837 -18.407 1.00 97.94 377 THR A O 1
ATOM 2854 N N . VAL A 1 378 ? 8.465 1.495 -18.767 1.00 98.00 378 VAL A N 1
ATOM 2855 C CA . VAL A 1 378 ? 9.273 0.411 -19.347 1.00 98.00 378 VAL A CA 1
ATOM 2856 C C . VAL A 1 378 ? 10.161 0.909 -20.493 1.00 98.00 378 VAL A C 1
ATOM 2858 O O . VAL A 1 378 ? 11.341 0.565 -20.564 1.00 98.00 378 VAL A O 1
ATOM 2861 N N . VAL A 1 379 ? 9.625 1.745 -21.387 1.00 98.06 379 VAL A N 1
ATOM 2862 C CA . VAL A 1 379 ? 10.395 2.316 -22.505 1.00 98.06 379 VAL A CA 1
ATOM 2863 C C . VAL A 1 379 ? 11.423 3.345 -22.016 1.00 98.06 379 VAL A C 1
ATOM 2865 O O . VAL A 1 379 ? 12.536 3.381 -22.544 1.00 98.06 379 VAL A O 1
ATOM 2868 N N . HIS A 1 380 ? 11.083 4.157 -21.011 1.00 97.75 380 HIS A N 1
ATOM 2869 C CA . HIS A 1 380 ? 12.007 5.100 -20.372 1.00 97.75 380 HIS A CA 1
ATOM 2870 C C . HIS A 1 380 ? 13.210 4.369 -19.761 1.00 97.75 380 HIS A C 1
ATOM 2872 O O . HIS A 1 380 ? 14.362 4.638 -20.110 1.00 97.75 380 HIS A O 1
ATOM 2878 N N . GLU A 1 381 ? 12.936 3.369 -18.928 1.00 97.25 381 GLU A N 1
ATOM 2879 C CA . GLU A 1 381 ? 13.951 2.575 -18.245 1.00 97.25 381 GLU A CA 1
ATOM 2880 C C . GLU A 1 381 ? 14.808 1.760 -19.222 1.00 97.25 381 GLU A C 1
ATOM 2882 O O . GLU A 1 381 ? 16.028 1.658 -19.069 1.00 97.25 381 GLU A O 1
ATOM 2887 N N . LEU A 1 382 ? 14.215 1.265 -20.314 1.00 96.75 382 LEU A N 1
ATOM 2888 C CA . LEU A 1 382 ? 14.974 0.669 -21.413 1.00 96.75 382 LEU A CA 1
ATOM 2889 C C . LEU A 1 382 ? 16.010 1.642 -21.982 1.00 96.75 382 LEU A C 1
ATOM 2891 O O . LEU A 1 382 ? 17.138 1.254 -22.286 1.00 96.75 382 LEU A O 1
ATOM 2895 N N . GLY A 1 383 ? 15.636 2.913 -22.133 1.00 96.38 383 GLY A N 1
ATOM 2896 C CA . GLY A 1 383 ? 16.545 3.963 -22.568 1.00 96.38 383 GLY A CA 1
ATOM 2897 C C . GLY A 1 383 ? 17.752 4.101 -21.641 1.00 96.38 383 GLY A C 1
ATOM 2898 O O . GLY A 1 383 ? 18.888 4.172 -22.122 1.00 96.38 383 GLY A O 1
ATOM 2899 N N . HIS A 1 384 ? 17.542 4.053 -20.325 1.00 95.81 384 HIS A N 1
ATOM 2900 C CA . HIS A 1 384 ? 18.635 4.031 -19.352 1.00 95.81 384 HIS A CA 1
ATOM 2901 C C . HIS A 1 384 ? 19.521 2.788 -19.478 1.00 95.81 384 HIS A C 1
ATOM 2903 O O . HIS A 1 384 ? 20.746 2.926 -19.441 1.00 95.81 384 HIS A O 1
ATOM 2909 N N . GLN A 1 385 ? 18.956 1.607 -19.750 1.00 95.12 385 GLN A N 1
ATOM 2910 C CA . GLN A 1 385 ? 19.749 0.411 -20.075 1.00 95.12 385 GLN A CA 1
ATOM 2911 C C . GLN A 1 385 ? 20.548 0.582 -21.383 1.00 95.12 385 GLN A C 1
ATOM 2913 O O . GLN A 1 385 ? 21.663 0.103 -21.504 1.00 95.12 385 GLN A O 1
ATOM 2918 N N . PHE A 1 386 ? 20.097 1.382 -22.350 1.00 94.06 386 PHE A N 1
ATOM 2919 C CA . PHE A 1 386 ? 20.941 1.780 -23.494 1.00 94.06 386 PHE A CA 1
ATOM 2920 C C . PHE A 1 386 ? 21.912 2.935 -23.183 1.00 94.06 386 PHE A C 1
ATOM 2922 O O . PHE A 1 386 ? 22.623 3.436 -24.067 1.00 94.06 386 PHE A O 1
ATOM 2929 N N . GLY A 1 387 ? 21.986 3.354 -21.922 1.00 93.06 387 GLY A N 1
ATOM 2930 C CA . GLY A 1 387 ? 22.845 4.413 -21.419 1.00 93.06 387 GLY A CA 1
ATOM 2931 C C . GLY A 1 387 ? 22.448 5.806 -21.891 1.00 93.06 387 GLY A C 1
ATOM 2932 O O . GLY A 1 387 ? 23.327 6.636 -22.135 1.00 93.06 387 GLY A O 1
ATOM 2933 N N . LEU A 1 388 ? 21.150 6.035 -22.092 1.00 94.69 388 LEU A N 1
ATOM 2934 C CA . LEU A 1 388 ? 20.590 7.364 -22.302 1.00 94.69 388 LEU A CA 1
ATOM 2935 C C . LEU A 1 388 ? 20.462 8.088 -20.958 1.00 94.69 388 LEU A C 1
ATOM 2937 O O . LEU A 1 388 ? 20.125 7.484 -19.942 1.00 94.69 388 LEU A O 1
ATOM 2941 N N . GLY A 1 389 ? 20.749 9.388 -20.956 1.00 94.06 389 GLY A N 1
ATOM 2942 C CA . GLY A 1 389 ? 20.583 10.231 -19.775 1.00 94.06 389 GLY A CA 1
ATOM 2943 C C . GLY A 1 389 ? 19.136 10.676 -19.588 1.00 94.06 389 GLY A C 1
ATOM 2944 O O . GLY A 1 389 ? 18.386 10.809 -20.555 1.00 94.06 389 GLY A O 1
ATOM 2945 N N . GLU A 1 390 ? 18.769 10.959 -18.347 1.00 93.94 390 GLU A N 1
ATOM 2946 C CA . GLU A 1 390 ? 17.468 11.527 -17.998 1.00 93.94 390 GLU A CA 1
ATOM 2947 C C . GLU A 1 390 ? 17.306 12.951 -18.564 1.00 93.94 390 GLU A C 1
ATOM 2949 O O . GLU A 1 390 ? 18.286 13.679 -18.745 1.00 93.94 390 GLU A O 1
ATOM 2954 N N . ASN A 1 391 ? 16.068 13.368 -18.838 1.00 95.56 391 ASN A N 1
ATOM 2955 C CA . ASN A 1 391 ? 15.698 14.701 -19.334 1.00 95.56 391 ASN A CA 1
ATOM 2956 C C . ASN A 1 391 ? 16.388 15.106 -20.648 1.00 95.56 391 ASN A C 1
ATOM 2958 O O . ASN A 1 391 ? 16.671 16.280 -20.900 1.00 95.56 391 ASN A O 1
ATOM 2962 N N . THR A 1 392 ? 16.652 14.124 -21.510 1.00 95.81 392 THR A N 1
ATOM 2963 C CA . THR A 1 392 ? 17.286 14.321 -22.822 1.00 95.81 392 THR A CA 1
ATOM 2964 C C . THR A 1 392 ? 16.279 14.376 -23.983 1.00 95.81 392 THR A C 1
ATOM 2966 O O . THR A 1 392 ? 16.675 14.286 -25.143 1.00 95.81 392 THR A O 1
ATOM 2969 N N . GLY A 1 393 ? 14.983 14.560 -23.699 1.00 96.31 393 GLY A N 1
ATOM 2970 C CA . GLY A 1 393 ? 13.904 14.661 -24.691 1.00 96.31 393 GLY A CA 1
ATOM 2971 C C . GLY A 1 393 ? 13.043 13.400 -24.813 1.00 96.31 393 GLY A C 1
ATOM 2972 O O . GLY A 1 393 ? 13.364 12.362 -24.243 1.00 96.31 393 GLY A O 1
ATOM 2973 N N . GLY A 1 394 ? 11.955 13.483 -25.590 1.00 96.19 394 GLY A N 1
ATOM 2974 C CA . GLY A 1 394 ? 11.076 12.341 -25.887 1.00 96.19 394 GLY A CA 1
ATOM 2975 C C . GLY A 1 394 ? 10.642 11.577 -24.632 1.00 96.19 394 GLY A C 1
ATOM 2976 O O . GLY A 1 394 ? 10.359 12.196 -23.608 1.00 96.19 394 GLY A O 1
ATOM 2977 N N . VAL A 1 395 ? 10.673 10.244 -24.701 1.00 97.12 395 VAL A N 1
ATOM 2978 C CA . VAL A 1 395 ? 10.372 9.341 -23.579 1.00 97.12 395 VAL A CA 1
ATOM 2979 C C . VAL A 1 395 ? 11.331 9.496 -22.401 1.00 97.12 395 VAL A C 1
ATOM 2981 O O . VAL A 1 395 ? 10.940 9.194 -21.287 1.00 97.12 395 VAL A O 1
ATOM 2984 N N . MET A 1 396 ? 12.548 10.016 -22.608 1.00 97.69 396 MET A N 1
ATOM 2985 C CA . MET A 1 396 ? 13.539 10.219 -21.540 1.00 97.69 396 MET A CA 1
ATOM 2986 C C . MET A 1 396 ? 13.265 11.466 -20.684 1.00 97.69 396 MET A C 1
ATOM 2988 O O . MET A 1 396 ? 14.031 11.748 -19.765 1.00 97.69 396 MET A O 1
ATOM 2992 N N . ASN A 1 397 ? 12.225 12.250 -20.978 1.00 96.31 397 ASN A N 1
ATOM 2993 C CA . ASN A 1 397 ? 11.779 13.331 -20.099 1.00 96.31 397 ASN A CA 1
ATOM 2994 C C . ASN A 1 397 ? 10.936 12.786 -18.940 1.00 96.31 397 ASN A C 1
ATOM 2996 O O . ASN A 1 397 ? 10.156 11.853 -19.114 1.00 96.31 397 ASN A O 1
ATOM 3000 N N . GLN A 1 398 ? 11.034 13.428 -17.776 1.00 90.50 398 GLN A N 1
ATOM 3001 C CA . GLN A 1 398 ? 10.145 13.141 -16.651 1.00 90.50 398 GLN A CA 1
ATOM 3002 C C . GLN A 1 398 ? 8.677 13.459 -16.990 1.00 90.50 398 GLN A C 1
ATOM 3004 O O . GLN A 1 398 ? 8.384 14.435 -17.687 1.00 90.50 398 GLN A O 1
ATOM 3009 N N . GLY A 1 399 ? 7.750 12.660 -16.451 1.00 89.19 399 GLY A N 1
ATOM 3010 C CA . GLY A 1 399 ? 6.304 12.897 -16.557 1.00 89.19 399 GLY A CA 1
ATOM 3011 C C . GLY A 1 399 ? 5.683 12.565 -17.918 1.00 89.19 399 GLY A C 1
ATOM 3012 O O . GLY A 1 399 ? 4.577 13.021 -18.215 1.00 89.19 399 GLY A O 1
ATOM 3013 N N . VAL A 1 400 ? 6.379 11.805 -18.767 1.00 91.88 400 VAL A N 1
ATOM 3014 C CA . VAL A 1 400 ? 5.828 11.321 -20.038 1.00 91.88 400 VAL A CA 1
ATOM 3015 C C . VAL A 1 400 ? 5.009 10.061 -19.782 1.00 91.88 400 VAL A C 1
ATOM 3017 O O . VAL A 1 400 ? 5.555 8.968 -19.719 1.00 91.88 400 VAL A O 1
ATOM 3020 N N . PHE A 1 401 ? 3.696 10.238 -19.643 1.00 92.56 401 PHE A N 1
ATOM 3021 C CA . PHE A 1 401 ? 2.746 9.142 -19.401 1.00 92.56 401 PHE A CA 1
ATOM 3022 C C . PHE A 1 401 ? 1.850 8.838 -20.602 1.00 92.56 401 PHE A C 1
ATOM 3024 O O . PHE A 1 401 ? 1.188 7.809 -20.641 1.00 92.56 401 PHE A O 1
ATOM 3031 N N . ASP A 1 402 ? 1.812 9.739 -21.585 1.00 94.69 402 ASP A N 1
ATOM 3032 C CA . ASP A 1 402 ? 1.081 9.537 -22.831 1.00 94.69 402 ASP A CA 1
ATOM 3033 C C . ASP A 1 402 ? 1.887 8.592 -23.739 1.00 94.69 402 ASP A C 1
ATOM 3035 O O . ASP A 1 402 ? 2.989 8.966 -24.167 1.00 94.69 402 ASP A O 1
ATOM 3039 N N . PRO A 1 403 ? 1.370 7.392 -24.072 1.00 95.25 403 PRO A N 1
ATOM 3040 C CA . PRO A 1 403 ? 2.069 6.458 -24.943 1.00 95.25 403 PRO A CA 1
ATOM 3041 C C . PRO A 1 403 ? 2.473 7.085 -26.275 1.00 95.25 403 PRO A C 1
ATOM 3043 O O . PRO A 1 403 ? 3.553 6.768 -26.771 1.00 95.25 403 PRO A O 1
ATOM 3046 N N . ASP A 1 404 ? 1.683 8.007 -26.834 1.00 94.81 404 ASP A N 1
ATOM 3047 C CA . ASP A 1 404 ? 1.980 8.668 -28.113 1.00 94.81 404 ASP A CA 1
ATOM 3048 C C . ASP A 1 404 ? 3.198 9.608 -28.032 1.00 94.81 404 ASP A C 1
ATOM 3050 O O . ASP A 1 404 ? 3.807 9.942 -29.052 1.00 94.81 404 ASP A O 1
ATOM 3054 N N . GLN A 1 405 ? 3.598 10.002 -26.821 1.00 94.50 405 GLN A N 1
ATOM 3055 C CA . GLN A 1 405 ? 4.775 10.833 -26.550 1.00 94.50 405 GLN A CA 1
ATOM 3056 C C . GLN A 1 405 ? 6.001 10.009 -26.131 1.00 94.50 405 GLN A C 1
ATOM 3058 O O . GLN A 1 405 ? 7.108 10.548 -26.054 1.00 94.50 405 GLN A O 1
ATOM 3063 N N . ALA A 1 406 ? 5.841 8.700 -25.921 1.00 95.69 406 ALA A N 1
ATOM 3064 C CA . ALA A 1 406 ? 6.914 7.792 -25.534 1.00 95.69 406 ALA A CA 1
ATOM 3065 C C . ALA A 1 406 ? 7.780 7.369 -26.738 1.00 95.69 406 ALA A C 1
ATOM 3067 O O . ALA A 1 406 ? 7.806 6.204 -27.129 1.00 95.69 406 ALA A O 1
ATOM 3068 N N . PHE A 1 407 ? 8.496 8.321 -27.343 1.00 96.50 407 PHE A N 1
ATOM 3069 C CA . PHE A 1 407 ? 9.416 8.085 -28.463 1.00 96.50 407 PHE A CA 1
ATOM 3070 C C . PHE A 1 407 ? 10.871 8.431 -28.117 1.00 96.50 407 PHE A C 1
ATOM 3072 O O . PHE A 1 407 ? 11.145 9.339 -27.334 1.00 96.50 407 PHE A O 1
ATOM 3079 N N . PHE A 1 408 ? 11.821 7.755 -28.762 1.00 97.81 408 PHE A N 1
ATOM 3080 C CA . PHE A 1 408 ? 13.238 8.122 -28.724 1.00 97.81 408 PHE A CA 1
ATOM 3081 C C . PHE A 1 408 ? 13.549 9.199 -29.772 1.00 97.81 408 PHE A C 1
ATOM 3083 O O . PHE A 1 408 ? 13.114 9.103 -30.921 1.00 97.81 408 PHE A O 1
ATOM 3090 N N . THR A 1 409 ? 14.310 10.223 -29.386 1.00 97.44 409 THR A N 1
ATOM 3091 C CA . THR A 1 409 ? 14.787 11.281 -30.294 1.00 97.44 409 THR A CA 1
ATOM 3092 C C . THR A 1 409 ? 15.864 10.759 -31.252 1.00 97.44 409 THR A C 1
ATOM 3094 O O . THR A 1 409 ? 16.443 9.697 -31.025 1.00 97.44 409 THR A O 1
ATOM 3097 N N . ASP A 1 410 ? 16.198 11.507 -32.307 1.00 96.38 410 ASP A N 1
ATOM 3098 C CA . ASP A 1 410 ? 17.248 11.096 -33.254 1.00 96.38 410 ASP A CA 1
ATOM 3099 C C . ASP A 1 410 ? 18.607 10.844 -32.574 1.00 96.38 410 ASP A C 1
ATOM 3101 O O . ASP A 1 410 ? 19.291 9.868 -32.904 1.00 96.38 410 ASP A O 1
ATOM 3105 N N . ASP A 1 411 ? 18.960 11.656 -31.573 1.00 96.12 411 ASP A N 1
ATOM 3106 C CA . ASP A 1 411 ? 20.185 11.490 -30.784 1.00 96.12 411 ASP A CA 1
ATOM 3107 C C . ASP A 1 411 ? 20.143 10.205 -29.943 1.00 96.12 411 ASP A C 1
ATOM 3109 O O . ASP A 1 411 ? 21.120 9.451 -29.896 1.00 96.12 411 ASP A O 1
ATOM 3113 N N . HIS A 1 412 ? 18.992 9.888 -29.338 1.00 97.19 412 HIS A N 1
ATOM 3114 C CA . HIS A 1 412 ? 18.788 8.621 -28.627 1.00 97.19 412 HIS A CA 1
ATOM 3115 C C . HIS A 1 412 ? 18.943 7.424 -29.556 1.00 97.19 412 HIS A C 1
ATOM 3117 O O . HIS A 1 412 ? 19.659 6.478 -29.235 1.00 97.19 412 HIS A O 1
ATOM 3123 N N . LEU A 1 413 ? 18.315 7.475 -30.731 1.00 95.56 413 LEU A N 1
ATOM 3124 C CA . LEU A 1 413 ? 18.386 6.405 -31.722 1.00 95.56 413 LEU A CA 1
ATOM 3125 C C . LEU A 1 413 ? 19.818 6.205 -32.225 1.00 95.56 413 LEU A C 1
ATOM 3127 O O . LEU A 1 413 ? 20.245 5.069 -32.438 1.00 95.56 413 LEU A O 1
ATOM 3131 N N . HIS A 1 414 ? 20.582 7.285 -32.407 1.00 92.19 414 HIS A N 1
ATOM 3132 C CA . HIS A 1 414 ? 22.002 7.203 -32.740 1.00 92.19 414 HIS A CA 1
ATOM 3133 C C . HIS A 1 414 ? 22.806 6.501 -31.636 1.00 92.19 414 HIS A C 1
ATOM 3135 O O . HIS A 1 414 ? 23.582 5.583 -31.923 1.00 92.19 414 HIS A O 1
ATOM 3141 N N . LEU A 1 415 ? 22.579 6.871 -30.373 1.00 92.19 415 LEU A N 1
ATOM 3142 C CA . LEU A 1 415 ? 23.223 6.234 -29.227 1.00 92.19 415 LEU A CA 1
ATOM 3143 C C . LEU A 1 415 ? 22.869 4.745 -29.136 1.00 92.19 415 LEU A C 1
ATOM 3145 O O . LEU A 1 415 ? 23.786 3.927 -29.132 1.00 92.19 415 LEU A O 1
ATOM 3149 N N . ILE A 1 416 ? 21.586 4.377 -29.189 1.00 93.44 416 ILE A N 1
ATOM 3150 C CA . ILE A 1 416 ? 21.126 2.975 -29.166 1.00 93.44 416 ILE A CA 1
ATOM 3151 C C . ILE A 1 416 ? 21.821 2.156 -30.265 1.00 93.44 416 ILE A C 1
ATOM 3153 O O . ILE A 1 416 ? 22.396 1.103 -29.995 1.00 93.44 416 ILE A O 1
ATOM 3157 N N . ARG A 1 417 ? 21.843 2.656 -31.509 1.00 91.12 417 ARG A N 1
ATOM 3158 C CA . ARG A 1 417 ? 22.483 1.965 -32.647 1.00 91.12 417 ARG A CA 1
ATOM 3159 C C . ARG A 1 417 ? 24.001 1.817 -32.483 1.00 91.12 417 ARG A C 1
ATOM 3161 O O . ARG A 1 417 ? 24.575 0.837 -32.967 1.00 91.12 417 ARG A O 1
ATOM 3168 N N . SER A 1 418 ? 24.653 2.791 -31.845 1.00 87.75 418 SER A N 1
ATOM 3169 C CA . SER A 1 418 ? 26.111 2.811 -31.661 1.00 87.75 418 SER A CA 1
ATOM 3170 C C . SER A 1 418 ? 26.597 1.974 -30.476 1.00 87.75 418 SER A C 1
ATOM 3172 O O . SER A 1 418 ? 27.793 1.678 -30.398 1.00 87.75 418 SER A O 1
ATOM 3174 N N . ARG A 1 419 ? 25.700 1.540 -29.578 1.00 84.75 419 ARG A N 1
ATOM 3175 C CA . ARG A 1 419 ? 26.078 0.674 -28.458 1.00 84.75 419 ARG A CA 1
ATOM 3176 C C . ARG A 1 419 ? 26.675 -0.639 -28.961 1.00 84.75 419 ARG A C 1
ATOM 3178 O O . ARG A 1 419 ? 26.262 -1.205 -29.974 1.00 84.75 419 ARG A O 1
ATOM 3185 N N . LEU A 1 420 ? 27.678 -1.113 -28.227 1.00 77.00 420 LEU A N 1
ATOM 3186 C CA . LEU A 1 420 ? 28.210 -2.469 -28.369 1.00 77.00 420 LEU A CA 1
ATOM 3187 C C . LEU A 1 420 ? 27.432 -3.440 -27.478 1.00 77.00 420 LEU A C 1
ATOM 3189 O O . LEU A 1 420 ? 27.136 -4.549 -27.909 1.00 77.00 420 LEU A O 1
ATOM 3193 N N . LYS A 1 421 ? 27.056 -2.984 -26.279 1.00 74.12 421 LYS A N 1
ATOM 3194 C CA . LYS A 1 421 ? 26.202 -3.676 -25.314 1.00 74.12 421 LYS A CA 1
ATOM 3195 C C . LYS A 1 421 ? 25.338 -2.651 -24.559 1.00 74.12 421 LYS A C 1
ATOM 3197 O O . LYS A 1 421 ? 25.877 -1.579 -24.244 1.00 74.12 421 LYS A O 1
ATOM 3202 N N . PRO A 1 422 ? 24.049 -2.936 -24.350 1.00 59.03 422 PRO A N 1
ATOM 3203 C CA . PRO A 1 422 ? 23.236 -2.322 -23.316 1.00 59.03 422 PRO A CA 1
ATOM 3204 C C . PRO A 1 422 ? 23.352 -3.078 -21.997 1.00 59.03 422 PRO A C 1
ATOM 3206 O O . PRO A 1 422 ? 24.105 -4.090 -21.927 1.00 59.03 422 PRO A O 1
#